Protein AF-A0A4Y9YH49-F1 (afdb_monomer_lite)

Foldseek 3Di:
DLVVLQVVLVVCVVVLVLVSSLVSLVVSLVVLVVVLVVVVVVVVPPPPPPPPPVDDDDDDDDDDDDDDDDDDPDDDDDDDDDDDDPQDQPPVRDGPPDQLCPDPSHRDPSNLVSLLSSLVSLLVNLLVLLVVQVVVQVPDPPGDPSLVSLQPPVNLVSSLVSLVSSLVSLVVSCVSFVQQDDDPPCVNVDDLLVLLLLLVLLLQVPPVPRPRPRDDQDPPQRPGPDDDPCNLLSLLSNLLSCLLVLPLVVSSVSSSSSSVSSSNVPPDPVPDDDDRLSSLLSVVLLLVCLVPAPLLQDDAPVVVVVVVVVVVPDDPDPDDDDDDDDDDDDDDDDDDDDDDDDDDDDDDDDDDDDDDPPPDPPPDVPVVLVVLSSSSNSSSSNNNSSNVVVVVVVVVVVVCPVPVPPPDDDPPPPPPVPHDPSSVSSNSSCVSHPSVSSVVND

Secondary structure (DSSP, 8-state):
-HHHHHHHHHHHHHTT-HHHHHHHHHHHHHHHHHHHHHHHHHHHTS--TT----------------------S--------S-----EE-TTS-EE---GGGSTTPPPTHHHHHHHHHHHHHHHHHHHHHHHHHHHHHT-SSPPPHHHHHT-HHHHHHHHHHHHHHHHHHHHHHTT-TT------GGG-S-HHHHHHHHHHHHHHTSTT--SPPPPPP-S----SS--THHHHHHHHHHHHHHHHT-HHHHHHHHHHHHHHHHHHTT-GGGSSSP-HHHHHHHHHHHHHHHH-TTTTSPPHHHHHHHHHHHTT-------------------------------------PPP-----------HHHHHHHHHHHHHHHHHHHHHHHHHHHHHHHHHHHHHHHSTTT-------------HHHHHHHHHIIIIIHHHHHTT-

pLDDT: mean 78.95, std 19.14, range [33.62, 98.69]

Structure (mmCIF, N/CA/C/O backbone):
data_AF-A0A4Y9YH49-F1
#
_entry.id   AF-A0A4Y9YH49-F1
#
loop_
_atom_site.group_PDB
_atom_site.id
_atom_site.type_symbol
_atom_site.label_atom_id
_atom_site.label_alt_id
_atom_site.label_comp_id
_atom_site.label_asym_id
_atom_site.label_entity_id
_atom_site.label_seq_id
_atom_site.pdbx_PDB_ins_code
_atom_site.Cartn_x
_atom_site.Cartn_y
_atom_site.Cartn_z
_atom_site.occupancy
_atom_site.B_iso_or_equiv
_atom_site.auth_seq_id
_atom_site.auth_comp_id
_atom_site.auth_asym_id
_atom_site.auth_atom_id
_atom_site.pdbx_PDB_model_num
ATOM 1 N N . ARG A 1 1 ? 14.923 7.976 -27.507 1.00 91.38 1 ARG A N 1
ATOM 2 C CA . ARG A 1 1 ? 13.500 7.699 -27.848 1.00 91.38 1 ARG A CA 1
ATOM 3 C C . ARG A 1 1 ? 12.683 7.250 -26.634 1.00 91.38 1 ARG A C 1
ATOM 5 O O . ARG A 1 1 ? 11.628 7.822 -26.428 1.00 91.38 1 ARG A O 1
ATOM 12 N N . LEU A 1 2 ? 13.138 6.286 -25.823 1.00 95.81 2 LEU A N 1
ATOM 13 C CA . LEU A 1 2 ? 12.369 5.790 -24.663 1.00 95.81 2 LEU A CA 1
ATOM 14 C C . LEU A 1 2 ? 12.129 6.845 -23.569 1.00 95.81 2 LEU A C 1
ATOM 16 O O . LEU A 1 2 ? 11.031 6.928 -23.031 1.00 95.81 2 LEU A O 1
ATOM 20 N N . GLU A 1 3 ? 13.110 7.718 -23.337 1.00 95.12 3 GLU A N 1
ATOM 21 C CA . GLU A 1 3 ? 13.010 8.880 -22.437 1.00 95.12 3 GLU A CA 1
ATOM 22 C C . GLU A 1 3 ? 11.784 9.767 -22.722 1.00 95.12 3 GLU A C 1
ATOM 24 O O . GLU A 1 3 ? 11.100 10.199 -21.800 1.00 95.12 3 GLU A O 1
ATOM 29 N N . PHE A 1 4 ? 11.443 9.973 -24.002 1.00 96.62 4 PHE A N 1
ATOM 30 C CA . PHE A 1 4 ? 10.260 10.745 -24.394 1.00 96.62 4 PHE A CA 1
ATOM 31 C C . PHE A 1 4 ? 8.966 10.109 -23.871 1.00 96.62 4 PHE A C 1
ATOM 33 O O . PHE A 1 4 ? 8.128 10.809 -23.311 1.00 96.62 4 PHE A O 1
ATOM 40 N N . PHE A 1 5 ? 8.814 8.788 -24.006 1.00 98.00 5 PHE A N 1
ATOM 41 C CA . PHE A 1 5 ? 7.631 8.076 -23.516 1.00 98.00 5 PHE A CA 1
ATOM 42 C C . PHE A 1 5 ? 7.580 8.035 -21.988 1.00 98.00 5 PHE A C 1
ATOM 44 O O . PHE A 1 5 ? 6.500 8.181 -21.427 1.00 98.00 5 PHE A O 1
ATOM 51 N N . ARG A 1 6 ? 8.726 7.913 -21.299 1.00 97.31 6 ARG A N 1
ATOM 52 C CA . ARG A 1 6 ? 8.768 8.034 -19.831 1.00 97.31 6 ARG A CA 1
ATOM 53 C C . ARG A 1 6 ? 8.255 9.406 -19.392 1.00 97.31 6 ARG A C 1
ATOM 55 O O . ARG A 1 6 ? 7.348 9.481 -18.570 1.00 97.31 6 ARG A O 1
ATOM 62 N N . THR A 1 7 ? 8.803 10.482 -19.954 1.00 97.88 7 THR A N 1
ATOM 63 C CA . THR A 1 7 ? 8.403 11.853 -19.603 1.00 97.88 7 THR A CA 1
ATOM 64 C C . THR A 1 7 ? 6.946 12.129 -19.965 1.00 97.88 7 THR A C 1
ATOM 66 O O . THR A 1 7 ? 6.220 12.705 -19.161 1.00 97.88 7 THR A O 1
ATOM 69 N N . ARG A 1 8 ? 6.477 11.671 -21.131 1.00 98.06 8 ARG A N 1
ATOM 70 C CA . ARG A 1 8 ? 5.069 11.807 -21.527 1.00 98.06 8 ARG A CA 1
ATOM 71 C C . ARG A 1 8 ? 4.130 11.050 -20.585 1.00 98.06 8 ARG A C 1
ATOM 73 O O . ARG A 1 8 ? 3.118 11.609 -20.180 1.00 98.06 8 ARG A O 1
ATOM 80 N N . GLY A 1 9 ? 4.504 9.843 -20.159 1.00 98.38 9 GLY A N 1
ATOM 81 C CA . GLY A 1 9 ? 3.760 9.087 -19.153 1.00 98.38 9 GLY A CA 1
ATOM 82 C C . GLY A 1 9 ? 3.644 9.829 -17.818 1.00 98.38 9 GLY A C 1
ATOM 83 O O . GLY A 1 9 ? 2.568 9.861 -17.231 1.00 98.38 9 GLY A O 1
ATOM 84 N N . ILE A 1 10 ? 4.713 10.498 -17.373 1.00 98.12 10 ILE A N 1
ATOM 85 C CA . ILE A 1 10 ? 4.687 11.349 -16.170 1.00 98.12 10 ILE A CA 1
ATOM 86 C C . ILE A 1 10 ? 3.714 12.524 -16.351 1.00 98.12 10 ILE A C 1
ATOM 88 O O . ILE A 1 10 ? 2.913 12.798 -15.462 1.00 98.12 10 ILE A O 1
ATOM 92 N N . VAL A 1 11 ? 3.738 13.190 -17.510 1.00 98.12 11 VAL A N 1
ATOM 93 C CA . VAL A 1 11 ? 2.792 14.276 -17.823 1.00 98.12 11 VAL A CA 1
ATOM 94 C C . VAL A 1 11 ? 1.348 13.772 -17.818 1.00 98.12 11 VAL A C 1
ATOM 96 O O . VAL A 1 11 ? 0.482 14.455 -17.285 1.00 98.12 11 VAL A O 1
ATOM 99 N N . HIS A 1 12 ? 1.083 12.578 -18.351 1.00 98.50 12 HIS A N 1
ATOM 100 C CA . HIS A 1 12 ? -0.243 11.963 -18.283 1.00 98.50 12 HIS A CA 1
ATOM 101 C C . HIS A 1 12 ? -0.700 11.733 -16.833 1.00 98.50 12 HIS A C 1
ATOM 103 O O . HIS A 1 12 ? -1.853 12.020 -16.526 1.00 98.50 12 HIS A O 1
ATOM 109 N N . CYS A 1 13 ? 0.184 11.301 -15.922 1.00 97.75 13 CYS A N 1
ATOM 110 C CA . CYS A 1 13 ? -0.158 11.188 -14.497 1.00 97.75 13 CYS A CA 1
ATOM 111 C C . CYS A 1 13 ? -0.559 12.537 -13.878 1.00 97.75 13 CYS A C 1
ATOM 113 O O . CYS A 1 13 ? -1.531 12.585 -13.139 1.00 97.75 13 CYS A O 1
ATOM 115 N N . PHE A 1 14 ? 0.136 13.634 -14.205 1.00 97.12 14 PHE A N 1
ATOM 116 C CA . PHE A 1 14 ? -0.215 14.976 -13.706 1.00 97.12 14 PHE A CA 1
ATOM 117 C C . PHE A 1 14 ? -1.554 15.515 -14.230 1.00 97.12 14 PHE A C 1
ATOM 119 O O . PHE A 1 14 ? -2.042 16.522 -13.725 1.00 97.12 14 PHE A O 1
ATOM 126 N N . ARG A 1 15 ? -2.122 14.888 -15.264 1.00 97.69 15 ARG A N 1
ATOM 127 C CA . ARG A 1 15 ? -3.407 15.261 -15.874 1.00 97.69 15 ARG A CA 1
ATOM 128 C C . ARG A 1 15 ? -4.515 14.260 -15.547 1.00 97.69 15 ARG A C 1
ATOM 130 O O . ARG A 1 15 ? -5.542 14.277 -16.213 1.00 97.69 15 ARG A O 1
ATOM 137 N N . ASP A 1 16 ? -4.264 13.344 -14.611 1.00 97.25 16 ASP A N 1
ATOM 138 C CA . ASP A 1 16 ? -5.152 12.226 -14.271 1.00 97.25 16 ASP A CA 1
ATOM 139 C C . ASP A 1 16 ? -5.469 11.285 -15.456 1.00 97.25 16 ASP A C 1
ATOM 141 O O . ASP A 1 16 ? -6.388 10.469 -15.429 1.00 97.25 16 ASP A O 1
ATOM 145 N N . GLU A 1 17 ? -4.648 11.308 -16.511 1.00 97.88 17 GLU A N 1
ATOM 146 C CA . GLU A 1 17 ? -4.788 10.474 -17.709 1.00 97.88 17 GLU A CA 1
ATOM 147 C C . GLU A 1 17 ? -4.091 9.111 -17.514 1.00 97.88 17 GLU A C 1
ATOM 149 O O . GLU A 1 17 ? -3.302 8.646 -18.348 1.00 97.88 17 GLU A O 1
ATOM 154 N N . TYR A 1 18 ? -4.370 8.437 -16.394 1.00 98.31 18 TYR A N 1
ATOM 155 C CA . TYR A 1 18 ? -3.615 7.263 -15.935 1.00 98.31 18 TYR A CA 1
ATOM 156 C C . TYR A 1 18 ? -3.567 6.119 -16.952 1.00 98.31 18 TYR A C 1
ATOM 158 O O . TYR A 1 18 ? -2.546 5.446 -17.101 1.00 98.31 18 TYR A O 1
ATOM 166 N N . THR A 1 19 ? -4.640 5.913 -17.718 1.00 98.38 19 THR A N 1
ATOM 167 C CA . THR A 1 19 ? -4.670 4.885 -18.771 1.00 98.38 19 THR A CA 1
ATOM 168 C C . THR A 1 19 ? -3.647 5.164 -19.880 1.00 98.38 19 THR A C 1
ATOM 170 O O . THR A 1 19 ? -3.044 4.225 -20.407 1.00 98.38 19 THR A O 1
ATOM 173 N N . LEU A 1 20 ? -3.420 6.433 -20.238 1.00 98.44 20 LEU A N 1
ATOM 174 C CA . LEU A 1 20 ? -2.396 6.823 -21.213 1.00 98.44 20 LEU A CA 1
ATOM 175 C C . LEU A 1 20 ? -0.992 6.700 -20.611 1.00 98.44 20 LEU A C 1
ATOM 177 O O . LEU A 1 20 ? -0.111 6.121 -21.249 1.00 98.44 20 LEU A O 1
ATOM 181 N N . ALA A 1 21 ? -0.813 7.115 -19.353 1.00 98.44 21 ALA A N 1
ATOM 182 C CA . ALA A 1 21 ? 0.445 6.939 -18.626 1.00 98.44 21 ALA A CA 1
ATOM 183 C C . ALA A 1 21 ? 0.884 5.464 -18.575 1.00 98.44 21 ALA A C 1
ATOM 185 O O . ALA A 1 21 ? 2.009 5.116 -18.938 1.00 98.44 21 ALA A O 1
ATOM 186 N N . ILE A 1 22 ? -0.035 4.563 -18.208 1.00 98.69 22 ILE A N 1
ATOM 187 C CA . ILE A 1 22 ? 0.210 3.116 -18.144 1.00 98.69 22 ILE A CA 1
ATOM 188 C C . ILE A 1 22 ? 0.624 2.557 -19.513 1.00 98.69 22 ILE A C 1
ATOM 190 O O . ILE A 1 22 ? 1.514 1.697 -19.581 1.00 98.69 22 ILE A O 1
ATOM 194 N N . LYS A 1 23 ? 0.003 3.023 -20.608 1.00 98.50 23 LYS A N 1
ATOM 195 C CA . LYS A 1 23 ? 0.370 2.622 -21.978 1.00 98.50 23 LYS A CA 1
ATOM 196 C C . LYS A 1 23 ? 1.799 3.048 -22.312 1.00 98.50 23 LYS A C 1
ATOM 198 O O . LYS A 1 23 ? 2.563 2.221 -22.813 1.00 98.50 23 LYS A O 1
ATOM 203 N N . ASP A 1 24 ? 2.174 4.277 -21.975 1.00 98.50 24 ASP A N 1
ATOM 204 C CA . ASP A 1 24 ? 3.511 4.818 -22.225 1.00 98.50 24 ASP A CA 1
ATOM 205 C C . ASP A 1 24 ? 4.598 4.086 -21.441 1.00 98.50 24 ASP A C 1
ATOM 207 O O . ASP A 1 24 ? 5.567 3.603 -22.032 1.00 98.50 24 ASP A O 1
ATOM 211 N N . PHE A 1 25 ? 4.415 3.896 -20.133 1.00 98.44 25 PHE A N 1
ATOM 212 C CA . PHE A 1 25 ? 5.375 3.133 -19.333 1.00 98.44 25 PHE A CA 1
ATOM 213 C C . PHE A 1 25 ? 5.473 1.676 -19.796 1.00 98.44 25 PHE A C 1
ATOM 215 O O . PHE A 1 25 ? 6.559 1.098 -19.836 1.00 98.44 25 PHE A O 1
ATOM 222 N N . THR A 1 26 ? 4.356 1.076 -20.219 1.00 98.31 26 THR A N 1
ATOM 223 C CA . THR A 1 26 ? 4.361 -0.277 -20.791 1.00 98.31 26 THR A CA 1
ATOM 224 C C . THR A 1 26 ? 5.137 -0.348 -22.100 1.00 98.31 26 THR A C 1
ATOM 226 O O . THR A 1 26 ? 5.836 -1.338 -22.322 1.00 98.31 26 THR A O 1
ATOM 229 N N . HIS A 1 27 ? 5.036 0.671 -22.955 1.00 97.94 27 HIS A N 1
ATOM 230 C CA . HIS A 1 27 ? 5.832 0.751 -24.174 1.00 97.94 27 HIS A CA 1
ATOM 231 C C . HIS A 1 27 ? 7.328 0.803 -23.844 1.00 97.94 27 HIS A C 1
ATOM 233 O O . HIS A 1 27 ? 8.078 -0.020 -24.366 1.00 97.94 27 HIS A O 1
ATOM 239 N N . VAL A 1 28 ? 7.744 1.669 -22.910 1.00 97.50 28 VAL A N 1
ATOM 240 C CA . VAL A 1 28 ? 9.152 1.762 -22.483 1.00 97.50 28 VAL A CA 1
ATOM 241 C C . VAL A 1 28 ? 9.674 0.420 -21.971 1.00 97.50 28 VAL A C 1
ATOM 243 O O . VAL A 1 28 ? 10.687 -0.063 -22.467 1.00 97.50 28 VAL A O 1
ATOM 246 N N . ILE A 1 29 ? 8.953 -0.232 -21.053 1.00 97.06 29 ILE A N 1
ATOM 247 C CA . ILE A 1 29 ? 9.365 -1.526 -20.483 1.00 97.06 29 ILE A CA 1
ATOM 248 C C . ILE A 1 29 ? 9.510 -2.600 -21.575 1.00 97.06 29 ILE A C 1
ATOM 250 O O . ILE A 1 29 ? 10.463 -3.380 -21.558 1.00 97.06 29 ILE A O 1
ATOM 254 N N . LYS A 1 30 ? 8.578 -2.660 -22.537 1.00 96.94 30 LYS A N 1
ATOM 255 C CA . LYS A 1 30 ? 8.636 -3.633 -23.640 1.00 96.94 30 LYS A CA 1
ATOM 256 C C . LYS A 1 30 ? 9.845 -3.401 -24.544 1.00 96.94 30 LYS A C 1
ATOM 258 O O . LYS A 1 30 ? 10.555 -4.359 -24.846 1.00 96.94 30 LYS A O 1
ATOM 263 N N . GLU A 1 31 ? 10.093 -2.156 -24.938 1.00 96.69 31 GLU A N 1
ATOM 264 C CA . GLU A 1 31 ? 11.220 -1.805 -25.804 1.00 96.69 31 GLU A CA 1
ATOM 265 C C . GLU A 1 31 ? 12.566 -2.044 -25.112 1.00 96.69 31 GLU A C 1
ATOM 267 O O . GLU A 1 31 ? 13.453 -2.657 -25.703 1.00 96.69 31 GLU A O 1
ATOM 272 N N . THR A 1 32 ? 12.716 -1.660 -23.839 1.00 94.19 32 THR A N 1
ATOM 273 C CA . THR A 1 32 ? 13.948 -1.924 -23.077 1.00 94.19 32 THR A CA 1
ATOM 274 C C . THR A 1 32 ? 14.249 -3.424 -22.996 1.00 94.19 32 THR A C 1
ATOM 276 O O . THR A 1 32 ? 15.386 -3.850 -23.217 1.00 94.19 32 THR A O 1
ATOM 279 N N . ARG A 1 33 ? 13.228 -4.261 -22.770 1.00 93.25 33 ARG A N 1
ATOM 280 C CA . ARG A 1 33 ? 13.382 -5.727 -22.783 1.00 93.25 33 ARG A CA 1
ATOM 281 C C . ARG A 1 33 ? 13.748 -6.268 -24.161 1.00 93.25 33 ARG A C 1
ATOM 283 O O . ARG A 1 33 ? 14.576 -7.174 -24.251 1.00 93.25 33 ARG A O 1
ATOM 290 N N . ALA A 1 34 ? 13.156 -5.729 -25.226 1.00 93.69 34 ALA A N 1
ATOM 291 C CA . ALA A 1 34 ? 13.480 -6.119 -26.596 1.00 93.69 34 ALA A CA 1
ATOM 292 C C . ALA A 1 34 ? 14.942 -5.792 -26.941 1.00 93.69 34 ALA A C 1
ATOM 294 O O . ALA A 1 34 ? 15.655 -6.654 -27.456 1.00 93.69 34 ALA A O 1
ATOM 295 N N . VAL A 1 35 ? 15.415 -4.596 -26.572 1.00 91.38 35 VAL A N 1
ATOM 296 C CA . VAL A 1 35 ? 16.813 -4.173 -26.744 1.00 91.38 35 VAL A CA 1
ATOM 297 C C . VAL A 1 35 ? 17.765 -5.088 -25.969 1.00 91.38 35 VAL A C 1
ATOM 299 O O . VAL A 1 35 ? 18.753 -5.553 -26.539 1.00 91.38 35 VAL A O 1
ATOM 302 N N . ARG A 1 36 ? 17.463 -5.417 -24.703 1.00 89.06 36 ARG A N 1
ATOM 303 C CA . ARG A 1 36 ? 18.271 -6.366 -23.912 1.00 89.06 36 ARG A CA 1
ATOM 304 C C . ARG A 1 36 ? 18.340 -7.737 -24.578 1.00 89.06 36 ARG A C 1
ATOM 306 O O . ARG A 1 36 ? 19.428 -8.283 -24.749 1.00 89.06 36 ARG A O 1
ATOM 313 N N . LYS A 1 37 ? 17.195 -8.274 -25.006 1.00 90.38 37 LYS A N 1
ATOM 314 C CA . LYS A 1 37 ? 17.130 -9.573 -25.684 1.00 90.38 37 LYS A CA 1
ATOM 315 C C . LYS A 1 37 ? 17.959 -9.575 -26.972 1.00 90.38 37 LYS A C 1
ATOM 317 O O . LYS A 1 37 ? 18.698 -10.526 -27.207 1.00 90.38 37 LYS A O 1
ATOM 322 N N . ALA A 1 38 ? 17.894 -8.507 -27.769 1.00 90.56 38 ALA A N 1
ATOM 323 C CA . ALA A 1 38 ? 18.708 -8.365 -28.976 1.00 90.56 38 ALA A CA 1
ATOM 324 C C . ALA A 1 38 ? 20.214 -8.346 -28.654 1.00 90.56 38 ALA A C 1
ATOM 326 O O . ALA A 1 38 ? 20.979 -9.091 -29.267 1.00 90.56 38 ALA A O 1
ATOM 327 N N . LYS A 1 39 ? 20.639 -7.575 -27.639 1.00 87.38 39 LYS A N 1
ATOM 328 C CA . LYS A 1 39 ? 22.040 -7.542 -27.172 1.00 87.38 39 LYS A CA 1
ATOM 329 C C . LYS A 1 39 ? 22.541 -8.934 -26.755 1.00 87.38 39 LYS A C 1
ATOM 331 O O . LYS A 1 39 ? 23.645 -9.323 -27.134 1.00 87.38 39 LYS A O 1
ATOM 336 N N . MET A 1 40 ? 21.727 -9.712 -26.034 1.00 84.31 40 MET A N 1
ATOM 337 C CA . MET A 1 40 ? 22.094 -11.072 -25.608 1.00 84.31 40 MET A CA 1
ATOM 338 C C . MET A 1 40 ? 22.259 -12.045 -26.783 1.00 84.31 40 MET A C 1
ATOM 340 O O . MET A 1 40 ? 23.188 -12.851 -26.784 1.00 84.31 40 MET A O 1
ATOM 344 N N . VAL A 1 41 ? 21.404 -11.954 -27.808 1.00 89.31 41 VAL A N 1
ATOM 345 C CA . VAL A 1 41 ? 21.515 -12.797 -29.013 1.00 89.31 41 VAL A CA 1
ATOM 346 C C . VAL A 1 41 ? 22.818 -12.514 -29.766 1.00 89.31 41 VAL A C 1
ATOM 348 O O . VAL A 1 41 ? 23.499 -13.449 -30.182 1.00 89.31 41 VAL A O 1
ATOM 351 N N . HIS A 1 42 ? 23.215 -11.244 -29.888 1.00 85.25 42 HIS A N 1
ATOM 352 C CA . HIS A 1 42 ? 24.487 -10.890 -30.524 1.00 85.25 42 HIS A CA 1
ATOM 353 C C . HIS A 1 42 ? 25.706 -11.372 -29.728 1.00 85.25 42 HIS A C 1
ATOM 355 O O . HIS A 1 42 ? 26.692 -11.786 -30.334 1.00 85.25 42 HIS A O 1
ATOM 361 N N . ARG A 1 43 ? 25.635 -11.385 -28.389 1.00 81.88 43 ARG A N 1
ATOM 362 C CA . ARG A 1 43 ? 26.728 -11.883 -27.541 1.00 81.88 43 ARG A CA 1
ATOM 363 C C . ARG A 1 43 ? 26.948 -13.390 -27.689 1.00 81.88 43 ARG A C 1
ATOM 365 O O . ARG A 1 43 ? 28.094 -13.819 -27.756 1.00 81.88 43 ARG A O 1
ATOM 372 N N . ASN A 1 44 ? 25.880 -14.181 -27.790 1.00 79.88 44 ASN A N 1
ATOM 373 C CA . ASN A 1 44 ? 25.996 -15.637 -27.954 1.00 79.88 44 ASN A CA 1
ATOM 374 C C . ASN A 1 44 ? 26.510 -16.054 -29.341 1.00 79.88 44 ASN A C 1
ATOM 376 O O . ASN A 1 44 ? 27.075 -17.135 -29.478 1.00 79.88 44 ASN A O 1
ATOM 380 N N . ASN A 1 45 ? 26.340 -15.199 -30.351 1.00 78.69 45 ASN A N 1
ATOM 381 C CA . ASN A 1 45 ? 26.779 -15.470 -31.720 1.00 78.69 45 ASN A CA 1
ATOM 382 C C . ASN A 1 45 ? 28.189 -14.948 -32.032 1.00 78.69 45 ASN A C 1
ATOM 384 O O . ASN A 1 45 ? 28.656 -15.137 -33.154 1.00 78.69 45 ASN A O 1
ATOM 388 N N . ALA A 1 46 ? 28.873 -14.298 -31.083 1.00 72.75 46 ALA A N 1
ATOM 389 C CA . ALA A 1 46 ? 30.268 -13.920 -31.270 1.00 72.75 46 ALA A CA 1
ATOM 390 C C . ALA A 1 46 ? 31.109 -15.208 -31.392 1.00 72.75 46 ALA A C 1
ATOM 392 O O . ALA A 1 46 ? 31.176 -15.978 -30.428 1.00 72.75 46 ALA A O 1
ATOM 393 N N . PRO A 1 47 ? 31.713 -15.495 -32.563 1.00 66.62 47 PRO A N 1
ATOM 394 C CA . PRO A 1 47 ? 32.490 -16.709 -32.747 1.00 66.62 47 PRO A CA 1
ATOM 395 C C . PRO A 1 47 ? 33.630 -16.698 -31.733 1.00 66.62 47 PRO A C 1
ATOM 397 O O . PRO A 1 47 ? 34.344 -15.707 -31.584 1.00 66.62 47 PRO A O 1
ATOM 400 N N . ASN A 1 48 ? 33.784 -17.803 -31.009 1.00 63.97 48 ASN A N 1
ATOM 401 C CA . ASN A 1 48 ? 34.827 -18.006 -30.011 1.00 63.97 48 ASN A CA 1
ATOM 402 C C . ASN A 1 48 ? 36.193 -18.181 -30.717 1.00 63.97 48 ASN A C 1
ATOM 404 O O . ASN A 1 48 ? 36.788 -19.256 -30.727 1.00 63.97 48 ASN A O 1
ATOM 408 N N . GLU A 1 49 ? 36.646 -17.141 -31.421 1.00 61.53 49 GLU A N 1
ATOM 409 C CA . GLU A 1 49 ? 37.678 -17.216 -32.461 1.00 61.53 49 GLU A CA 1
ATOM 410 C C . GLU A 1 49 ? 39.111 -17.259 -31.898 1.00 61.53 49 GLU A C 1
ATOM 412 O O . GLU A 1 49 ? 40.070 -17.419 -32.647 1.00 61.53 49 GLU A O 1
ATOM 417 N N . LYS A 1 50 ? 39.305 -17.169 -30.574 1.00 63.31 50 LYS A N 1
ATOM 418 C CA . LYS A 1 50 ? 40.647 -16.988 -29.979 1.00 63.31 50 LYS A CA 1
ATOM 419 C C . LYS A 1 50 ? 41.191 -18.122 -29.108 1.00 63.31 50 LYS A C 1
ATOM 421 O O . LYS A 1 50 ? 42.228 -17.935 -28.482 1.00 63.31 50 LYS A O 1
ATOM 426 N N . LEU A 1 51 ? 40.603 -19.321 -29.124 1.00 58.84 51 LEU A N 1
ATOM 427 C CA . LEU A 1 51 ? 41.186 -20.483 -28.420 1.00 58.84 51 LEU A CA 1
ATOM 428 C C . LEU A 1 51 ? 41.487 -21.697 -29.306 1.00 58.84 51 LEU A C 1
ATOM 430 O O . LEU A 1 51 ? 41.684 -22.802 -28.807 1.00 58.84 51 LEU A O 1
ATOM 434 N N . ARG A 1 52 ? 41.665 -21.505 -30.618 1.00 56.44 52 ARG A N 1
ATOM 435 C CA . ARG A 1 52 ? 42.472 -22.445 -31.415 1.00 56.44 52 ARG A CA 1
ATOM 436 C C . ARG A 1 52 ? 43.947 -22.059 -31.334 1.00 56.44 52 ARG A C 1
ATOM 438 O O . ARG A 1 52 ? 44.583 -21.688 -32.316 1.00 56.44 52 ARG A O 1
ATOM 445 N N . GLY A 1 53 ? 44.490 -22.174 -30.121 1.00 59.00 53 GLY A N 1
ATOM 446 C CA . GLY A 1 53 ? 45.926 -22.287 -29.919 1.00 59.00 53 GLY A CA 1
ATOM 447 C C . GLY A 1 53 ? 46.443 -23.446 -30.766 1.00 59.00 53 GLY A C 1
ATOM 448 O O . GLY A 1 53 ? 45.948 -24.572 -30.690 1.00 59.00 53 GLY A O 1
ATOM 449 N N . LYS A 1 54 ? 47.404 -23.136 -31.632 1.00 59.53 54 LYS A N 1
ATOM 450 C CA . LYS A 1 54 ? 48.108 -24.044 -32.537 1.00 59.53 54 LYS A CA 1
ATOM 451 C C . LYS A 1 54 ? 48.925 -25.043 -31.699 1.00 59.53 54 LYS A C 1
ATOM 453 O O . LYS A 1 54 ? 50.124 -24.887 -31.508 1.00 59.53 54 LYS A O 1
ATOM 458 N N . GLY A 1 55 ? 48.260 -26.056 -31.148 1.00 55.69 55 GLY A N 1
ATOM 459 C CA . GLY A 1 55 ? 48.901 -27.170 -30.460 1.00 55.69 55 GLY A CA 1
ATOM 460 C C . GLY A 1 55 ? 49.630 -28.049 -31.470 1.00 55.69 55 GLY A C 1
ATOM 461 O O . GLY A 1 55 ? 49.007 -28.767 -32.252 1.00 55.69 55 GLY A O 1
ATOM 462 N N . HIS A 1 56 ? 50.958 -27.966 -31.472 1.00 56.09 56 HIS A N 1
ATOM 463 C CA . HIS A 1 56 ? 51.832 -28.869 -32.209 1.00 56.09 56 HIS A CA 1
ATOM 464 C C . HIS A 1 56 ? 51.493 -30.339 -31.904 1.00 56.09 56 HIS A C 1
ATOM 466 O O . HIS A 1 56 ? 51.431 -30.760 -30.751 1.00 56.09 56 HIS A O 1
ATOM 472 N N . LYS A 1 57 ? 51.330 -31.136 -32.969 1.00 54.75 57 LYS A N 1
ATOM 473 C CA . LYS A 1 57 ? 51.318 -32.606 -32.942 1.00 54.75 57 LYS A CA 1
ATOM 474 C C . LYS A 1 57 ? 52.520 -33.127 -32.141 1.00 54.75 57 LYS A C 1
ATOM 476 O O . LYS A 1 57 ? 53.642 -33.077 -32.641 1.00 54.75 57 LYS A O 1
ATOM 481 N N . LYS A 1 58 ? 52.287 -33.742 -30.978 1.00 59.75 58 LYS A N 1
ATOM 482 C CA . LYS A 1 58 ? 53.208 -34.738 -30.413 1.00 59.75 58 LYS A CA 1
ATOM 483 C C . LYS A 1 58 ? 52.471 -36.070 -30.289 1.00 59.75 58 LYS A C 1
ATOM 485 O O . LYS A 1 58 ? 51.566 -36.245 -29.484 1.00 59.75 58 LYS A O 1
ATOM 490 N N . LYS A 1 59 ? 52.831 -36.979 -31.195 1.00 60.12 59 LYS A N 1
ATOM 491 C CA . LYS A 1 59 ? 52.348 -38.355 -31.326 1.00 60.12 59 LYS A CA 1
ATOM 492 C C . LYS A 1 59 ? 52.959 -39.177 -30.185 1.00 60.12 59 LYS A C 1
ATOM 494 O O . LYS A 1 59 ? 54.137 -39.508 -30.251 1.00 60.12 59 LYS A O 1
ATOM 499 N N . GLY A 1 60 ? 52.180 -39.464 -29.145 1.00 50.53 60 GLY A N 1
ATOM 500 C CA . GLY A 1 60 ? 52.545 -40.356 -28.041 1.00 50.53 60 GLY A CA 1
ATOM 501 C C . GLY A 1 60 ? 51.543 -41.503 -27.944 1.00 50.53 60 GLY A C 1
ATOM 502 O O . GLY A 1 60 ? 50.339 -41.275 -27.936 1.00 50.53 60 GLY A O 1
ATOM 503 N N . LYS A 1 61 ? 52.056 -42.732 -27.952 1.00 57.59 61 LYS A N 1
ATOM 504 C CA . LYS A 1 61 ? 51.344 -44.009 -28.061 1.00 57.59 61 LYS A CA 1
ATOM 505 C C . LYS A 1 61 ? 51.562 -44.793 -26.760 1.00 57.59 61 LYS A C 1
ATOM 507 O O . LYS A 1 61 ? 52.661 -45.289 -26.573 1.00 57.59 61 LYS A O 1
ATOM 512 N N . SER A 1 62 ? 50.543 -44.912 -25.910 1.00 43.50 62 SER A N 1
ATOM 513 C CA . SER A 1 62 ? 50.328 -45.971 -24.891 1.00 43.50 62 SER A CA 1
ATOM 514 C C . SER A 1 62 ? 49.025 -45.620 -24.154 1.00 43.50 62 SER A C 1
ATOM 516 O O . SER A 1 62 ? 48.812 -44.452 -23.868 1.00 43.50 62 SER A O 1
ATOM 518 N N . GLY A 1 63 ? 48.061 -46.485 -23.853 1.00 46.12 63 GLY A N 1
ATOM 519 C CA . GLY A 1 63 ? 48.088 -47.927 -23.634 1.00 46.12 63 GLY A CA 1
ATOM 520 C C . GLY A 1 63 ? 47.632 -48.186 -22.192 1.00 46.12 63 GLY A C 1
ATOM 521 O O . GLY A 1 63 ? 48.413 -47.901 -21.300 1.00 46.12 63 GLY A O 1
ATOM 522 N N . GLY A 1 64 ? 46.406 -48.706 -21.999 1.00 51.94 64 GLY A N 1
ATOM 523 C CA . GLY A 1 64 ? 45.849 -49.217 -20.722 1.00 51.94 64 GLY A CA 1
ATOM 524 C C . GLY A 1 64 ? 45.660 -48.159 -19.620 1.00 51.94 64 GLY A C 1
ATOM 525 O O . GLY A 1 64 ? 46.494 -47.298 -19.425 1.00 51.94 64 GLY A O 1
ATOM 526 N N . THR A 1 65 ? 44.604 -48.136 -18.812 1.00 43.72 65 THR A N 1
ATOM 527 C CA . THR A 1 65 ? 44.138 -49.236 -17.960 1.00 43.72 65 THR A CA 1
ATOM 528 C C . THR A 1 65 ? 42.773 -48.841 -17.387 1.00 43.72 65 THR A C 1
ATOM 530 O O . THR A 1 65 ? 42.583 -47.705 -16.959 1.00 43.72 65 THR A O 1
ATOM 533 N N . LYS A 1 66 ? 41.814 -49.772 -17.383 1.00 54.66 66 LYS A N 1
ATOM 534 C CA . LYS A 1 66 ? 40.544 -49.636 -16.659 1.00 54.66 66 LYS A CA 1
ATOM 535 C C . LYS A 1 66 ? 40.813 -49.848 -15.168 1.00 54.66 66 LYS A C 1
ATOM 537 O O . LYS A 1 66 ? 41.247 -50.934 -14.796 1.00 54.66 66 LYS A O 1
ATOM 542 N N . THR A 1 67 ? 40.503 -48.866 -14.330 1.00 46.66 67 THR A N 1
ATOM 543 C CA . THR A 1 67 ? 40.432 -49.037 -12.873 1.00 46.66 67 THR A CA 1
ATOM 544 C C . THR A 1 67 ? 39.006 -48.763 -12.408 1.00 46.66 67 THR A C 1
ATOM 546 O O . THR A 1 67 ? 38.550 -47.623 -12.396 1.00 46.66 67 THR A O 1
ATOM 549 N N . ASN A 1 68 ? 38.303 -49.835 -12.041 1.00 50.22 68 ASN A N 1
ATOM 550 C CA . ASN A 1 68 ? 37.195 -49.782 -11.092 1.00 50.22 68 ASN A CA 1
ATOM 551 C C . ASN A 1 68 ? 37.794 -49.507 -9.709 1.00 50.22 68 ASN A C 1
ATOM 553 O O . ASN A 1 68 ? 38.666 -50.263 -9.283 1.00 50.22 68 ASN A O 1
ATOM 557 N N . GLY A 1 69 ? 37.327 -48.481 -8.997 1.00 47.09 69 GLY A N 1
ATOM 558 C CA . GLY A 1 69 ? 37.730 -48.293 -7.606 1.00 47.09 69 GLY A CA 1
ATOM 559 C C . GLY A 1 69 ? 37.396 -46.929 -7.014 1.00 47.09 69 GLY A C 1
ATOM 560 O O . GLY A 1 69 ? 38.059 -45.953 -7.323 1.00 47.09 69 GLY A O 1
ATOM 561 N N . GLN A 1 70 ? 36.424 -46.958 -6.100 1.00 47.53 70 GLN A N 1
ATOM 562 C CA . GLN A 1 70 ? 36.297 -46.137 -4.890 1.00 47.53 70 GLN A CA 1
ATOM 563 C C . GLN A 1 70 ? 36.023 -44.627 -5.009 1.00 47.53 70 GLN A C 1
ATOM 565 O O . GLN A 1 70 ? 36.777 -43.842 -5.573 1.00 47.53 70 GLN A O 1
ATOM 570 N N . ALA A 1 71 ? 34.928 -44.230 -4.353 1.00 51.38 71 ALA A N 1
ATOM 571 C CA . ALA A 1 71 ? 34.623 -42.850 -4.012 1.00 51.38 71 ALA A CA 1
ATOM 572 C C . ALA A 1 71 ? 35.650 -42.304 -2.991 1.00 51.38 71 ALA A C 1
ATOM 574 O O . ALA A 1 71 ? 35.998 -43.025 -2.052 1.00 51.38 71 ALA A O 1
ATOM 575 N N . PRO A 1 72 ? 36.110 -41.046 -3.125 1.00 54.84 72 PRO A N 1
ATOM 576 C CA . PRO A 1 72 ? 36.977 -40.408 -2.138 1.00 54.84 72 PRO A CA 1
ATOM 577 C C . PRO A 1 72 ? 36.237 -40.169 -0.810 1.00 54.84 72 PRO A C 1
ATOM 579 O O . PRO A 1 72 ? 35.145 -39.594 -0.823 1.00 54.84 72 PRO A O 1
ATOM 582 N N . PRO A 1 73 ? 36.823 -40.517 0.349 1.00 56.00 73 PRO A N 1
ATOM 583 C CA . PRO A 1 73 ? 36.340 -40.079 1.647 1.00 56.00 73 PRO A CA 1
ATOM 584 C C . PRO A 1 73 ? 36.969 -38.717 1.957 1.00 56.00 73 PRO A C 1
ATOM 586 O O . PRO A 1 73 ? 37.915 -38.620 2.726 1.00 56.00 73 PRO A O 1
ATOM 589 N N . ASN A 1 74 ? 36.503 -37.669 1.283 1.00 44.94 74 ASN A N 1
ATOM 590 C CA . ASN A 1 74 ? 36.536 -36.308 1.814 1.00 44.94 74 ASN A CA 1
ATOM 591 C C . ASN A 1 74 ? 35.712 -35.398 0.908 1.00 44.94 74 ASN A C 1
ATOM 593 O O . ASN A 1 74 ? 36.022 -35.203 -0.266 1.00 44.94 74 ASN A O 1
ATOM 597 N N . GLY A 1 75 ? 34.628 -34.878 1.478 1.00 54.06 75 GLY A N 1
ATOM 598 C CA . GLY A 1 75 ? 33.795 -33.867 0.856 1.00 54.06 75 GLY A CA 1
ATOM 599 C C . GLY A 1 75 ? 34.533 -32.539 0.703 1.00 54.06 75 GLY A C 1
ATOM 600 O O . GLY A 1 75 ? 35.512 -32.259 1.394 1.00 54.06 75 GLY A O 1
ATOM 601 N N . THR A 1 76 ? 33.960 -31.698 -0.156 1.00 51.59 76 THR A N 1
ATOM 602 C CA . THR A 1 76 ? 34.364 -30.321 -0.495 1.00 51.59 76 THR A CA 1
ATOM 603 C C . THR A 1 76 ? 35.339 -30.208 -1.668 1.00 51.59 76 THR A C 1
ATOM 605 O O . THR A 1 76 ? 36.472 -29.756 -1.550 1.00 51.59 76 THR A O 1
ATOM 608 N N . SER A 1 77 ? 34.851 -30.550 -2.860 1.00 39.59 77 SER A N 1
ATOM 609 C CA . SER A 1 77 ? 35.305 -29.910 -4.096 1.00 39.59 77 SER A CA 1
ATOM 610 C C . SER A 1 77 ? 34.163 -29.030 -4.587 1.00 39.59 77 SER A C 1
ATOM 612 O O . SER A 1 77 ? 33.157 -29.533 -5.089 1.00 39.59 77 SER A O 1
ATOM 614 N N . ALA A 1 78 ? 34.294 -27.720 -4.382 1.00 43.38 78 ALA A N 1
ATOM 615 C CA . ALA A 1 78 ? 33.469 -26.732 -5.058 1.00 43.38 78 ALA A CA 1
ATOM 616 C C . ALA A 1 78 ? 33.576 -26.975 -6.571 1.00 43.38 78 ALA A C 1
ATOM 618 O O . ALA A 1 78 ? 34.674 -27.130 -7.109 1.00 43.38 78 ALA A O 1
ATOM 619 N N . GLY A 1 79 ? 32.426 -27.087 -7.232 1.00 43.81 79 GLY A N 1
ATOM 620 C CA . GLY A 1 79 ? 32.327 -27.421 -8.644 1.00 43.81 79 GLY A CA 1
ATOM 621 C C . GLY A 1 79 ? 33.018 -26.385 -9.523 1.00 43.81 79 GLY A C 1
ATOM 622 O O . GLY A 1 79 ? 32.452 -25.344 -9.841 1.00 43.81 79 GLY A O 1
ATOM 623 N N . ALA A 1 80 ? 34.229 -26.707 -9.969 1.00 49.56 80 ALA A N 1
ATOM 624 C CA . ALA A 1 80 ? 34.804 -26.146 -11.175 1.00 49.56 80 ALA A CA 1
ATOM 625 C C . ALA A 1 80 ? 34.125 -26.822 -12.373 1.00 49.56 80 ALA A C 1
ATOM 627 O O . ALA A 1 80 ? 34.410 -27.975 -12.693 1.00 49.56 80 ALA A O 1
ATOM 628 N N . GLY A 1 81 ? 33.214 -26.115 -13.037 1.00 50.53 81 GLY A N 1
ATOM 629 C CA . GLY A 1 81 ? 32.714 -26.556 -14.333 1.00 50.53 81 GLY A CA 1
ATOM 630 C C . GLY A 1 81 ? 31.385 -25.935 -14.723 1.00 50.53 81 GLY A C 1
ATOM 631 O O . GLY A 1 81 ? 30.350 -26.339 -14.216 1.00 50.53 81 GLY A O 1
ATOM 632 N N . PHE A 1 82 ? 31.457 -25.056 -15.724 1.00 40.94 82 PHE A N 1
ATOM 633 C CA . PHE A 1 82 ? 30.369 -24.470 -16.517 1.00 40.94 82 PHE A CA 1
ATOM 634 C C . PHE A 1 82 ? 29.721 -23.181 -15.999 1.00 40.94 82 PHE A C 1
ATOM 636 O O . PHE A 1 82 ? 28.764 -23.179 -15.237 1.00 40.94 82 PHE A O 1
ATOM 643 N N . GLY A 1 83 ? 30.206 -22.076 -16.576 1.00 42.53 83 GLY A N 1
ATOM 644 C CA . GLY A 1 83 ? 29.615 -20.741 -16.518 1.00 42.53 83 GLY A CA 1
ATOM 645 C C . GLY A 1 83 ? 30.584 -19.759 -15.882 1.00 42.53 83 GLY A C 1
ATOM 646 O O . GLY A 1 83 ? 30.587 -19.615 -14.669 1.00 42.53 83 GLY A O 1
ATOM 647 N N . GLY A 1 84 ? 31.441 -19.125 -16.690 1.00 47.16 84 GLY A N 1
ATOM 648 C CA . GLY A 1 84 ? 32.414 -18.143 -16.213 1.00 47.16 84 GLY A CA 1
ATOM 649 C C . GLY A 1 84 ? 31.723 -17.007 -15.466 1.00 47.16 84 GLY A C 1
ATOM 650 O O . GLY A 1 84 ? 31.187 -16.090 -16.087 1.00 47.16 84 GLY A O 1
ATOM 651 N N . SER A 1 85 ? 31.732 -17.090 -14.138 1.00 50.22 85 SER A N 1
ATOM 652 C CA . SER A 1 85 ? 31.449 -15.954 -13.278 1.00 50.22 85 SER A CA 1
ATOM 653 C C . SER A 1 85 ? 32.532 -14.915 -13.556 1.00 50.22 85 SER A C 1
ATOM 655 O O . SER A 1 85 ? 33.721 -15.233 -13.514 1.00 50.22 85 SER A O 1
ATOM 657 N N . LEU A 1 86 ? 32.127 -13.703 -13.933 1.00 57.88 86 LEU A N 1
ATOM 658 C CA . LEU A 1 86 ? 33.007 -12.556 -14.163 1.00 57.88 86 LEU A CA 1
ATOM 659 C C . LEU A 1 86 ? 33.556 -12.066 -12.814 1.00 57.88 86 LEU A C 1
ATOM 661 O O . LEU A 1 86 ? 33.218 -10.980 -12.357 1.00 57.88 86 LEU A O 1
ATOM 665 N N . THR A 1 87 ? 34.373 -12.875 -12.143 1.00 58.31 87 THR A N 1
ATOM 666 C CA . THR A 1 87 ? 35.147 -12.427 -10.987 1.00 58.31 87 THR A CA 1
ATOM 667 C C . THR A 1 87 ? 36.323 -11.623 -11.522 1.00 58.31 87 THR A C 1
ATOM 669 O O . THR A 1 87 ? 37.284 -12.190 -12.043 1.00 58.31 87 THR A O 1
ATOM 672 N N . ILE A 1 88 ? 36.216 -10.294 -11.465 1.00 69.75 88 ILE A N 1
ATOM 673 C CA . ILE A 1 88 ? 37.375 -9.420 -11.643 1.00 69.75 88 ILE A CA 1
ATOM 674 C C . ILE A 1 88 ? 38.231 -9.603 -10.390 1.00 69.75 88 ILE A C 1
ATOM 676 O O . ILE A 1 88 ? 37.764 -9.352 -9.279 1.00 69.75 88 ILE A O 1
ATOM 680 N N . GLU A 1 89 ? 39.449 -10.102 -10.578 1.00 68.81 89 GLU A N 1
ATOM 681 C CA . GLU A 1 89 ? 40.451 -10.215 -9.521 1.00 68.81 89 GLU A CA 1
ATOM 682 C C . GLU A 1 89 ? 40.772 -8.794 -9.037 1.00 68.81 89 GLU A C 1
ATOM 684 O O . GLU A 1 89 ? 41.239 -7.954 -9.814 1.00 68.81 89 GLU A O 1
ATOM 689 N N . GLY A 1 90 ? 40.396 -8.486 -7.791 1.00 77.94 90 GLY A N 1
ATOM 690 C CA . GLY A 1 90 ? 40.702 -7.202 -7.176 1.00 77.94 90 GLY A CA 1
ATOM 691 C C . GLY A 1 90 ? 42.217 -7.013 -7.026 1.00 77.94 90 GLY A C 1
ATOM 692 O O . GLY A 1 90 ? 42.969 -7.983 -7.108 1.00 77.94 90 GLY A O 1
ATOM 693 N N . PRO A 1 91 ? 42.695 -5.781 -6.777 1.00 73.19 91 PRO A N 1
ATOM 694 C CA . PRO A 1 91 ? 44.122 -5.512 -6.571 1.00 73.19 91 PRO A CA 1
ATOM 695 C C . PRO A 1 91 ? 44.745 -6.334 -5.426 1.00 73.19 91 PRO A C 1
ATOM 697 O O . PRO A 1 91 ? 45.952 -6.559 -5.441 1.00 73.19 91 PRO A O 1
ATOM 700 N N . ASP A 1 92 ? 43.921 -6.830 -4.497 1.00 82.38 92 ASP A N 1
ATOM 701 C CA . ASP A 1 92 ? 44.326 -7.653 -3.353 1.00 82.38 92 ASP A CA 1
ATOM 702 C C . ASP A 1 92 ? 44.083 -9.167 -3.558 1.00 82.38 92 ASP A C 1
ATOM 704 O O . ASP A 1 92 ? 44.260 -9.955 -2.634 1.00 82.38 92 ASP A O 1
ATOM 708 N N . GLY A 1 93 ? 43.669 -9.602 -4.756 1.00 79.19 93 GLY A N 1
ATOM 709 C CA . GLY A 1 93 ? 43.369 -11.009 -5.065 1.00 79.19 93 GLY A CA 1
ATOM 710 C C . GLY A 1 93 ? 41.984 -11.491 -4.609 1.00 79.19 93 GLY A C 1
ATOM 711 O O . GLY A 1 93 ? 41.560 -12.582 -4.993 1.00 79.19 93 GLY A O 1
ATOM 712 N N . ASP A 1 94 ? 41.241 -10.674 -3.857 1.00 73.94 94 ASP A N 1
ATOM 713 C CA . ASP A 1 94 ? 39.861 -10.983 -3.492 1.00 73.94 94 ASP A CA 1
ATOM 714 C C . ASP A 1 94 ? 38.921 -10.800 -4.703 1.00 73.94 94 ASP A C 1
ATOM 716 O O . ASP A 1 94 ? 38.974 -9.772 -5.394 1.00 73.94 94 ASP A O 1
ATOM 720 N N . PRO A 1 95 ? 38.045 -11.780 -4.998 1.00 70.94 95 PRO A N 1
ATOM 721 C CA . PRO A 1 95 ? 37.089 -11.668 -6.089 1.00 70.94 95 PRO A CA 1
ATOM 722 C C . PRO A 1 95 ? 36.072 -10.567 -5.772 1.00 70.94 95 PRO A C 1
ATOM 724 O O . PRO A 1 95 ? 35.233 -10.712 -4.881 1.00 70.94 95 PRO A O 1
ATOM 727 N N . LEU A 1 96 ? 36.110 -9.471 -6.534 1.00 67.56 96 LEU A N 1
ATOM 728 C CA . LEU A 1 96 ? 35.104 -8.421 -6.423 1.00 67.56 96 LEU A CA 1
ATOM 729 C C . LEU A 1 96 ? 33.779 -8.954 -6.975 1.00 67.56 96 LEU A C 1
ATOM 731 O O . LEU A 1 96 ? 33.629 -9.167 -8.182 1.00 67.56 96 LEU A O 1
ATOM 735 N N . LEU A 1 97 ? 32.806 -9.168 -6.088 1.00 65.19 97 LEU A N 1
ATOM 736 C CA . LEU A 1 97 ? 31.427 -9.450 -6.473 1.00 65.19 97 LEU A CA 1
ATOM 737 C C . LEU A 1 97 ? 30.845 -8.196 -7.137 1.00 65.19 97 LEU A C 1
ATOM 739 O O . LEU A 1 97 ? 30.399 -7.264 -6.470 1.00 65.19 97 LEU A O 1
ATOM 743 N N . LEU A 1 98 ? 30.891 -8.154 -8.469 1.00 62.75 98 LEU A N 1
ATOM 744 C CA . LEU A 1 98 ? 30.256 -7.098 -9.249 1.00 62.75 98 LEU A CA 1
ATOM 745 C C . LEU A 1 98 ? 28.749 -7.117 -8.995 1.00 62.75 98 LEU A C 1
ATOM 747 O O . LEU A 1 98 ? 28.091 -8.145 -9.158 1.00 62.75 98 LEU A O 1
ATOM 751 N N . HIS A 1 99 ? 28.202 -5.963 -8.623 1.00 63.25 99 HIS A N 1
ATOM 752 C CA . HIS A 1 99 ? 26.770 -5.813 -8.416 1.00 63.25 99 HIS A CA 1
ATOM 753 C C . HIS A 1 99 ? 25.992 -6.133 -9.714 1.00 63.25 99 HIS A C 1
ATOM 755 O O . HIS A 1 99 ? 26.416 -5.709 -10.795 1.00 63.25 99 HIS A O 1
ATOM 761 N N . PRO A 1 100 ? 24.829 -6.807 -9.655 1.00 65.00 100 PRO A N 1
ATOM 762 C CA . PRO A 1 100 ? 24.028 -7.134 -10.839 1.00 65.00 100 PRO A CA 1
ATOM 763 C C . PRO A 1 100 ? 23.692 -5.939 -11.748 1.00 65.00 100 PRO A C 1
ATOM 765 O O . PRO A 1 100 ? 23.510 -6.112 -12.949 1.00 65.00 100 PRO A O 1
ATOM 768 N N . SER A 1 101 ? 23.657 -4.711 -11.209 1.00 62.88 101 SER A N 1
ATOM 769 C CA . SER A 1 101 ? 23.419 -3.479 -11.985 1.00 62.88 101 SER A CA 1
ATOM 770 C C . SER A 1 101 ? 24.605 -2.999 -12.833 1.00 62.88 101 SER A C 1
ATOM 772 O O . SER A 1 101 ? 24.403 -2.162 -13.711 1.00 62.88 101 SER A O 1
ATOM 774 N N . VAL A 1 102 ? 25.824 -3.494 -12.591 1.00 66.25 102 VAL A N 1
ATOM 775 C CA . VAL A 1 102 ? 27.021 -3.139 -13.381 1.00 66.25 102 VAL A CA 1
ATOM 776 C C . VAL A 1 102 ? 27.410 -4.228 -14.379 1.00 66.25 102 VAL A C 1
ATOM 778 O O . VAL A 1 102 ? 28.359 -4.059 -15.146 1.00 66.25 102 VAL A O 1
ATOM 781 N N . LEU A 1 103 ? 26.678 -5.345 -14.397 1.00 71.81 103 LEU A N 1
ATOM 782 C CA . LEU A 1 103 ? 26.911 -6.407 -15.363 1.00 71.81 103 LEU A CA 1
ATOM 783 C C . LEU A 1 103 ? 26.494 -5.963 -16.779 1.00 71.81 103 LEU A C 1
ATOM 785 O O . LEU A 1 103 ? 25.580 -5.157 -16.941 1.00 71.81 103 LEU A O 1
ATOM 789 N N . PRO A 1 104 ? 27.116 -6.492 -17.848 1.00 68.62 104 PRO A N 1
ATOM 790 C CA . PRO A 1 104 ? 26.745 -6.146 -19.225 1.00 68.62 104 PRO A CA 1
ATOM 791 C C . PRO A 1 104 ? 25.283 -6.458 -19.602 1.00 68.62 104 PRO A C 1
ATOM 793 O O . PRO A 1 104 ? 24.779 -5.941 -20.600 1.00 68.62 104 PRO A O 1
ATOM 796 N N . ASP A 1 105 ? 24.624 -7.339 -18.850 1.00 67.00 105 ASP A N 1
ATOM 797 C CA . ASP A 1 105 ? 23.212 -7.717 -18.960 1.00 67.00 105 ASP A CA 1
ATOM 798 C C . ASP A 1 105 ? 22.294 -6.971 -17.979 1.00 67.00 105 ASP A C 1
ATOM 800 O O . ASP A 1 105 ? 21.074 -7.174 -18.019 1.00 67.00 105 ASP A O 1
ATOM 804 N N . ALA A 1 106 ? 22.855 -6.072 -17.162 1.00 66.25 106 ALA A N 1
ATOM 805 C CA . ALA A 1 106 ? 22.104 -5.226 -16.255 1.00 66.25 106 ALA A CA 1
ATOM 806 C C . ALA A 1 106 ? 20.976 -4.489 -16.996 1.00 66.25 106 ALA A C 1
ATOM 808 O O . ALA A 1 106 ? 21.133 -4.060 -18.150 1.00 66.25 106 ALA A O 1
ATOM 809 N N . PRO A 1 107 ? 19.802 -4.339 -16.367 1.00 63.25 107 PRO A N 1
ATOM 810 C CA . PRO A 1 107 ? 18.720 -3.589 -16.967 1.00 63.25 107 PRO A CA 1
ATOM 811 C C . PRO A 1 107 ? 19.136 -2.136 -17.193 1.00 63.25 107 PRO A C 1
ATOM 813 O O . PRO A 1 107 ? 19.723 -1.516 -16.310 1.00 63.25 107 PRO A O 1
ATOM 816 N N . ASP A 1 108 ? 18.796 -1.582 -18.367 1.00 76.00 108 ASP A N 1
ATOM 817 C CA . ASP A 1 108 ? 18.967 -0.148 -18.598 1.00 76.00 108 ASP A CA 1
ATOM 818 C C . ASP A 1 108 ? 18.259 0.599 -17.449 1.00 76.00 108 ASP A C 1
ATOM 820 O O . ASP A 1 108 ? 17.115 0.244 -17.134 1.00 76.00 108 ASP A O 1
ATOM 824 N N . PRO A 1 109 ? 18.877 1.637 -16.851 1.00 83.06 109 PRO A N 1
ATOM 825 C CA . PRO A 1 109 ? 18.345 2.329 -15.670 1.00 83.06 109 PRO A CA 1
ATOM 826 C C . PRO A 1 109 ? 16.894 2.816 -15.809 1.00 83.06 109 PRO A C 1
ATOM 828 O O . PRO A 1 109 ? 16.205 3.049 -14.819 1.00 83.06 109 PRO A O 1
ATOM 831 N N . ILE A 1 110 ? 16.413 2.946 -17.047 1.00 92.50 110 ILE A N 1
ATOM 832 C CA . ILE A 1 110 ? 15.050 3.344 -17.381 1.00 92.50 110 ILE A CA 1
ATOM 833 C C . ILE A 1 110 ? 13.988 2.264 -17.091 1.00 92.50 110 ILE A C 1
ATOM 835 O O . ILE A 1 110 ? 12.851 2.624 -16.793 1.00 92.50 110 ILE A O 1
ATOM 839 N N . GLU A 1 111 ? 14.304 0.960 -17.150 1.00 94.06 111 GLU A N 1
ATOM 840 C CA . GLU A 1 111 ? 13.296 -0.089 -16.895 1.00 94.06 111 GLU A CA 1
ATOM 841 C C . GLU A 1 111 ? 12.818 -0.091 -15.434 1.00 94.06 111 GLU A C 1
ATOM 843 O O . GLU A 1 111 ? 11.603 0.004 -15.243 1.00 94.06 111 GLU A O 1
ATOM 848 N N . PRO A 1 112 ? 13.699 -0.136 -14.412 1.00 93.38 112 PRO A N 1
ATOM 849 C CA . PRO A 1 112 ? 13.269 -0.066 -13.016 1.00 93.38 112 PRO A CA 1
ATOM 850 C C . PRO A 1 112 ? 12.463 1.207 -12.727 1.00 93.38 112 PRO A C 1
ATOM 852 O O . PRO A 1 112 ? 11.399 1.146 -12.115 1.00 93.38 112 PRO A O 1
ATOM 855 N N . GLN A 1 113 ? 12.895 2.357 -13.256 1.00 94.69 113 GLN A N 1
ATOM 856 C CA . GLN A 1 113 ? 12.148 3.612 -13.119 1.00 94.69 113 GLN A CA 1
ATOM 857 C C . GLN A 1 113 ? 10.732 3.505 -13.700 1.00 94.69 113 GLN A C 1
ATOM 859 O O . GLN A 1 113 ? 9.766 3.909 -13.059 1.00 94.69 113 GLN A O 1
ATOM 864 N N . CYS A 1 114 ? 10.578 2.943 -14.902 1.00 97.31 114 CYS A N 1
ATOM 865 C CA . CYS A 1 114 ? 9.262 2.772 -15.514 1.00 97.31 114 CYS A CA 1
ATOM 866 C C . CYS A 1 114 ? 8.406 1.700 -14.830 1.00 97.31 114 CYS A C 1
ATOM 868 O O . CYS A 1 114 ? 7.183 1.832 -14.857 1.00 97.31 114 CYS A O 1
ATOM 870 N N . LEU A 1 115 ? 8.999 0.671 -14.215 1.00 97.31 115 LEU A N 1
ATOM 871 C CA . LEU A 1 115 ? 8.268 -0.279 -13.368 1.00 97.31 115 LEU A CA 1
ATOM 872 C C . LEU A 1 115 ? 7.655 0.441 -12.169 1.00 97.31 115 LEU A C 1
ATOM 874 O O . LEU A 1 115 ? 6.446 0.341 -11.972 1.00 97.31 115 LEU A O 1
ATOM 878 N N . PHE A 1 116 ? 8.454 1.236 -11.452 1.00 97.25 116 PHE A N 1
ATOM 879 C CA . PHE A 1 116 ? 7.969 2.060 -10.346 1.00 97.25 116 PHE A CA 1
ATOM 880 C C . PHE A 1 116 ? 6.859 3.020 -10.796 1.00 97.25 116 PHE A C 1
ATOM 882 O O . PHE A 1 116 ? 5.759 2.997 -10.254 1.00 97.25 116 PHE A O 1
ATOM 889 N N . LEU A 1 117 ? 7.107 3.818 -11.841 1.00 97.75 117 LEU A N 1
ATOM 890 C CA . LEU A 1 117 ? 6.146 4.816 -12.323 1.00 97.75 117 LEU A CA 1
ATOM 891 C C . LEU A 1 117 ? 4.830 4.181 -12.793 1.00 97.75 117 LEU A C 1
ATOM 893 O O . LEU A 1 117 ? 3.754 4.723 -12.538 1.00 97.75 117 LEU A O 1
ATOM 897 N N . ARG A 1 118 ? 4.891 3.016 -13.452 1.00 98.38 118 ARG A N 1
ATOM 898 C CA . ARG A 1 118 ? 3.686 2.285 -13.859 1.00 98.38 118 ARG A CA 1
ATOM 899 C C . ARG A 1 118 ? 2.941 1.711 -12.659 1.00 98.38 118 ARG A C 1
ATOM 901 O O . ARG A 1 118 ? 1.713 1.754 -12.652 1.00 98.38 118 ARG A O 1
ATOM 908 N N . ALA A 1 119 ? 3.661 1.207 -11.659 1.00 98.56 119 ALA A N 1
ATOM 909 C CA . ALA A 1 119 ? 3.075 0.725 -10.415 1.00 98.56 119 ALA A CA 1
ATOM 910 C C . ALA A 1 119 ? 2.310 1.841 -9.689 1.00 98.56 119 ALA A C 1
ATOM 912 O O . ALA A 1 119 ? 1.133 1.662 -9.362 1.00 98.56 119 ALA A O 1
ATOM 913 N N . SER A 1 120 ? 2.926 3.018 -9.542 1.00 98.19 120 SER A N 1
ATOM 914 C CA . SER A 1 120 ? 2.286 4.202 -8.964 1.00 98.19 120 SER A CA 1
ATOM 915 C C . SER A 1 120 ? 1.080 4.659 -9.786 1.00 98.19 120 SER A C 1
ATOM 917 O O . SER A 1 120 ? 0.036 4.952 -9.213 1.00 98.19 120 SER A O 1
ATOM 919 N N . ALA A 1 121 ? 1.169 4.650 -11.122 1.00 98.38 121 ALA A N 1
ATOM 920 C CA . ALA A 1 121 ? 0.042 5.001 -11.990 1.00 98.38 121 ALA A CA 1
ATOM 921 C C . ALA A 1 121 ? -1.145 4.034 -11.840 1.00 98.38 121 ALA A C 1
ATOM 923 O O . ALA A 1 121 ? -2.290 4.473 -11.867 1.00 98.38 121 ALA A O 1
ATOM 924 N N . TYR A 1 122 ? -0.904 2.730 -11.652 1.00 98.69 122 TYR A N 1
ATOM 925 C CA . TYR A 1 122 ? -1.978 1.773 -11.364 1.00 98.69 122 TYR A CA 1
ATOM 926 C C . TYR A 1 122 ? -2.664 2.052 -10.024 1.00 98.69 122 TYR A C 1
ATOM 928 O O . TYR A 1 122 ? -3.893 2.022 -9.966 1.00 98.69 122 TYR A O 1
ATOM 936 N N . LEU A 1 123 ? -1.888 2.316 -8.968 1.00 98.44 123 LEU A N 1
ATOM 937 C CA . LEU A 1 123 ? -2.438 2.608 -7.643 1.00 98.44 123 LEU A CA 1
ATOM 938 C C . LEU A 1 123 ? -3.221 3.922 -7.656 1.00 98.44 123 LEU A C 1
ATOM 940 O O . LEU A 1 123 ? -4.346 3.972 -7.170 1.00 98.44 123 LEU A O 1
ATOM 944 N N . GLN A 1 124 ? -2.667 4.962 -8.276 1.00 97.88 124 GLN A N 1
ATOM 945 C CA . GLN A 1 124 ? -3.324 6.259 -8.365 1.00 97.88 124 GLN A CA 1
ATOM 946 C C . GLN A 1 124 ? -4.587 6.210 -9.237 1.00 97.88 124 GLN A C 1
ATOM 948 O O . GLN A 1 124 ? -5.582 6.834 -8.895 1.00 97.88 124 GLN A O 1
ATOM 953 N N . HIS A 1 125 ? -4.606 5.404 -10.303 1.00 98.38 125 HIS A N 1
ATOM 954 C CA . HIS A 1 125 ? -5.826 5.169 -11.078 1.00 98.38 125 HIS A CA 1
ATOM 955 C C . HIS A 1 125 ? -6.920 4.504 -10.234 1.00 98.38 125 HIS A C 1
ATOM 957 O O . HIS A 1 125 ? -8.086 4.859 -10.357 1.00 98.38 125 HIS A O 1
ATOM 963 N N . ALA A 1 126 ? -6.557 3.555 -9.365 1.00 98.38 126 ALA A N 1
ATOM 964 C CA . ALA A 1 126 ? -7.518 2.950 -8.449 1.00 98.38 126 ALA A CA 1
ATOM 965 C C . ALA A 1 126 ? -8.098 3.998 -7.482 1.00 98.38 126 ALA A C 1
ATOM 967 O O . ALA A 1 126 ? -9.312 4.083 -7.327 1.00 98.38 126 ALA A O 1
ATOM 968 N N . VAL A 1 127 ? -7.241 4.841 -6.900 1.00 97.69 127 VAL A N 1
ATOM 969 C CA . VAL A 1 127 ? -7.647 5.960 -6.033 1.00 97.69 127 VAL A CA 1
ATOM 970 C C . VAL A 1 127 ? -8.591 6.916 -6.772 1.00 97.69 127 VAL A C 1
ATOM 972 O O . VAL A 1 127 ? -9.669 7.208 -6.262 1.00 97.69 127 VAL A O 1
ATOM 975 N N . PHE A 1 128 ? -8.234 7.321 -7.994 1.00 97.00 128 PHE A N 1
ATOM 976 C CA . PHE A 1 128 ? -9.031 8.214 -8.841 1.00 97.00 128 PHE A CA 1
ATOM 977 C C . PHE A 1 128 ? -10.430 7.656 -9.138 1.00 97.00 128 PHE A C 1
ATOM 979 O O . PHE A 1 128 ? -11.415 8.374 -9.023 1.00 97.00 128 PHE A O 1
ATOM 986 N N . LEU A 1 129 ? -10.549 6.364 -9.463 1.00 97.50 129 LEU A N 1
ATOM 987 C CA . LEU A 1 129 ? -11.852 5.739 -9.732 1.00 97.50 129 LEU A CA 1
ATOM 988 C C . LEU A 1 129 ? -12.758 5.701 -8.492 1.00 97.50 129 LEU A C 1
ATOM 990 O O . LEU A 1 129 ? -13.977 5.819 -8.613 1.00 97.50 129 LEU A O 1
ATOM 994 N N . ILE A 1 130 ? -12.180 5.525 -7.302 1.00 96.56 130 ILE A N 1
ATOM 995 C CA . ILE A 1 130 ? -12.935 5.558 -6.042 1.00 96.56 130 ILE A CA 1
ATOM 996 C C . ILE A 1 130 ? -13.379 6.989 -5.741 1.00 96.56 130 ILE A C 1
ATOM 998 O O . ILE A 1 130 ? -14.538 7.204 -5.394 1.00 96.56 130 ILE A O 1
ATOM 1002 N N . GLU A 1 131 ? -12.484 7.962 -5.908 1.00 95.38 131 GLU A N 1
ATOM 1003 C CA . GLU A 1 131 ? -12.792 9.384 -5.755 1.00 95.38 131 GLU A CA 1
ATOM 1004 C C . GLU A 1 131 ? -13.916 9.821 -6.702 1.00 95.38 131 GLU A C 1
ATOM 1006 O O . GLU A 1 131 ? -14.912 10.380 -6.252 1.00 95.38 131 GLU A O 1
ATOM 1011 N N . GLU A 1 132 ? -13.825 9.482 -7.989 1.00 95.12 132 GLU A N 1
ATOM 1012 C CA . GLU A 1 132 ? -14.862 9.760 -8.986 1.00 95.12 132 GLU A CA 1
ATOM 1013 C C . GLU A 1 132 ? -16.203 9.109 -8.604 1.00 95.12 132 GLU A C 1
ATOM 1015 O O . GLU A 1 132 ? -17.264 9.729 -8.719 1.00 95.12 132 GLU A O 1
ATOM 1020 N N . ALA A 1 133 ? -16.184 7.870 -8.101 1.00 94.44 133 ALA A N 1
ATOM 1021 C CA . ALA A 1 133 ? -17.389 7.193 -7.629 1.00 94.44 133 ALA A CA 1
ATOM 1022 C C . ALA A 1 133 ? -18.026 7.894 -6.415 1.00 94.44 133 ALA A C 1
ATOM 1024 O O . ALA A 1 133 ? -19.255 7.941 -6.324 1.00 94.44 133 ALA A O 1
ATOM 1025 N N . ILE A 1 134 ? -17.214 8.454 -5.510 1.00 92.44 134 ILE A N 1
ATOM 1026 C CA . ILE A 1 134 ? -17.675 9.231 -4.351 1.00 92.44 134 ILE A CA 1
ATOM 1027 C C . ILE A 1 134 ? -18.226 10.592 -4.798 1.00 92.44 134 ILE A C 1
ATOM 1029 O O . ILE A 1 134 ? -19.344 10.936 -4.426 1.00 92.44 134 ILE A O 1
ATOM 1033 N N . LEU A 1 135 ? -17.511 11.343 -5.637 1.00 90.00 135 LEU A N 1
ATOM 1034 C CA . LEU A 1 135 ? -17.940 12.671 -6.100 1.00 90.00 135 LEU A CA 1
ATOM 1035 C C . LEU A 1 135 ? -19.248 12.614 -6.901 1.00 90.00 135 LEU A C 1
ATOM 1037 O O . LEU A 1 135 ? -20.119 13.470 -6.746 1.00 90.00 135 LEU A O 1
ATOM 1041 N N . ASN A 1 136 ? -19.449 11.559 -7.697 1.00 89.81 136 ASN A N 1
ATOM 1042 C CA . ASN A 1 136 ? -20.706 11.338 -8.418 1.00 89.81 136 ASN A CA 1
ATOM 1043 C C . ASN A 1 136 ? -21.924 11.154 -7.486 1.00 89.81 136 ASN A C 1
ATOM 1045 O O . ASN A 1 136 ? -23.062 11.316 -7.934 1.00 89.81 136 ASN A O 1
ATOM 1049 N N . LEU A 1 137 ? -21.721 10.841 -6.198 1.00 85.12 137 LEU A N 1
ATOM 1050 C CA . LEU A 1 137 ? -22.796 10.768 -5.203 1.00 85.12 137 LEU A CA 1
ATOM 1051 C C . LEU A 1 137 ? -23.216 12.134 -4.663 1.00 85.12 137 LEU A C 1
ATOM 1053 O O . LEU A 1 137 ? -24.391 12.311 -4.336 1.00 85.12 137 LEU A O 1
ATOM 1057 N N . GLU A 1 138 ? -22.298 13.097 -4.582 1.00 78.19 138 GLU A N 1
ATOM 1058 C CA . GLU A 1 138 ? -22.546 14.404 -3.957 1.00 78.19 138 GLU A CA 1
ATOM 1059 C C . GLU A 1 138 ? -23.614 15.225 -4.709 1.00 78.19 138 GLU A C 1
ATOM 1061 O O . GLU A 1 138 ? -24.271 16.090 -4.130 1.00 78.19 138 GLU A O 1
ATOM 1066 N N . GLY A 1 139 ? -23.874 14.895 -5.980 1.00 70.25 139 GLY A N 1
ATOM 1067 C CA . GLY A 1 139 ? -24.933 15.493 -6.800 1.00 70.25 139 GLY A CA 1
ATOM 1068 C C . GLY A 1 139 ? -26.328 14.854 -6.674 1.00 70.25 139 GLY A C 1
ATOM 1069 O O . GLY A 1 139 ? -27.271 15.335 -7.310 1.00 70.25 139 GLY A O 1
ATOM 1070 N N . ILE A 1 140 ? -26.505 13.778 -5.894 1.00 69.88 140 ILE A N 1
ATOM 1071 C CA . ILE A 1 140 ? -27.744 12.976 -5.886 1.00 69.88 140 ILE A CA 1
ATOM 1072 C C . ILE A 1 140 ? -28.603 13.272 -4.640 1.00 69.88 140 ILE A C 1
ATOM 1074 O O . ILE A 1 140 ? -28.258 12.919 -3.519 1.00 69.88 140 ILE A O 1
ATOM 1078 N N . ARG A 1 141 ? -29.805 13.848 -4.835 1.00 62.88 141 ARG A N 1
ATOM 1079 C CA . ARG A 1 141 ? -30.744 14.240 -3.746 1.00 62.88 141 ARG A CA 1
ATOM 1080 C C . ARG A 1 141 ? -31.373 13.077 -2.958 1.00 62.88 141 ARG A C 1
ATOM 1082 O O . ARG A 1 141 ? -31.919 13.295 -1.881 1.00 62.88 141 ARG A O 1
ATOM 1089 N N . LYS A 1 142 ? -31.342 11.855 -3.495 1.00 63.94 142 LYS A N 1
ATOM 1090 C CA . LYS A 1 142 ? -31.694 10.604 -2.799 1.00 63.94 142 LYS A CA 1
ATOM 1091 C C . LYS A 1 142 ? -30.520 9.646 -2.972 1.00 63.94 142 LYS A C 1
ATOM 1093 O O . LYS A 1 142 ? -30.552 8.778 -3.840 1.00 63.94 142 LYS A O 1
ATOM 1098 N N . ALA A 1 143 ? -29.438 9.920 -2.252 1.00 50.22 143 ALA A N 1
ATOM 1099 C CA . ALA A 1 143 ? -28.162 9.266 -2.488 1.00 50.22 143 ALA A CA 1
ATOM 1100 C C . ALA A 1 143 ? -28.220 7.780 -2.085 1.00 50.22 143 ALA A C 1
ATOM 1102 O O . ALA A 1 143 ? -28.622 7.476 -0.957 1.00 50.22 143 ALA A O 1
ATOM 1103 N N . PRO A 1 144 ? -27.806 6.842 -2.960 1.00 67.38 144 PRO A N 1
ATOM 1104 C CA . PRO A 1 144 ? -27.351 5.549 -2.475 1.00 67.38 144 PRO A CA 1
ATOM 1105 C C . PRO A 1 144 ? -26.209 5.781 -1.477 1.00 67.38 144 PRO A C 1
ATOM 1107 O O . PRO A 1 144 ? -25.431 6.725 -1.621 1.00 67.38 144 PRO A O 1
ATOM 1110 N N . THR A 1 145 ? -26.123 4.951 -0.437 1.00 84.88 145 THR A N 1
ATOM 1111 C CA . THR A 1 145 ? -25.034 5.068 0.538 1.00 84.88 145 THR A CA 1
ATOM 1112 C C . THR A 1 145 ? -23.692 4.871 -0.171 1.00 84.88 145 THR A C 1
ATOM 1114 O O . THR A 1 145 ? -23.598 4.083 -1.114 1.00 84.88 145 THR A O 1
ATOM 1117 N N . VAL A 1 146 ? -22.641 5.561 0.287 1.00 86.75 146 VAL A N 1
ATOM 1118 C CA . VAL A 1 146 ? -21.270 5.398 -0.240 1.00 86.75 146 VAL A CA 1
ATOM 1119 C C . VAL A 1 146 ? -20.886 3.914 -0.296 1.00 86.75 146 VAL A C 1
ATOM 1121 O O . VAL A 1 146 ? -20.360 3.447 -1.305 1.00 86.75 146 VAL A O 1
ATOM 1124 N N . ALA A 1 147 ? -21.273 3.152 0.732 1.00 89.50 147 ALA A N 1
ATOM 1125 C CA . ALA A 1 147 ? -21.105 1.704 0.790 1.00 89.50 147 ALA A CA 1
ATOM 1126 C C . ALA A 1 147 ? -21.714 0.974 -0.419 1.00 89.50 147 ALA A C 1
ATOM 1128 O O . ALA A 1 147 ? -21.027 0.196 -1.070 1.00 89.50 147 ALA A O 1
ATOM 1129 N N . ALA A 1 148 ? -22.968 1.264 -0.781 1.00 91.94 148 ALA A N 1
ATOM 1130 C CA . ALA A 1 148 ? -23.642 0.593 -1.892 1.00 91.94 148 ALA A CA 1
ATOM 1131 C C . ALA A 1 148 ? -23.004 0.892 -3.260 1.00 91.94 148 ALA A C 1
ATOM 1133 O O . ALA A 1 148 ? -23.052 0.055 -4.160 1.00 91.94 148 ALA A O 1
ATOM 1134 N N . VAL A 1 149 ? -22.418 2.081 -3.444 1.00 92.38 149 VAL A N 1
ATOM 1135 C CA . VAL A 1 149 ? -21.741 2.435 -4.701 1.00 92.38 149 VAL A CA 1
ATOM 1136 C C . VAL A 1 149 ? -20.364 1.800 -4.799 1.00 92.38 149 VAL A C 1
ATOM 1138 O O . VAL A 1 149 ? -20.043 1.238 -5.846 1.00 92.38 149 VAL A O 1
ATOM 1141 N N . LEU A 1 150 ? -19.573 1.858 -3.728 1.00 93.69 150 LEU A N 1
ATOM 1142 C CA . LEU A 1 150 ? -18.232 1.276 -3.713 1.00 93.69 150 LEU A CA 1
ATOM 1143 C C . LEU A 1 150 ? -18.262 -0.260 -3.713 1.00 93.69 150 LEU A C 1
ATOM 1145 O O . LEU A 1 150 ? -17.375 -0.883 -4.289 1.00 93.69 150 LEU A O 1
ATOM 1149 N N . ALA A 1 151 ? -19.318 -0.870 -3.166 1.00 92.12 151 ALA A N 1
ATOM 1150 C CA . ALA A 1 151 ? -19.523 -2.318 -3.180 1.00 92.12 151 ALA A CA 1
ATOM 1151 C C . ALA A 1 151 ? -20.017 -2.880 -4.529 1.00 92.12 151 ALA A C 1
ATOM 1153 O O . ALA A 1 151 ? -20.237 -4.086 -4.642 1.00 92.12 151 ALA A O 1
ATOM 1154 N N . LYS A 1 152 ? -20.201 -2.051 -5.570 1.00 94.94 152 LYS A N 1
ATOM 1155 C CA . LYS A 1 152 ? -20.560 -2.550 -6.908 1.00 94.94 152 LYS A CA 1
ATOM 1156 C C . LYS A 1 152 ? -19.472 -3.494 -7.426 1.00 94.94 152 LYS A C 1
ATOM 1158 O O . LYS A 1 152 ? -18.320 -3.089 -7.571 1.00 94.94 152 LYS A O 1
ATOM 1163 N N . GLU A 1 153 ? -19.866 -4.715 -7.784 1.00 93.62 153 GLU A N 1
ATOM 1164 C CA . GLU A 1 153 ? -18.957 -5.801 -8.183 1.00 93.62 153 GLU A CA 1
ATOM 1165 C C . GLU A 1 153 ? -17.981 -5.384 -9.294 1.00 93.62 153 GLU A C 1
ATOM 1167 O O . GLU A 1 153 ? -16.772 -5.527 -9.134 1.00 93.62 153 GLU A O 1
ATOM 1172 N N . GLY A 1 154 ? -18.468 -4.727 -10.354 1.00 96.56 154 GLY A N 1
ATOM 1173 C CA . GLY A 1 154 ? -17.607 -4.260 -11.449 1.00 96.56 154 GLY A CA 1
ATOM 1174 C C . GLY A 1 154 ? -16.549 -3.229 -11.027 1.00 96.56 154 GLY A C 1
ATOM 1175 O O . GLY A 1 154 ? -15.420 -3.270 -11.517 1.00 96.56 154 GLY A O 1
ATOM 1176 N N . LEU A 1 155 ? -16.872 -2.333 -10.083 1.00 96.56 155 LEU A N 1
ATOM 1177 C CA . LEU A 1 155 ? -15.895 -1.385 -9.539 1.00 96.56 155 LEU A CA 1
ATOM 1178 C C . LEU A 1 155 ? -14.890 -2.121 -8.640 1.00 96.56 155 LEU A C 1
ATOM 1180 O O . LEU A 1 155 ? -13.683 -1.945 -8.809 1.00 96.56 155 LEU A O 1
ATOM 1184 N N . ARG A 1 156 ? -15.363 -3.007 -7.749 1.00 96.44 156 ARG A N 1
ATOM 1185 C CA . ARG A 1 156 ? -14.519 -3.855 -6.881 1.00 96.44 156 ARG A CA 1
ATOM 1186 C C . ARG A 1 156 ? -13.504 -4.665 -7.682 1.00 96.44 156 ARG A C 1
ATOM 1188 O O . ARG A 1 156 ? -12.317 -4.652 -7.345 1.00 96.44 156 ARG A O 1
ATOM 1195 N N . GLU A 1 157 ? -13.925 -5.312 -8.762 1.00 97.25 157 GLU A N 1
ATOM 1196 C CA . GLU A 1 157 ? -13.044 -6.075 -9.651 1.00 97.25 157 GLU A CA 1
ATOM 1197 C C . GLU A 1 157 ? -12.003 -5.195 -10.353 1.00 97.25 157 GLU A C 1
ATOM 1199 O O . GLU A 1 157 ? -10.820 -5.560 -10.433 1.00 97.25 157 GLU A O 1
ATOM 1204 N N . GLN A 1 158 ? -12.417 -4.021 -10.841 1.00 97.94 158 GLN A N 1
ATOM 1205 C CA . GLN A 1 158 ? -11.528 -3.079 -11.517 1.00 97.94 158 GLN A CA 1
ATOM 1206 C C . GLN A 1 158 ? -10.445 -2.553 -10.566 1.00 97.94 158 GLN A C 1
ATOM 1208 O O . GLN A 1 158 ? -9.257 -2.622 -10.901 1.00 97.94 158 GLN A O 1
ATOM 1213 N N . ILE A 1 159 ? -10.833 -2.099 -9.370 1.00 98.06 159 ILE A N 1
ATOM 1214 C CA . ILE A 1 159 ? -9.914 -1.636 -8.321 1.00 98.06 159 ILE A CA 1
ATOM 1215 C C . ILE A 1 159 ? -8.958 -2.756 -7.916 1.00 98.06 159 ILE A C 1
ATOM 1217 O O . ILE A 1 159 ? -7.742 -2.579 -7.975 1.00 98.06 159 ILE A O 1
ATOM 1221 N N . THR A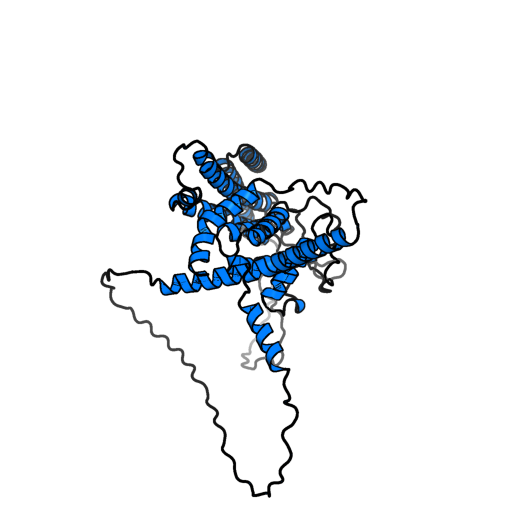 1 160 ? -9.485 -3.944 -7.612 1.00 97.56 160 THR A N 1
ATOM 1222 C CA . THR A 1 160 ? -8.681 -5.122 -7.245 1.00 97.56 160 THR A CA 1
ATOM 1223 C C . THR A 1 160 ? -7.648 -5.451 -8.324 1.00 97.56 160 THR A C 1
ATOM 1225 O O . THR A 1 160 ? -6.482 -5.732 -8.034 1.00 97.56 160 THR A O 1
ATOM 1228 N N . THR A 1 161 ? -8.045 -5.383 -9.596 1.00 98.12 161 THR A N 1
ATOM 1229 C CA . THR A 1 161 ? -7.154 -5.642 -10.730 1.00 98.12 161 THR A CA 1
ATOM 1230 C C . THR A 1 161 ? -6.041 -4.603 -10.838 1.00 98.12 161 THR A C 1
ATOM 1232 O O . THR A 1 161 ? -4.889 -4.972 -11.090 1.00 98.12 161 THR A O 1
ATOM 1235 N N . LEU A 1 162 ? -6.362 -3.318 -10.674 1.00 98.44 162 LEU A N 1
ATOM 1236 C CA . LEU A 1 162 ? -5.386 -2.227 -10.705 1.00 98.44 162 LEU A CA 1
ATOM 1237 C C . LEU A 1 162 ? -4.403 -2.334 -9.536 1.00 98.44 162 LEU A C 1
ATOM 1239 O O . LEU A 1 162 ? -3.195 -2.317 -9.762 1.00 98.44 162 LEU A O 1
ATOM 1243 N N . VAL A 1 163 ? -4.898 -2.557 -8.319 1.00 98.38 163 VAL A N 1
ATOM 1244 C CA . VAL A 1 163 ? -4.072 -2.708 -7.113 1.00 98.38 163 VAL A CA 1
ATOM 1245 C C . VAL A 1 163 ? -3.124 -3.901 -7.240 1.00 98.38 163 VAL A C 1
ATOM 1247 O O . VAL A 1 163 ? -1.916 -3.746 -7.078 1.00 98.38 163 VAL A O 1
ATOM 1250 N N . ARG A 1 164 ? -3.609 -5.074 -7.671 1.00 98.25 164 ARG A N 1
ATOM 1251 C CA . ARG A 1 164 ? -2.741 -6.242 -7.920 1.00 98.25 164 ARG A CA 1
ATOM 1252 C C . ARG A 1 164 ? -1.705 -5.987 -9.019 1.00 98.25 164 ARG A C 1
ATOM 1254 O O . ARG A 1 164 ? -0.598 -6.516 -8.958 1.00 98.25 164 ARG A O 1
ATOM 1261 N N . LYS A 1 165 ? -2.041 -5.213 -10.060 1.00 98.38 165 LYS A N 1
ATOM 1262 C CA . LYS A 1 165 ? -1.067 -4.800 -11.091 1.00 98.38 165 LYS A CA 1
ATOM 1263 C C . LYS A 1 165 ? -0.003 -3.870 -10.511 1.00 98.38 165 LYS A C 1
ATOM 1265 O O . LYS A 1 165 ? 1.164 -4.063 -10.839 1.00 98.38 165 LYS A O 1
ATOM 1270 N N . SER A 1 166 ? -0.402 -2.926 -9.659 1.00 98.56 166 SER A N 1
ATOM 1271 C CA . SER A 1 166 ? 0.506 -2.027 -8.947 1.00 98.56 166 SER A CA 1
ATOM 1272 C C . SER A 1 166 ? 1.496 -2.805 -8.083 1.00 98.56 166 SER A C 1
ATOM 1274 O O . SER A 1 166 ? 2.701 -2.699 -8.299 1.00 98.56 166 SER A O 1
ATOM 1276 N N . MET A 1 167 ? 0.999 -3.674 -7.196 1.00 98.19 167 MET A N 1
ATOM 1277 C CA . MET A 1 167 ? 1.836 -4.483 -6.302 1.00 98.19 167 MET A CA 1
ATOM 1278 C C . MET A 1 167 ? 2.861 -5.312 -7.081 1.00 98.19 167 MET A C 1
ATOM 1280 O O . MET A 1 167 ? 4.052 -5.211 -6.810 1.00 98.19 167 MET A O 1
ATOM 1284 N N . ARG A 1 168 ? 2.435 -6.024 -8.135 1.00 98.06 168 ARG A N 1
ATOM 1285 C CA . ARG A 1 168 ? 3.347 -6.817 -8.982 1.00 98.06 168 ARG A CA 1
ATOM 1286 C C . ARG A 1 168 ? 4.454 -5.999 -9.641 1.00 98.06 168 ARG A C 1
ATOM 1288 O O . ARG A 1 168 ? 5.524 -6.535 -9.917 1.00 98.06 168 ARG A O 1
ATOM 1295 N N . ASP A 1 169 ? 4.183 -4.752 -10.008 1.00 98.25 169 ASP A N 1
ATOM 1296 C CA . ASP A 1 169 ? 5.196 -3.901 -10.630 1.00 98.25 169 ASP A CA 1
ATOM 1297 C C . ASP A 1 169 ? 6.120 -3.261 -9.587 1.00 98.25 169 ASP A C 1
ATOM 1299 O O . ASP A 1 169 ? 7.313 -3.148 -9.864 1.00 98.25 169 ASP A O 1
ATOM 1303 N N . HIS A 1 170 ? 5.628 -2.939 -8.382 1.00 97.50 170 HIS A N 1
ATOM 1304 C CA . HIS A 1 170 ? 6.489 -2.582 -7.250 1.00 97.50 170 HIS A CA 1
ATOM 1305 C C . HIS A 1 170 ? 7.392 -3.752 -6.841 1.00 97.50 170 HIS A C 1
ATOM 1307 O O . HIS A 1 170 ? 8.582 -3.546 -6.645 1.00 97.50 170 HIS A O 1
ATOM 1313 N N . GLU A 1 171 ? 6.884 -4.983 -6.791 1.00 95.56 171 GLU A N 1
ATOM 1314 C CA . GLU A 1 171 ? 7.688 -6.182 -6.510 1.00 95.56 171 GLU A CA 1
ATOM 1315 C C . GLU A 1 171 ? 8.777 -6.400 -7.568 1.00 95.56 171 GLU A C 1
ATOM 1317 O O . GLU A 1 171 ? 9.933 -6.629 -7.227 1.00 95.56 171 GLU A O 1
ATOM 1322 N N . LYS A 1 172 ? 8.447 -6.255 -8.859 1.00 94.81 172 LYS A N 1
ATOM 1323 C CA . LYS A 1 172 ? 9.449 -6.308 -9.941 1.00 94.81 172 LYS A CA 1
ATOM 1324 C C . LYS A 1 172 ? 10.451 -5.165 -9.876 1.00 94.81 172 LYS A C 1
ATOM 1326 O O . LYS A 1 172 ? 11.599 -5.342 -10.259 1.00 94.81 172 LYS A O 1
ATOM 1331 N N . PHE A 1 173 ? 10.016 -3.978 -9.459 1.00 94.38 173 PHE A N 1
ATOM 1332 C CA . PHE A 1 173 ? 10.928 -2.873 -9.208 1.00 94.38 173 PHE A CA 1
ATOM 1333 C C . PHE A 1 173 ? 11.903 -3.241 -8.083 1.00 94.38 173 PHE A C 1
ATOM 1335 O O . PHE A 1 173 ? 13.109 -3.105 -8.263 1.00 94.38 173 PHE A O 1
ATOM 1342 N N . LEU A 1 174 ? 11.395 -3.771 -6.968 1.00 91.62 174 LEU A N 1
ATOM 1343 C CA . LEU A 1 174 ? 12.190 -4.196 -5.818 1.00 91.62 174 LEU A CA 1
ATOM 1344 C C . LEU A 1 174 ? 13.148 -5.349 -6.154 1.00 91.62 174 LEU A C 1
ATOM 1346 O O . LEU A 1 174 ? 14.274 -5.344 -5.672 1.00 91.62 174 LEU A O 1
ATOM 1350 N N . SER A 1 175 ? 12.772 -6.269 -7.049 1.00 90.62 175 SER A N 1
ATOM 1351 C CA . SER A 1 175 ? 13.650 -7.364 -7.492 1.00 90.62 175 SER A CA 1
ATOM 1352 C C . SER A 1 175 ? 14.873 -6.907 -8.297 1.00 90.62 175 SER A C 1
ATOM 1354 O O . SER A 1 175 ? 15.684 -7.733 -8.688 1.00 90.62 175 SER A O 1
ATOM 1356 N N . HIS A 1 176 ? 15.008 -5.614 -8.611 1.00 88.31 176 HIS A N 1
ATOM 1357 C CA . HIS A 1 176 ? 16.247 -5.059 -9.170 1.00 88.31 176 HIS A CA 1
ATOM 1358 C C . HIS A 1 176 ? 17.297 -4.728 -8.102 1.00 88.31 176 HIS A C 1
ATOM 1360 O O . HIS A 1 176 ? 18.418 -4.348 -8.443 1.00 88.31 176 HIS A O 1
ATOM 1366 N N . PHE A 1 177 ? 16.936 -4.859 -6.827 1.00 85.50 177 PHE A N 1
ATOM 1367 C CA . PHE A 1 177 ? 17.778 -4.579 -5.677 1.00 85.50 177 PHE A CA 1
ATOM 1368 C C . PHE A 1 177 ? 17.936 -5.886 -4.887 1.00 85.50 177 PHE A C 1
ATOM 1370 O O . PHE A 1 177 ? 17.285 -6.096 -3.867 1.00 85.50 177 PHE A O 1
ATOM 1377 N N . ASP A 1 178 ? 18.796 -6.778 -5.391 1.00 62.75 178 ASP A N 1
ATOM 1378 C CA . ASP A 1 178 ? 19.013 -8.159 -4.906 1.00 62.75 178 ASP A CA 1
ATOM 1379 C C . ASP A 1 178 ? 19.470 -8.271 -3.433 1.00 62.75 178 ASP A C 1
ATOM 1381 O O . ASP A 1 178 ? 19.620 -9.369 -2.907 1.00 62.75 178 ASP A O 1
ATOM 1385 N N . SER A 1 179 ? 19.706 -7.158 -2.734 1.00 63.34 179 SER A N 1
ATOM 1386 C CA . SER A 1 179 ? 20.308 -7.139 -1.390 1.00 63.34 179 SER A CA 1
ATOM 1387 C C . SER A 1 179 ? 19.374 -6.673 -0.275 1.00 63.34 179 SER A C 1
ATOM 1389 O O . SER A 1 179 ? 19.842 -6.278 0.788 1.00 63.34 179 SER A O 1
ATOM 1391 N N . LEU A 1 180 ? 18.059 -6.673 -0.507 1.00 60.59 180 LEU A N 1
ATOM 1392 C CA . LEU A 1 180 ? 17.097 -6.178 0.484 1.00 60.59 180 LEU A CA 1
ATOM 1393 C C . LEU A 1 180 ? 16.555 -7.256 1.426 1.00 60.59 180 LEU A C 1
ATOM 1395 O O . LEU A 1 180 ? 16.087 -6.927 2.513 1.00 60.59 180 LEU A O 1
ATOM 1399 N N . GLU A 1 181 ? 16.621 -8.534 1.057 1.00 62.94 181 GLU A N 1
ATOM 1400 C CA . GLU A 1 181 ? 16.150 -9.613 1.927 1.00 62.94 181 GLU A CA 1
ATOM 1401 C C . GLU A 1 181 ? 17.277 -10.075 2.851 1.00 62.94 181 GLU A C 1
ATOM 1403 O O . GLU A 1 181 ? 17.924 -11.098 2.639 1.00 62.94 181 GLU A O 1
ATOM 1408 N N . GLY A 1 182 ? 17.530 -9.286 3.899 1.00 61.75 182 GLY A N 1
ATOM 1409 C CA . GLY A 1 182 ? 18.334 -9.746 5.025 1.00 61.75 182 GLY A CA 1
ATOM 1410 C C . GLY A 1 182 ? 17.745 -11.040 5.592 1.00 61.75 182 GLY A C 1
ATOM 1411 O O . GLY A 1 182 ? 16.523 -11.180 5.705 1.00 61.75 182 GLY A O 1
ATOM 1412 N N . VAL A 1 183 ? 18.609 -11.995 5.955 1.00 62.16 183 VAL A N 1
ATOM 1413 C CA . VAL A 1 183 ? 18.183 -13.190 6.696 1.00 62.16 183 VAL A CA 1
ATOM 1414 C C . VAL A 1 183 ? 17.421 -12.699 7.929 1.00 62.16 183 VAL A C 1
ATOM 1416 O O . VAL A 1 183 ? 17.965 -11.850 8.639 1.00 62.16 183 VAL A O 1
ATOM 1419 N N . PRO A 1 184 ? 16.184 -13.172 8.190 1.00 64.19 184 PRO A N 1
ATOM 1420 C CA . PRO A 1 184 ? 15.438 -12.772 9.373 1.00 64.19 184 PRO A CA 1
ATOM 1421 C C . PRO A 1 184 ? 16.328 -12.964 10.598 1.00 64.19 184 PRO A C 1
ATOM 1423 O O . PRO A 1 184 ? 16.671 -14.094 10.948 1.00 64.19 184 PRO A O 1
ATOM 1426 N N . GLY A 1 185 ? 16.773 -11.857 11.197 1.00 65.19 185 GLY A N 1
ATOM 1427 C CA . GLY A 1 185 ? 17.695 -11.923 12.321 1.00 65.19 185 GLY A CA 1
ATOM 1428 C C . GLY A 1 185 ? 17.067 -12.729 13.461 1.00 65.19 185 GLY A C 1
ATOM 1429 O O . GLY A 1 185 ? 15.843 -12.730 13.602 1.00 65.19 185 GLY A O 1
ATOM 1430 N N . PRO A 1 186 ? 17.857 -13.387 14.324 1.00 59.22 186 PRO A N 1
ATOM 1431 C CA . PRO A 1 186 ? 17.332 -14.123 15.479 1.00 59.22 186 PRO A CA 1
ATOM 1432 C C . PRO A 1 186 ? 16.491 -13.239 16.423 1.00 59.22 186 PRO A C 1
ATOM 1434 O O . PRO A 1 186 ? 15.627 -13.746 17.135 1.00 59.22 186 PRO A O 1
ATOM 1437 N N . ALA A 1 187 ? 16.666 -11.912 16.366 1.00 57.69 187 ALA A N 1
ATOM 1438 C CA . ALA A 1 187 ? 15.809 -10.925 17.028 1.00 57.69 187 ALA A CA 1
ATOM 1439 C C . ALA A 1 187 ? 14.332 -10.964 16.567 1.00 57.69 187 ALA A C 1
ATOM 1441 O O . ALA A 1 187 ? 13.449 -10.519 17.294 1.00 57.69 187 ALA A O 1
ATOM 1442 N N . MET A 1 188 ? 14.039 -11.545 15.399 1.00 65.44 188 MET A N 1
ATOM 1443 C CA . MET A 1 188 ? 12.682 -11.798 14.899 1.00 65.44 188 MET A CA 1
ATOM 1444 C C . MET A 1 188 ? 12.067 -13.095 15.455 1.00 65.44 188 MET A C 1
ATOM 1446 O O . MET A 1 188 ? 10.973 -13.464 15.036 1.00 65.44 188 MET A O 1
ATOM 1450 N N . GLY A 1 189 ? 12.713 -13.781 16.406 1.00 68.19 189 GLY A N 1
ATOM 1451 C CA . GLY A 1 189 ? 12.219 -15.006 17.055 1.00 68.19 189 GLY A CA 1
ATOM 1452 C C . GLY A 1 189 ? 10.968 -14.846 17.937 1.00 68.19 189 GLY A C 1
ATOM 1453 O O . GLY A 1 189 ? 10.677 -15.726 18.743 1.00 68.19 189 GLY A O 1
ATOM 1454 N N . GLY A 1 190 ? 10.239 -13.735 17.815 1.00 80.50 190 GLY A N 1
ATOM 1455 C CA . GLY A 1 190 ? 8.993 -13.466 18.528 1.00 80.50 190 GLY A CA 1
ATOM 1456 C C . GLY A 1 190 ? 7.745 -13.915 17.767 1.00 80.50 190 GLY A C 1
ATOM 1457 O O . GLY A 1 190 ? 7.763 -14.155 16.553 1.00 80.50 190 GLY A O 1
ATOM 1458 N N . ASP A 1 191 ? 6.622 -13.975 18.486 1.00 90.62 191 ASP A N 1
ATOM 1459 C CA . ASP A 1 191 ? 5.316 -14.150 17.858 1.00 90.62 191 ASP A CA 1
ATOM 1460 C C . ASP A 1 191 ? 5.016 -13.008 16.859 1.00 90.62 191 ASP A C 1
ATOM 1462 O O . ASP A 1 191 ? 5.704 -11.982 16.782 1.00 90.62 191 ASP A O 1
ATOM 1466 N N . LEU A 1 192 ? 4.015 -13.208 15.999 1.00 91.50 192 LEU A N 1
ATOM 1467 C CA . LEU A 1 192 ? 3.684 -12.231 14.957 1.00 91.50 192 LEU A CA 1
ATOM 1468 C C . LEU A 1 192 ? 3.267 -10.869 15.544 1.00 91.50 192 LEU A C 1
ATOM 1470 O O . LEU A 1 192 ? 3.557 -9.833 14.945 1.00 91.50 192 LEU A O 1
ATOM 1474 N N . ALA A 1 193 ? 2.647 -10.859 16.727 1.00 94.06 193 ALA A N 1
ATOM 1475 C CA . ALA A 1 193 ? 2.241 -9.636 17.413 1.00 94.06 193 ALA A CA 1
ATOM 1476 C C . ALA A 1 193 ? 3.445 -8.814 17.891 1.00 94.06 193 ALA A C 1
ATOM 1478 O O . ALA A 1 193 ? 3.505 -7.618 17.612 1.00 94.06 193 ALA A O 1
ATOM 1479 N N . ALA A 1 194 ? 4.438 -9.445 18.518 1.00 92.81 194 ALA A N 1
ATOM 1480 C CA . ALA A 1 194 ? 5.666 -8.791 18.960 1.00 92.81 194 ALA A CA 1
ATOM 1481 C C . ALA A 1 194 ? 6.461 -8.221 17.778 1.00 92.81 194 ALA A C 1
ATOM 1483 O O . ALA A 1 194 ? 6.934 -7.084 17.837 1.00 92.81 194 ALA A O 1
ATOM 1484 N N . ARG A 1 195 ? 6.555 -8.970 16.669 1.00 91.69 195 ARG A N 1
ATOM 1485 C CA . ARG A 1 195 ? 7.193 -8.481 15.434 1.00 91.69 195 ARG A CA 1
ATOM 1486 C C . ARG A 1 195 ? 6.461 -7.278 14.847 1.00 91.69 195 ARG A C 1
ATOM 1488 O O . ARG A 1 195 ? 7.101 -6.337 14.387 1.00 91.69 195 ARG A O 1
ATOM 1495 N N . THR A 1 196 ? 5.133 -7.291 14.886 1.00 94.50 196 THR A N 1
ATOM 1496 C CA . THR A 1 196 ? 4.307 -6.173 14.413 1.00 94.50 196 THR A CA 1
ATOM 1497 C C . THR A 1 196 ? 4.460 -4.950 15.316 1.00 94.50 196 THR A C 1
ATOM 1499 O O . THR A 1 196 ? 4.629 -3.842 14.816 1.00 94.50 196 THR A O 1
ATOM 1502 N N . GLU A 1 197 ? 4.492 -5.131 16.640 1.00 93.44 197 GLU A N 1
ATOM 1503 C CA . GLU A 1 197 ? 4.769 -4.044 17.588 1.00 93.44 197 GLU A CA 1
ATOM 1504 C C . GLU A 1 197 ? 6.150 -3.421 17.340 1.00 93.44 197 GLU A C 1
ATOM 1506 O O . GLU A 1 197 ? 6.272 -2.196 17.300 1.00 93.44 197 GLU A O 1
ATOM 1511 N N . TYR A 1 198 ? 7.178 -4.243 17.116 1.00 91.50 198 TYR A N 1
ATOM 1512 C CA . TYR A 1 198 ? 8.507 -3.761 16.740 1.00 91.50 198 TYR A CA 1
ATOM 1513 C C . TYR A 1 198 ? 8.481 -2.988 15.413 1.00 91.50 198 TYR A C 1
ATOM 1515 O O . TYR A 1 198 ? 9.006 -1.877 15.345 1.00 91.50 198 TYR A O 1
ATOM 1523 N N . ALA A 1 199 ? 7.799 -3.518 14.392 1.00 92.31 199 ALA A N 1
ATOM 1524 C CA . ALA A 1 199 ? 7.666 -2.867 13.092 1.00 92.31 199 ALA A CA 1
ATOM 1525 C C . ALA A 1 199 ? 7.034 -1.467 13.192 1.00 92.31 199 ALA A C 1
ATOM 1527 O O . ALA A 1 199 ? 7.511 -0.522 12.560 1.00 92.31 199 ALA A O 1
ATOM 1528 N N . PHE A 1 200 ? 6.013 -1.307 14.041 1.00 92.94 200 PHE A N 1
ATOM 1529 C CA . PHE A 1 200 ? 5.444 0.006 14.341 1.00 92.94 200 PHE A CA 1
ATOM 1530 C C . PHE A 1 200 ? 6.449 0.940 14.999 1.00 92.94 200 PHE A C 1
ATOM 1532 O O . PHE A 1 200 ? 6.588 2.074 14.551 1.00 92.94 200 PHE A O 1
ATOM 1539 N N . ARG A 1 201 ? 7.177 0.485 16.023 1.00 90.06 201 ARG A N 1
ATOM 1540 C CA . ARG A 1 201 ? 8.170 1.335 16.701 1.00 90.06 201 ARG A CA 1
ATOM 1541 C C . ARG A 1 201 ? 9.211 1.872 15.722 1.00 90.06 201 ARG A C 1
ATOM 1543 O O . ARG A 1 201 ? 9.480 3.068 15.743 1.00 90.06 201 ARG A O 1
ATOM 1550 N N . ILE A 1 202 ? 9.715 1.029 14.820 1.00 88.38 202 ILE A N 1
ATOM 1551 C CA . ILE A 1 202 ? 10.638 1.445 13.755 1.00 88.38 202 ILE A CA 1
ATOM 1552 C C . ILE A 1 202 ? 10.000 2.500 12.849 1.00 88.38 202 ILE A C 1
ATOM 1554 O O . ILE A 1 202 ? 10.542 3.594 12.682 1.00 88.38 202 ILE A O 1
ATOM 1558 N N . ALA A 1 203 ? 8.813 2.215 12.304 1.00 88.44 203 ALA A N 1
ATOM 1559 C CA . ALA A 1 203 ? 8.120 3.142 11.409 1.00 88.44 203 ALA A CA 1
ATOM 1560 C C . ALA A 1 203 ? 7.866 4.514 12.065 1.00 88.44 203 ALA A C 1
ATOM 1562 O O . ALA A 1 203 ? 7.840 5.540 11.383 1.00 88.44 203 ALA A O 1
ATOM 1563 N N . GLU A 1 204 ? 7.703 4.538 13.386 1.00 85.25 204 GLU A N 1
ATOM 1564 C CA . GLU A 1 204 ? 7.446 5.733 14.179 1.00 85.25 204 GLU A CA 1
ATOM 1565 C C . GLU A 1 204 ? 8.695 6.509 14.583 1.00 85.25 204 GLU A C 1
ATOM 1567 O O . GLU A 1 204 ? 8.647 7.740 14.587 1.00 85.25 204 GLU A O 1
ATOM 1572 N N . CYS A 1 205 ? 9.794 5.838 14.932 1.00 84.81 205 CYS A N 1
ATOM 1573 C CA . CYS A 1 205 ? 11.083 6.487 15.209 1.00 84.81 205 CYS A CA 1
ATOM 1574 C C . CYS A 1 205 ? 11.551 7.314 14.005 1.00 84.81 205 CYS A C 1
ATOM 1576 O O . CYS A 1 205 ? 12.146 8.377 14.156 1.00 84.81 205 CYS A O 1
ATOM 1578 N N . LEU A 1 206 ? 11.146 6.896 12.808 1.00 78.69 206 LEU A N 1
ATOM 1579 C CA . LEU A 1 206 ? 11.452 7.573 11.559 1.00 78.69 206 LEU A CA 1
ATOM 1580 C C . LEU A 1 206 ? 10.500 8.733 11.232 1.00 78.69 206 LEU A C 1
ATOM 1582 O O . LEU A 1 206 ? 10.743 9.472 10.280 1.00 78.69 206 LEU A O 1
ATOM 1586 N N . ARG A 1 207 ? 9.421 8.965 11.989 1.00 79.25 207 ARG A N 1
ATOM 1587 C CA . ARG A 1 207 ? 8.551 10.127 11.736 1.00 79.25 207 ARG A CA 1
ATOM 1588 C C . ARG A 1 207 ? 9.294 11.418 12.127 1.00 79.25 207 ARG A C 1
ATOM 1590 O O . ARG A 1 207 ? 9.865 11.481 13.217 1.00 79.25 207 ARG A O 1
ATOM 1597 N N . PRO A 1 208 ? 9.289 12.475 11.291 1.00 76.25 208 PRO A N 1
ATOM 1598 C CA . PRO A 1 208 ? 9.874 13.758 11.665 1.00 76.25 208 PRO A CA 1
ATOM 1599 C C . PRO A 1 208 ? 9.233 14.274 12.960 1.00 76.25 208 PRO A C 1
ATOM 1601 O O . PRO A 1 208 ? 8.008 14.301 13.072 1.00 76.25 208 PRO A O 1
ATOM 1604 N N . GLY A 1 209 ? 10.054 14.646 13.946 1.00 76.44 209 GLY A N 1
ATOM 1605 C CA . GLY A 1 209 ? 9.582 15.095 15.262 1.00 76.44 209 GLY A CA 1
ATOM 1606 C C . GLY A 1 209 ? 9.219 13.975 16.248 1.00 76.44 209 GLY A C 1
ATOM 1607 O O . GLY A 1 209 ? 8.686 14.263 17.319 1.00 76.44 209 GLY A O 1
ATOM 1608 N N . SER A 1 210 ? 9.494 12.707 15.926 1.00 79.12 210 SER A N 1
ATOM 1609 C CA . SER A 1 210 ? 9.374 11.619 16.899 1.00 79.12 210 SER A CA 1
ATOM 1610 C C . SER A 1 210 ? 10.459 11.744 17.972 1.00 79.12 210 SER A C 1
ATOM 1612 O O . SER A 1 210 ? 11.645 11.815 17.667 1.00 79.12 210 SER A O 1
ATOM 1614 N N . HIS A 1 211 ? 10.048 11.777 19.241 1.00 76.62 211 HIS A N 1
ATOM 1615 C CA . HIS A 1 211 ? 10.950 11.747 20.402 1.00 76.62 211 HIS A CA 1
ATOM 1616 C C . HIS A 1 211 ? 11.046 10.350 21.028 1.00 76.62 211 HIS A C 1
ATOM 1618 O O . HIS A 1 211 ? 11.566 10.200 22.134 1.00 76.62 211 HIS A O 1
ATOM 1624 N N . THR A 1 212 ? 10.479 9.333 20.377 1.00 79.56 212 THR A N 1
ATOM 1625 C CA . THR A 1 212 ? 10.570 7.958 20.862 1.00 79.56 212 THR A CA 1
ATOM 1626 C C . THR A 1 212 ? 12.020 7.497 20.698 1.00 79.56 212 THR A C 1
ATOM 1628 O O . THR A 1 212 ? 12.536 7.593 19.583 1.00 79.56 212 THR A O 1
ATOM 1631 N N . PRO A 1 213 ? 12.696 7.043 21.773 1.00 79.94 213 PRO A N 1
ATOM 1632 C CA . PRO A 1 213 ? 14.058 6.541 21.653 1.00 79.94 213 PRO A CA 1
ATOM 1633 C C . PRO A 1 213 ? 14.076 5.401 20.627 1.00 79.94 213 PRO A C 1
ATOM 1635 O O . PRO A 1 213 ? 13.147 4.583 20.646 1.00 79.94 213 PRO A O 1
ATOM 1638 N N . PRO A 1 214 ? 15.075 5.357 19.727 1.00 76.06 214 PRO A N 1
ATOM 1639 C CA . PRO A 1 214 ? 15.170 4.279 18.758 1.00 76.06 214 PRO A CA 1
ATOM 1640 C C . PRO A 1 214 ? 15.221 2.942 19.509 1.00 76.06 214 PRO A C 1
ATOM 1642 O O . PRO A 1 214 ? 15.819 2.868 20.593 1.00 76.06 214 PRO A O 1
ATOM 1645 N N . PRO A 1 215 ? 14.562 1.891 18.995 1.00 78.31 215 PRO A N 1
ATOM 1646 C CA . PRO A 1 215 ? 14.746 0.563 19.555 1.00 78.31 215 PRO A CA 1
ATOM 1647 C C . PRO A 1 215 ? 16.237 0.186 19.503 1.00 78.31 215 PRO A C 1
ATOM 1649 O O . PRO A 1 215 ? 16.977 0.736 18.686 1.00 78.31 215 PRO A O 1
ATOM 1652 N N . PRO A 1 216 ? 16.703 -0.717 20.386 1.00 79.19 216 PRO A N 1
ATOM 1653 C CA . PRO A 1 216 ? 18.084 -1.180 20.349 1.00 79.19 216 PRO A CA 1
ATOM 1654 C C . PRO A 1 216 ? 18.391 -1.686 18.939 1.00 79.19 216 PRO A C 1
ATOM 1656 O O . PRO A 1 216 ? 17.721 -2.600 18.452 1.00 79.19 216 PRO A O 1
ATOM 1659 N N . VAL A 1 217 ? 19.351 -1.029 18.285 1.00 68.56 217 VAL A N 1
ATOM 1660 C CA . VAL A 1 217 ? 19.749 -1.343 16.914 1.00 68.56 217 VAL A CA 1
ATOM 1661 C C . VAL A 1 217 ? 20.157 -2.806 16.844 1.00 68.56 217 VAL A C 1
ATOM 1663 O O . VAL A 1 217 ? 20.887 -3.302 17.705 1.00 68.56 217 VAL A O 1
ATOM 1666 N N . SER A 1 218 ? 19.657 -3.519 15.839 1.00 68.62 218 SER A N 1
ATOM 1667 C CA . SER A 1 218 ? 20.167 -4.855 15.575 1.00 68.62 218 SER A CA 1
ATOM 1668 C C . SER A 1 218 ? 21.631 -4.717 15.162 1.00 68.62 218 SER A C 1
ATOM 1670 O O . SER A 1 218 ? 21.935 -4.029 14.195 1.00 68.62 218 SER A O 1
ATOM 1672 N N . GLU A 1 219 ? 22.551 -5.367 15.877 1.00 67.06 219 GLU A N 1
ATOM 1673 C CA . GLU A 1 219 ? 23.988 -5.340 15.550 1.00 67.06 219 GLU A CA 1
ATOM 1674 C C . GLU A 1 219 ? 24.319 -6.040 14.218 1.00 67.06 219 GLU A C 1
ATOM 1676 O O . GLU A 1 219 ? 25.477 -6.083 13.807 1.00 67.06 219 GLU A O 1
ATOM 1681 N N . SER A 1 220 ? 23.321 -6.604 13.530 1.00 66.38 220 SER A N 1
ATOM 1682 C CA . SER A 1 220 ? 23.516 -7.230 12.229 1.00 66.38 220 SER A CA 1
ATOM 1683 C C . SER A 1 220 ? 23.800 -6.153 11.177 1.00 66.38 220 SER A C 1
ATOM 1685 O O . SER A 1 220 ? 22.902 -5.365 10.873 1.00 66.38 220 SER A O 1
ATOM 1687 N N . PRO A 1 221 ? 25.005 -6.113 10.576 1.00 63.69 221 PRO A N 1
ATOM 1688 C CA . PRO A 1 221 ? 25.318 -5.132 9.552 1.00 63.69 221 PRO A CA 1
ATOM 1689 C C . PRO A 1 221 ? 24.358 -5.302 8.376 1.00 63.69 221 PRO A C 1
ATOM 1691 O O . PRO A 1 221 ? 24.269 -6.366 7.757 1.00 63.69 221 PRO A O 1
ATOM 1694 N N . ALA A 1 222 ? 23.621 -4.238 8.084 1.00 62.44 222 ALA A N 1
ATOM 1695 C CA . ALA A 1 222 ? 22.759 -4.159 6.927 1.00 62.44 222 ALA A CA 1
ATOM 1696 C C . ALA A 1 222 ? 23.607 -4.248 5.645 1.00 62.44 222 ALA A C 1
ATOM 1698 O O . ALA A 1 222 ? 24.356 -3.332 5.306 1.00 62.44 222 ALA A O 1
ATOM 1699 N N . THR A 1 223 ? 23.518 -5.368 4.929 1.00 58.50 223 THR A N 1
ATOM 1700 C CA . THR A 1 223 ? 24.286 -5.617 3.700 1.00 58.50 223 THR A CA 1
ATOM 1701 C C . THR A 1 223 ? 23.560 -5.052 2.483 1.00 58.50 223 THR A C 1
ATOM 1703 O O . THR A 1 223 ? 23.153 -5.778 1.584 1.00 58.50 223 THR A O 1
ATOM 1706 N N . PHE A 1 224 ? 23.387 -3.732 2.423 1.00 63.94 224 PHE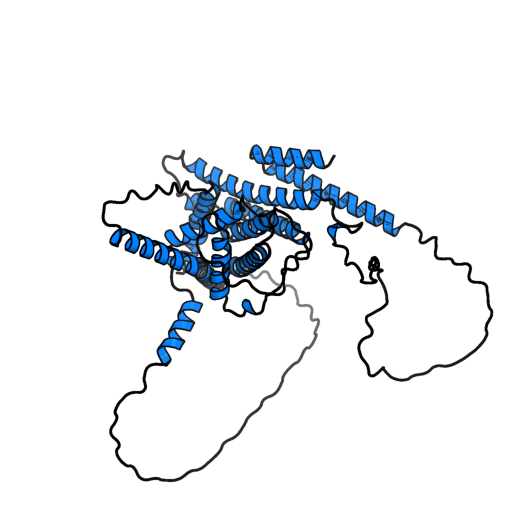 A N 1
ATOM 1707 C CA . PHE A 1 224 ? 22.815 -3.099 1.236 1.00 63.94 224 PHE A CA 1
ATOM 1708 C C . PHE A 1 224 ? 23.904 -2.797 0.208 1.00 63.94 224 PHE A C 1
ATOM 1710 O O . PHE A 1 224 ? 24.792 -1.981 0.438 1.00 63.94 224 PHE A O 1
ATOM 1717 N N . THR A 1 225 ? 23.835 -3.452 -0.950 1.00 54.69 225 THR A N 1
ATOM 1718 C CA . THR A 1 225 ? 24.824 -3.274 -2.023 1.00 54.69 225 THR A CA 1
ATOM 1719 C C . THR A 1 225 ? 24.477 -2.128 -2.976 1.00 54.69 225 THR A C 1
ATOM 1721 O O . THR A 1 225 ? 25.369 -1.599 -3.634 1.00 54.69 225 THR A O 1
ATOM 1724 N N . THR A 1 226 ? 23.205 -1.714 -3.081 1.00 65.81 226 THR A N 1
ATOM 1725 C CA . THR A 1 226 ? 22.777 -0.573 -3.911 1.00 65.81 226 THR A CA 1
ATOM 1726 C C . THR A 1 226 ? 21.505 0.074 -3.363 1.00 65.81 226 THR A C 1
ATOM 1728 O O . THR A 1 226 ? 20.469 -0.572 -3.221 1.00 65.81 226 THR A O 1
ATOM 1731 N N . TYR A 1 227 ? 21.577 1.380 -3.094 1.00 71.44 227 TYR A N 1
ATOM 1732 C CA . TYR A 1 227 ? 20.469 2.180 -2.565 1.00 71.44 227 TYR A CA 1
ATOM 1733 C C . TYR A 1 227 ? 19.650 2.821 -3.683 1.00 71.44 227 TYR A C 1
ATOM 1735 O O . TYR A 1 227 ? 20.199 3.276 -4.688 1.00 71.44 227 TYR A O 1
ATOM 1743 N N . HIS A 1 228 ? 18.336 2.945 -3.474 1.00 82.75 228 HIS A N 1
ATOM 1744 C CA . HIS A 1 228 ? 17.468 3.731 -4.347 1.00 82.75 228 HIS A CA 1
ATOM 1745 C C . HIS A 1 228 ? 16.406 4.489 -3.527 1.00 82.75 228 HIS A C 1
ATOM 1747 O O . HIS A 1 228 ? 15.744 3.886 -2.681 1.00 82.75 228 HIS A O 1
ATOM 1753 N N . PRO A 1 229 ? 16.189 5.799 -3.764 1.00 82.88 229 PRO A N 1
ATOM 1754 C CA . PRO A 1 229 ? 15.303 6.626 -2.931 1.00 82.88 229 PRO A CA 1
ATOM 1755 C C . PRO A 1 229 ? 13.841 6.144 -2.915 1.00 82.88 229 PRO A C 1
ATOM 1757 O O . PRO A 1 229 ? 13.122 6.355 -1.946 1.00 82.88 229 PRO A O 1
ATOM 1760 N N . LEU A 1 230 ? 13.408 5.450 -3.972 1.00 90.06 230 LEU A N 1
ATOM 1761 C CA . LEU A 1 230 ? 12.041 4.925 -4.124 1.00 90.06 230 LEU A CA 1
ATOM 1762 C C . LEU A 1 230 ? 11.810 3.530 -3.505 1.00 90.06 230 LEU A C 1
ATOM 1764 O O . LEU A 1 230 ? 10.731 2.960 -3.679 1.00 90.06 230 LEU A O 1
ATOM 1768 N N . LEU A 1 231 ? 12.797 2.957 -2.805 1.00 90.25 231 LEU A N 1
ATOM 1769 C CA . LEU A 1 231 ? 12.653 1.649 -2.147 1.00 90.25 231 LEU A CA 1
ATOM 1770 C C . LEU A 1 231 ? 11.589 1.680 -1.054 1.00 90.25 231 LEU A C 1
ATOM 1772 O O . LEU A 1 231 ? 10.633 0.907 -1.093 1.00 90.25 231 LEU A O 1
ATOM 1776 N N . VAL A 1 232 ? 11.729 2.620 -0.116 1.00 90.75 232 VAL A N 1
ATOM 1777 C CA . VAL A 1 232 ? 10.786 2.790 0.996 1.00 90.75 232 VAL A CA 1
ATOM 1778 C C . VAL A 1 232 ? 9.389 3.098 0.456 1.00 90.75 232 VAL A C 1
ATOM 1780 O O . VAL A 1 232 ? 8.410 2.495 0.884 1.00 90.75 232 VAL A O 1
ATOM 1783 N N . GLU A 1 233 ? 9.292 3.976 -0.544 1.00 93.56 233 GLU A N 1
ATOM 1784 C CA . GLU A 1 233 ? 8.028 4.299 -1.218 1.00 93.56 233 GLU A CA 1
ATOM 1785 C C . GLU A 1 233 ? 7.354 3.051 -1.814 1.00 93.56 233 GLU A C 1
ATOM 1787 O O . GLU A 1 233 ? 6.156 2.848 -1.626 1.00 93.56 233 GLU A O 1
ATOM 1792 N N . SER A 1 234 ? 8.116 2.171 -2.471 1.00 95.50 234 SER A N 1
ATOM 1793 C CA . SER A 1 234 ? 7.580 0.943 -3.077 1.00 95.50 234 SER A CA 1
ATOM 1794 C C . SER A 1 234 ? 7.094 -0.063 -2.046 1.00 95.50 234 SER A C 1
ATOM 1796 O O . SER A 1 234 ? 6.009 -0.620 -2.206 1.00 95.50 234 SER A O 1
ATOM 1798 N N . HIS A 1 235 ? 7.864 -0.283 -0.978 1.00 95.12 235 HIS A N 1
ATOM 1799 C CA . HIS A 1 235 ? 7.456 -1.192 0.088 1.00 95.12 235 HIS A CA 1
ATOM 1800 C C . HIS A 1 235 ? 6.155 -0.730 0.748 1.00 95.12 235 HIS A C 1
ATOM 1802 O O . HIS A 1 235 ? 5.217 -1.515 0.853 1.00 95.12 235 HIS A O 1
ATOM 1808 N N . PHE A 1 236 ? 6.050 0.547 1.124 1.00 95.69 236 PHE A N 1
ATOM 1809 C CA . PHE A 1 236 ? 4.820 1.060 1.730 1.00 95.69 236 PHE A CA 1
ATOM 1810 C C . PHE A 1 236 ? 3.651 1.143 0.738 1.00 95.69 236 PHE A C 1
ATOM 1812 O O . PHE A 1 236 ? 2.512 0.911 1.135 1.00 95.69 236 PHE A O 1
ATOM 1819 N N . SER A 1 237 ? 3.904 1.366 -0.556 1.00 97.56 237 SER A N 1
ATOM 1820 C CA . SER A 1 237 ? 2.858 1.283 -1.590 1.00 97.56 237 SER A CA 1
ATOM 1821 C C . SER A 1 237 ? 2.268 -0.129 -1.697 1.00 97.56 237 SER A C 1
ATOM 1823 O O . SER A 1 237 ? 1.059 -0.279 -1.866 1.00 97.56 237 SER A O 1
ATOM 1825 N N . ILE A 1 238 ? 3.090 -1.174 -1.535 1.00 98.00 238 ILE A N 1
ATOM 1826 C CA . ILE A 1 238 ? 2.615 -2.565 -1.455 1.00 98.00 238 ILE A CA 1
ATOM 1827 C C . ILE A 1 238 ? 1.747 -2.773 -0.205 1.00 98.00 238 ILE A C 1
ATOM 1829 O O . ILE A 1 238 ? 0.689 -3.392 -0.307 1.00 98.00 238 ILE A O 1
ATOM 1833 N N . LEU A 1 239 ? 2.143 -2.232 0.954 1.00 98.06 239 LEU A N 1
ATOM 1834 C CA . LEU A 1 239 ? 1.342 -2.312 2.185 1.00 98.06 239 LEU A CA 1
ATOM 1835 C C . LEU A 1 239 ? -0.024 -1.623 2.031 1.00 98.06 239 LEU A C 1
ATOM 1837 O O . LEU A 1 239 ? -1.045 -2.182 2.425 1.00 98.06 239 LEU A O 1
ATOM 1841 N N . ILE A 1 240 ? -0.068 -0.451 1.389 1.00 98.31 240 ILE A N 1
ATOM 1842 C CA . ILE A 1 240 ? -1.328 0.214 1.014 1.00 98.31 240 ILE A CA 1
ATOM 1843 C C . ILE A 1 240 ? -2.142 -0.666 0.055 1.00 98.31 240 ILE A C 1
ATOM 1845 O O . ILE A 1 240 ? -3.362 -0.758 0.187 1.00 98.31 240 ILE A O 1
ATOM 1849 N N . GLY A 1 241 ? -1.485 -1.355 -0.882 1.00 98.50 241 GLY A N 1
ATOM 1850 C CA . GLY A 1 241 ? -2.129 -2.330 -1.760 1.00 98.50 241 GLY A CA 1
ATOM 1851 C C . GLY A 1 241 ? -2.849 -3.438 -0.988 1.00 98.50 241 GLY A C 1
ATOM 1852 O O . GLY A 1 241 ? -4.014 -3.711 -1.266 1.00 98.50 241 GLY A O 1
ATOM 1853 N N . TYR A 1 242 ? -2.215 -4.012 0.036 1.00 98.62 242 TYR A N 1
ATOM 1854 C CA . TYR A 1 242 ? -2.869 -4.994 0.908 1.00 98.62 242 TYR A CA 1
ATOM 1855 C C . TYR A 1 242 ? -4.068 -4.411 1.672 1.00 98.62 242 TYR A C 1
ATOM 1857 O O . TYR A 1 242 ? -5.086 -5.090 1.788 1.00 98.62 242 TYR A O 1
ATOM 1865 N N . LEU A 1 243 ? -4.005 -3.148 2.118 1.00 98.44 243 LEU A N 1
ATOM 1866 C CA . LEU A 1 243 ? -5.159 -2.468 2.726 1.00 98.44 243 LEU A CA 1
ATOM 1867 C C . LEU A 1 243 ? -6.328 -2.335 1.736 1.00 98.44 243 LEU A C 1
ATOM 1869 O O . LEU A 1 243 ? -7.459 -2.659 2.082 1.00 98.44 243 LEU A O 1
ATOM 1873 N N . PHE A 1 244 ? -6.074 -1.942 0.484 1.00 98.31 244 PHE A N 1
ATOM 1874 C CA . PHE A 1 244 ? -7.118 -1.919 -0.552 1.00 98.31 244 PHE A CA 1
ATOM 1875 C C . PHE A 1 244 ? -7.743 -3.295 -0.807 1.00 98.31 244 PHE A C 1
ATOM 1877 O O . PHE A 1 244 ? -8.922 -3.382 -1.157 1.00 98.31 244 PHE A O 1
ATOM 1884 N N . LEU A 1 245 ? -6.961 -4.363 -0.656 1.00 98.25 245 LEU A N 1
ATOM 1885 C CA . LEU A 1 245 ? -7.416 -5.737 -0.848 1.00 98.25 245 LEU A CA 1
ATOM 1886 C C . LEU A 1 245 ? -8.089 -6.341 0.392 1.00 98.25 245 LEU A C 1
ATOM 1888 O O . LEU A 1 245 ? -8.701 -7.394 0.251 1.00 98.25 245 LEU A O 1
ATOM 1892 N N . GLY A 1 246 ? -8.000 -5.702 1.564 1.00 97.62 246 GLY A N 1
ATOM 1893 C CA . GLY A 1 246 ? -8.502 -6.262 2.824 1.00 97.62 246 GLY A CA 1
ATOM 1894 C C . GLY A 1 246 ? -7.720 -7.492 3.309 1.00 97.62 246 GLY A C 1
ATOM 1895 O O . GLY A 1 246 ? -8.180 -8.203 4.196 1.00 97.62 246 GLY A O 1
ATOM 1896 N N . ASP A 1 247 ? -6.538 -7.755 2.744 1.00 98.06 247 ASP A N 1
ATOM 1897 C CA . ASP A 1 247 ? -5.722 -8.942 3.030 1.00 98.06 247 ASP A CA 1
ATOM 1898 C C . ASP A 1 247 ? -4.741 -8.656 4.180 1.00 98.06 247 ASP A C 1
ATOM 1900 O O . ASP A 1 247 ? -3.532 -8.469 4.003 1.00 98.06 247 ASP A O 1
ATOM 1904 N N . PHE A 1 248 ? -5.303 -8.561 5.388 1.00 98.12 248 PHE A N 1
ATOM 1905 C CA . PHE A 1 248 ? -4.552 -8.351 6.628 1.00 98.12 248 PHE A CA 1
ATOM 1906 C C . PHE A 1 248 ? -3.586 -9.503 6.987 1.00 98.12 248 PHE A C 1
ATOM 1908 O O . PHE A 1 248 ? -2.488 -9.197 7.471 1.00 98.12 248 PHE A O 1
ATOM 1915 N N . PRO A 1 249 ? -3.911 -10.795 6.750 1.00 97.56 249 PRO A N 1
ATOM 1916 C CA . PRO A 1 249 ? -2.990 -11.901 7.022 1.00 97.56 249 PRO A CA 1
ATOM 1917 C C . PRO A 1 249 ? -1.680 -11.792 6.241 1.00 97.56 249 PRO A C 1
ATOM 1919 O O . PRO A 1 249 ? -0.609 -11.953 6.829 1.00 97.56 249 PRO A O 1
ATOM 1922 N N . SER A 1 250 ? -1.734 -11.439 4.952 1.00 97.25 250 SER A N 1
ATOM 1923 C CA . SER A 1 250 ? -0.525 -11.212 4.149 1.00 97.25 250 SER A CA 1
ATOM 1924 C C . SER A 1 250 ? 0.165 -9.889 4.490 1.00 97.25 250 SER A C 1
ATOM 1926 O O . SER A 1 250 ? 1.396 -9.801 4.441 1.00 97.25 250 SER A O 1
ATOM 1928 N N . LEU A 1 251 ? -0.599 -8.861 4.879 1.00 97.69 251 LEU A N 1
ATOM 1929 C CA . LEU A 1 251 ? -0.068 -7.546 5.245 1.00 97.69 251 LEU A CA 1
ATOM 1930 C C . LEU A 1 251 ? 0.906 -7.611 6.428 1.00 97.69 251 LEU A C 1
ATOM 1932 O O . LEU A 1 251 ? 1.957 -6.974 6.377 1.00 97.69 251 LEU A O 1
ATOM 1936 N N . LEU A 1 252 ? 0.589 -8.376 7.477 1.00 96.31 252 LEU A N 1
ATOM 1937 C CA . LEU A 1 252 ? 1.411 -8.479 8.690 1.00 96.31 252 LEU A CA 1
ATOM 1938 C C . LEU A 1 252 ? 2.873 -8.883 8.410 1.00 96.31 252 LEU A C 1
ATOM 1940 O O . LEU A 1 252 ? 3.779 -8.101 8.715 1.00 96.31 252 LEU A O 1
ATOM 1944 N N . PRO A 1 253 ? 3.165 -10.057 7.815 1.00 94.94 253 PRO A N 1
ATOM 1945 C CA . PRO A 1 253 ? 4.539 -10.458 7.554 1.00 94.94 253 PRO A CA 1
ATOM 1946 C C . PRO A 1 253 ? 5.231 -9.511 6.568 1.00 94.94 253 PRO A C 1
ATOM 1948 O O . PRO A 1 253 ? 6.424 -9.256 6.729 1.00 94.94 253 PRO A O 1
ATOM 1951 N N . VAL A 1 254 ? 4.517 -8.941 5.590 1.00 95.06 254 VAL A N 1
ATOM 1952 C CA . VAL A 1 254 ? 5.102 -7.960 4.660 1.00 95.06 254 VAL A CA 1
ATOM 1953 C C . VAL A 1 254 ? 5.496 -6.685 5.407 1.00 95.06 254 VAL A C 1
ATOM 1955 O O . VAL A 1 254 ? 6.615 -6.216 5.229 1.00 95.06 254 VAL A O 1
ATOM 1958 N N . PHE A 1 255 ? 4.650 -6.176 6.307 1.00 95.56 255 PHE A N 1
ATOM 1959 C CA . PHE A 1 255 ? 4.956 -4.996 7.114 1.00 95.56 255 PHE A CA 1
ATOM 1960 C C . PHE A 1 255 ? 6.167 -5.225 8.021 1.00 95.56 255 PHE A C 1
ATOM 1962 O O . PHE A 1 255 ? 7.061 -4.382 8.070 1.00 95.56 255 PHE A O 1
ATOM 1969 N N . THR A 1 256 ? 6.257 -6.391 8.671 1.00 92.75 256 THR A N 1
ATOM 1970 C CA . THR A 1 256 ? 7.424 -6.720 9.506 1.00 92.75 256 THR A CA 1
ATOM 1971 C C . THR A 1 256 ? 8.726 -6.758 8.702 1.00 92.75 256 THR A C 1
ATOM 1973 O O . THR A 1 256 ? 9.739 -6.234 9.161 1.00 92.75 256 THR A O 1
ATOM 1976 N N . ARG A 1 257 ? 8.701 -7.298 7.472 1.00 90.50 257 ARG A N 1
ATOM 1977 C CA . ARG A 1 257 ? 9.858 -7.263 6.563 1.00 90.50 257 ARG A CA 1
ATOM 1978 C C . ARG A 1 257 ? 10.183 -5.841 6.118 1.00 90.50 257 ARG A C 1
ATOM 1980 O O . ARG A 1 257 ? 11.344 -5.453 6.143 1.00 90.50 257 ARG A O 1
ATOM 1987 N N . THR A 1 258 ? 9.174 -5.051 5.752 1.00 91.50 258 THR A N 1
ATOM 1988 C CA . THR A 1 258 ? 9.354 -3.647 5.365 1.00 91.50 258 THR A CA 1
ATOM 1989 C C . THR A 1 258 ? 10.002 -2.836 6.479 1.00 91.50 258 THR A C 1
ATOM 1991 O O . THR A 1 258 ? 10.942 -2.100 6.205 1.00 91.50 258 THR A O 1
ATOM 1994 N N . ALA A 1 259 ? 9.556 -2.984 7.726 1.00 89.69 259 ALA A N 1
ATOM 1995 C CA . ALA A 1 259 ? 10.162 -2.276 8.846 1.00 89.69 259 ALA A CA 1
ATOM 1996 C C . ALA A 1 259 ? 11.626 -2.683 9.064 1.00 89.69 259 ALA A C 1
ATOM 1998 O O . ALA A 1 259 ? 12.460 -1.804 9.230 1.00 89.69 259 ALA A O 1
ATOM 1999 N N . ALA A 1 260 ? 11.957 -3.976 8.981 1.00 86.12 260 ALA A N 1
ATOM 2000 C CA . ALA A 1 260 ? 13.342 -4.440 9.097 1.00 86.12 260 ALA A CA 1
ATOM 2001 C C . ALA A 1 260 ? 14.252 -3.882 7.985 1.00 86.12 260 ALA A C 1
ATOM 2003 O O . ALA A 1 260 ? 15.382 -3.479 8.250 1.00 86.12 260 ALA A O 1
ATOM 2004 N N . ILE A 1 261 ? 13.753 -3.807 6.746 1.00 85.88 261 ILE A N 1
ATOM 2005 C CA . ILE A 1 261 ? 14.481 -3.180 5.630 1.00 85.88 261 ILE A CA 1
ATOM 2006 C C . ILE A 1 261 ? 14.731 -1.705 5.929 1.00 85.88 261 ILE A C 1
ATOM 2008 O O . ILE A 1 261 ? 15.834 -1.206 5.740 1.00 85.88 261 ILE A O 1
ATOM 2012 N N . VAL A 1 262 ? 13.699 -1.004 6.391 1.00 85.06 262 VAL A N 1
ATOM 2013 C CA . VAL A 1 262 ? 13.764 0.430 6.659 1.00 85.06 262 VAL A CA 1
ATOM 2014 C C . VAL A 1 262 ? 14.683 0.745 7.848 1.00 85.06 262 VAL A C 1
ATOM 2016 O O . VAL A 1 262 ? 15.414 1.727 7.770 1.00 85.06 262 VAL A O 1
ATOM 2019 N N . ASP A 1 263 ? 14.692 -0.090 8.891 1.00 84.06 263 ASP A N 1
ATOM 2020 C CA . ASP A 1 263 ? 15.627 -0.001 10.026 1.00 84.06 263 ASP A CA 1
ATOM 2021 C C . ASP A 1 263 ? 17.080 -0.062 9.543 1.00 84.06 263 ASP A C 1
ATOM 2023 O O . ASP A 1 263 ? 17.885 0.812 9.842 1.00 84.06 263 ASP A O 1
ATOM 2027 N N . GLY A 1 264 ? 17.407 -1.022 8.673 1.00 81.06 264 GLY A N 1
ATOM 2028 C CA . GLY A 1 264 ? 18.757 -1.116 8.118 1.00 81.06 264 GLY A CA 1
ATOM 2029 C C . GLY A 1 264 ? 19.153 0.065 7.213 1.00 81.06 264 GLY A C 1
ATOM 2030 O O . GLY A 1 264 ? 20.341 0.273 6.959 1.00 81.06 264 GLY A O 1
ATOM 2031 N N . LEU A 1 265 ? 18.182 0.803 6.665 1.00 79.75 265 LEU A N 1
ATOM 2032 C CA . LEU A 1 265 ? 18.437 2.007 5.867 1.00 79.75 265 LEU A CA 1
ATOM 2033 C C . LEU A 1 265 ? 18.662 3.248 6.750 1.00 79.75 265 LEU A C 1
ATOM 2035 O O . LEU A 1 265 ? 19.097 4.288 6.240 1.00 79.75 265 LEU A O 1
ATOM 2039 N N . GLU A 1 266 ? 18.377 3.166 8.053 1.00 72.94 266 GLU A N 1
ATOM 2040 C CA . GLU A 1 266 ? 18.632 4.240 9.008 1.00 72.94 266 GLU A CA 1
ATOM 2041 C C . GLU A 1 266 ? 20.148 4.478 9.156 1.00 72.94 266 GLU A C 1
ATOM 2043 O O . GLU A 1 266 ? 20.945 3.552 9.263 1.00 72.94 266 GLU A O 1
ATOM 2048 N N . GLY A 1 267 ? 20.573 5.746 9.107 1.00 67.75 267 GLY A N 1
ATOM 2049 C CA . GLY A 1 267 ? 21.989 6.136 9.206 1.00 67.75 267 GLY A CA 1
ATOM 2050 C C . GLY A 1 267 ? 22.655 6.535 7.885 1.00 67.75 267 GLY A C 1
ATOM 2051 O O . GLY A 1 267 ? 23.721 7.151 7.907 1.00 67.75 267 GLY A O 1
ATOM 2052 N N . TYR A 1 268 ? 22.016 6.300 6.736 1.00 68.00 268 TYR A N 1
ATOM 2053 C CA . TYR A 1 268 ? 22.512 6.821 5.460 1.00 68.00 268 TYR A CA 1
ATOM 2054 C C . TYR A 1 268 ? 22.111 8.305 5.294 1.00 68.00 268 TYR A C 1
ATOM 2056 O O . TYR A 1 268 ? 20.920 8.613 5.209 1.00 68.00 268 TYR A O 1
ATOM 2064 N N . PRO A 1 269 ? 23.071 9.254 5.213 1.00 57.28 269 PRO A N 1
ATOM 2065 C CA . PRO A 1 269 ? 22.805 10.702 5.262 1.00 57.28 269 PRO A CA 1
ATOM 2066 C C . PRO A 1 269 ? 21.963 11.239 4.093 1.00 57.28 269 PRO A C 1
ATOM 2068 O O . PRO A 1 269 ? 21.405 12.329 4.184 1.00 57.28 269 PRO A O 1
ATOM 2071 N N . VAL A 1 270 ? 21.818 10.462 3.014 1.00 58.12 270 VAL A N 1
ATOM 2072 C CA . VAL A 1 270 ? 20.918 10.762 1.885 1.00 58.12 270 VAL A CA 1
ATOM 2073 C C . VAL A 1 270 ? 19.431 10.662 2.281 1.00 58.12 270 VAL A C 1
ATOM 2075 O O . VAL A 1 270 ? 18.582 11.184 1.566 1.00 58.12 270 VAL A O 1
ATOM 2078 N N . PHE A 1 271 ? 19.099 10.057 3.430 1.00 54.38 271 PHE A N 1
ATOM 2079 C CA . PHE A 1 271 ? 17.718 9.820 3.880 1.00 54.38 271 PHE A CA 1
ATOM 2080 C C . PHE A 1 271 ? 17.235 10.747 5.009 1.00 54.38 271 PHE A C 1
ATOM 2082 O O . PHE A 1 271 ? 16.344 10.386 5.785 1.00 54.38 271 PHE A O 1
ATOM 2089 N N . LEU A 1 272 ? 17.756 11.975 5.081 1.00 50.56 272 LEU A N 1
ATOM 2090 C CA . LEU A 1 272 ? 17.039 13.059 5.764 1.00 50.56 272 LEU A CA 1
ATOM 2091 C C . LEU A 1 272 ? 15.889 13.583 4.859 1.00 50.56 272 LEU A C 1
ATOM 2093 O O . LEU A 1 272 ? 15.978 13.454 3.642 1.00 50.56 272 LEU A O 1
ATOM 2097 N N . PRO A 1 273 ? 14.775 14.100 5.423 1.00 43.22 273 PRO A N 1
ATOM 2098 C CA . PRO A 1 273 ? 13.446 14.155 4.778 1.00 43.22 273 PRO A CA 1
ATOM 2099 C C . PRO A 1 273 ? 13.413 14.887 3.417 1.00 43.22 273 PRO A C 1
ATOM 2101 O O . PRO A 1 273 ? 14.149 15.858 3.249 1.00 43.22 273 PRO A O 1
ATOM 2104 N N . PRO A 1 274 ? 12.528 14.495 2.471 1.00 52.69 274 PRO A N 1
ATOM 2105 C CA . PRO A 1 274 ? 11.126 14.148 2.703 1.00 52.69 274 PRO A CA 1
ATOM 2106 C C . PRO A 1 274 ? 10.873 12.638 2.710 1.00 52.69 274 PRO A C 1
ATOM 2108 O O . PRO A 1 274 ? 11.238 11.907 1.795 1.00 52.69 274 PRO A O 1
ATOM 2111 N N . ARG A 1 275 ? 10.242 12.192 3.798 1.00 71.81 275 ARG A N 1
ATOM 2112 C CA . ARG A 1 275 ? 9.872 10.801 4.065 1.00 71.81 275 ARG A CA 1
ATOM 2113 C C . ARG A 1 275 ? 8.897 10.297 2.998 1.00 71.81 275 ARG A C 1
ATOM 2115 O O . ARG A 1 275 ? 8.096 11.078 2.493 1.00 71.81 275 ARG A O 1
ATOM 2122 N N . SER A 1 276 ? 8.975 9.000 2.704 1.00 87.12 276 SER A N 1
ATOM 2123 C CA . SER A 1 276 ? 8.038 8.281 1.831 1.00 87.12 276 SER A CA 1
ATOM 2124 C C . SER A 1 276 ? 6.596 8.719 2.106 1.00 87.12 276 SER A C 1
ATOM 2126 O O . SER A 1 276 ? 6.131 8.673 3.251 1.00 87.12 276 SER A O 1
ATOM 2128 N N . MET A 1 277 ? 5.903 9.181 1.065 1.00 88.88 277 MET A N 1
ATOM 2129 C CA . MET A 1 277 ? 4.517 9.630 1.183 1.00 88.88 277 MET A CA 1
ATOM 2130 C C . MET A 1 277 ? 3.634 8.431 1.528 1.00 88.88 277 MET A C 1
ATOM 2132 O O . MET A 1 277 ? 2.835 8.511 2.461 1.00 88.88 277 MET A O 1
ATOM 2136 N N . ALA A 1 278 ? 3.860 7.293 0.864 1.00 92.94 278 ALA A N 1
ATOM 2137 C CA . ALA A 1 278 ? 3.186 6.039 1.178 1.00 92.94 278 ALA A CA 1
ATOM 2138 C C . ALA A 1 278 ? 3.394 5.595 2.637 1.00 92.94 278 ALA A C 1
ATOM 2140 O O . ALA A 1 278 ? 2.465 5.082 3.255 1.00 92.94 278 ALA A O 1
ATOM 2141 N N . GLN A 1 279 ? 4.575 5.812 3.232 1.00 92.44 279 GLN A N 1
ATOM 2142 C CA . GLN A 1 279 ? 4.802 5.502 4.650 1.00 92.44 279 GLN A CA 1
ATOM 2143 C C . GLN A 1 279 ? 3.904 6.339 5.561 1.00 92.44 279 GLN A C 1
ATOM 2145 O O . GLN A 1 279 ? 3.254 5.798 6.456 1.00 92.44 279 GLN A O 1
ATOM 2150 N N . ALA A 1 280 ? 3.882 7.657 5.349 1.00 90.06 280 ALA A N 1
ATOM 2151 C CA . ALA A 1 280 ? 3.096 8.570 6.172 1.00 90.06 280 ALA A CA 1
ATOM 2152 C C . ALA A 1 280 ? 1.596 8.262 6.084 1.00 90.06 280 ALA A C 1
ATOM 2154 O O . ALA A 1 280 ? 0.899 8.268 7.096 1.00 90.06 280 ALA A O 1
ATOM 2155 N N . GLU A 1 281 ? 1.106 7.959 4.885 1.00 93.25 281 GLU A N 1
ATOM 2156 C CA . GLU A 1 281 ? -0.288 7.588 4.670 1.00 93.25 281 GLU A CA 1
ATOM 2157 C C . GLU A 1 281 ? -0.627 6.222 5.249 1.00 93.25 281 GLU A C 1
ATOM 2159 O O . GLU A 1 281 ? -1.669 6.094 5.876 1.00 93.25 281 GLU A O 1
ATOM 2164 N N . PHE A 1 282 ? 0.233 5.214 5.080 1.00 95.69 282 PHE A N 1
ATOM 2165 C CA . PHE A 1 282 ? 0.012 3.890 5.657 1.00 95.69 282 PHE A CA 1
ATOM 2166 C C . PHE A 1 282 ? -0.152 3.981 7.176 1.00 95.69 282 PHE A C 1
ATOM 2168 O O . PHE A 1 282 ? -1.130 3.478 7.722 1.00 95.69 282 PHE A O 1
ATOM 2175 N N . VAL A 1 283 ? 0.762 4.684 7.855 1.00 93.62 283 VAL A N 1
ATOM 2176 C CA . VAL A 1 283 ? 0.682 4.885 9.309 1.00 93.62 283 VAL A CA 1
ATOM 2177 C C . VAL A 1 283 ? -0.578 5.663 9.690 1.00 93.62 283 VAL A C 1
ATOM 2179 O O . VAL A 1 283 ? -1.269 5.259 10.622 1.00 93.62 283 VAL A O 1
ATOM 2182 N N . GLU A 1 284 ? -0.920 6.729 8.961 1.00 93.25 284 GLU A N 1
ATOM 2183 C CA . GLU A 1 284 ? -2.134 7.507 9.236 1.00 93.25 284 GLU A CA 1
ATOM 2184 C C . GLU A 1 284 ? -3.411 6.680 9.044 1.00 93.25 284 GLU A C 1
ATOM 2186 O O . GLU A 1 284 ? -4.318 6.760 9.872 1.00 93.25 284 GLU A O 1
ATOM 2191 N N . VAL A 1 285 ? -3.494 5.858 7.991 1.00 96.44 285 VAL A N 1
ATOM 2192 C CA . VAL A 1 285 ? -4.638 4.962 7.771 1.00 96.44 285 VAL A CA 1
ATOM 2193 C C . VAL A 1 285 ? -4.813 4.047 8.979 1.00 96.44 285 VAL A C 1
ATOM 2195 O O . VAL A 1 285 ? -5.932 3.908 9.462 1.00 96.44 285 VAL A O 1
ATOM 2198 N N . LEU A 1 286 ? -3.733 3.482 9.526 1.00 97.06 286 LEU A N 1
ATOM 2199 C CA . LEU A 1 286 ? -3.809 2.630 10.717 1.00 97.06 286 LEU A CA 1
ATOM 2200 C C . LEU A 1 286 ? -4.179 3.418 11.982 1.00 97.06 286 LEU A C 1
ATOM 2202 O O . LEU A 1 286 ? -5.000 2.940 12.764 1.00 97.06 286 LEU A O 1
ATOM 2206 N N . GLU A 1 287 ? -3.639 4.630 12.175 1.00 95.25 287 GLU A N 1
ATOM 2207 C CA . GLU A 1 287 ? -4.015 5.524 13.284 1.00 95.25 287 GLU A CA 1
ATOM 2208 C C . GLU A 1 287 ? -5.522 5.853 13.245 1.00 95.25 287 GLU A C 1
ATOM 2210 O O . GLU A 1 287 ? -6.221 5.703 14.254 1.00 95.25 287 GLU A O 1
ATOM 2215 N N . ARG A 1 288 ? -6.060 6.235 12.083 1.00 96.00 288 ARG A N 1
ATOM 2216 C CA . ARG A 1 288 ? -7.488 6.561 11.921 1.00 96.00 288 ARG A CA 1
ATOM 2217 C C . ARG A 1 288 ? -8.378 5.325 11.999 1.00 96.00 288 ARG A C 1
ATOM 2219 O O . ARG A 1 288 ? -9.430 5.381 12.634 1.00 96.00 288 ARG A O 1
ATOM 2226 N N . LEU A 1 289 ? -7.944 4.201 11.427 1.00 97.19 289 LEU A N 1
ATOM 2227 C CA . LEU A 1 289 ? -8.675 2.937 11.494 1.00 97.19 289 LEU A CA 1
ATOM 2228 C C . LEU A 1 289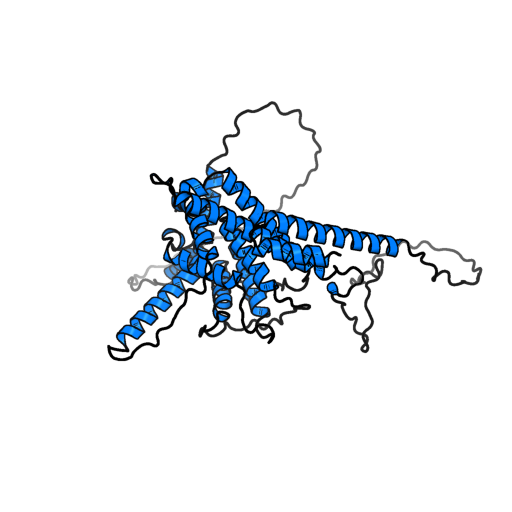 ? -8.795 2.448 12.944 1.00 97.19 289 LEU A C 1
ATOM 2230 O O . LEU A 1 289 ? -9.896 2.121 13.377 1.00 97.19 289 LEU A O 1
ATOM 2234 N N . ALA A 1 290 ? -7.713 2.495 13.729 1.00 97.12 290 ALA A N 1
ATOM 2235 C CA . ALA A 1 290 ? -7.748 2.187 15.162 1.00 97.12 290 ALA A CA 1
ATOM 2236 C C . ALA A 1 290 ? -8.664 3.141 15.952 1.00 97.12 290 ALA A C 1
ATOM 2238 O O . ALA A 1 290 ? -9.346 2.721 16.885 1.00 97.12 290 ALA A O 1
ATOM 2239 N N . GLY A 1 291 ? -8.720 4.421 15.575 1.00 96.06 291 GLY A N 1
ATOM 2240 C CA . GLY A 1 291 ? -9.612 5.393 16.213 1.00 96.06 291 GLY A CA 1
ATOM 2241 C C . GLY A 1 291 ? -11.098 5.196 15.878 1.00 96.06 291 GLY A C 1
ATOM 2242 O O . GLY A 1 291 ? -11.955 5.548 16.689 1.00 96.06 291 GLY A O 1
ATOM 2243 N N . GLY A 1 292 ? -11.408 4.648 14.697 1.00 95.81 292 GLY A N 1
ATOM 2244 C CA . GLY A 1 292 ? -12.773 4.550 14.166 1.00 95.81 292 GLY A CA 1
ATOM 2245 C C . GLY A 1 292 ? -13.415 3.159 14.220 1.00 95.81 292 GLY A C 1
ATOM 2246 O O . GLY A 1 292 ? -14.641 3.065 14.297 1.00 95.81 292 GLY A O 1
ATOM 2247 N N . TRP A 1 293 ? -12.633 2.076 14.205 1.00 97.88 293 TRP A N 1
ATOM 2248 C CA . TRP A 1 293 ? -13.152 0.715 14.037 1.00 97.88 293 TRP A CA 1
ATOM 2249 C C . TRP A 1 293 ? -13.147 -0.096 15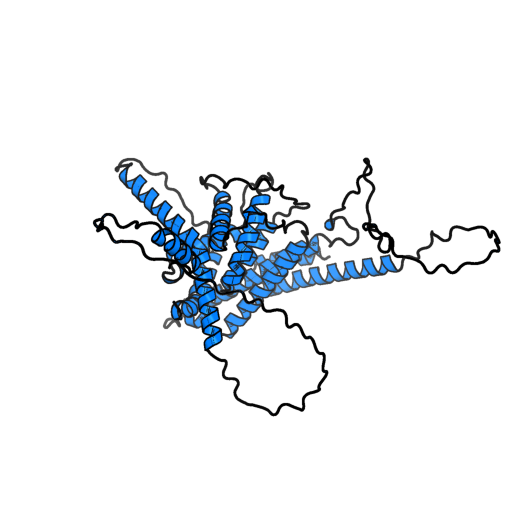.341 1.00 97.88 293 TRP A C 1
ATOM 2251 O O . TRP A 1 293 ? -12.151 -0.695 15.743 1.00 97.88 293 TRP A O 1
ATOM 2261 N N . ARG A 1 294 ? -14.308 -0.154 16.008 1.00 97.62 294 ARG A N 1
ATOM 2262 C CA . ARG A 1 294 ? -14.469 -0.770 17.342 1.00 97.62 294 ARG A CA 1
ATOM 2263 C C . ARG A 1 294 ? -14.125 -2.262 17.398 1.00 97.62 294 ARG A C 1
ATOM 2265 O O . ARG A 1 294 ? -13.569 -2.711 18.398 1.00 97.62 294 ARG A O 1
ATOM 2272 N N . ASN A 1 295 ? -14.456 -3.029 16.363 1.00 97.69 295 ASN A N 1
ATOM 2273 C CA . ASN A 1 295 ? -14.206 -4.473 16.338 1.00 97.69 295 ASN A CA 1
ATOM 2274 C C . ASN A 1 295 ? -12.741 -4.810 16.032 1.00 97.69 295 ASN A C 1
ATOM 2276 O O . ASN A 1 295 ? -12.224 -5.808 16.546 1.00 97.69 295 ASN A O 1
ATOM 2280 N N . GLY A 1 296 ? -12.062 -3.947 15.270 1.00 96.38 296 GLY A N 1
ATOM 2281 C CA . GLY A 1 296 ? -10.635 -4.056 14.964 1.00 96.38 296 GLY A CA 1
ATOM 2282 C C . GLY A 1 296 ? -9.715 -3.756 16.150 1.00 96.38 296 GLY A C 1
ATOM 2283 O O . GLY A 1 296 ? -8.568 -4.186 16.150 1.00 96.38 296 GLY A O 1
ATOM 2284 N N . VAL A 1 297 ? -10.204 -3.074 17.194 1.00 97.06 297 VAL A N 1
ATOM 2285 C CA . VAL A 1 297 ? -9.418 -2.765 18.410 1.00 97.06 297 VAL A CA 1
ATOM 2286 C C . VAL A 1 297 ? -9.647 -3.734 19.573 1.00 97.06 297 VAL A C 1
ATOM 2288 O O . VAL A 1 297 ? -9.150 -3.513 20.681 1.00 97.06 297 VAL A O 1
ATOM 2291 N N . GLN A 1 298 ? -10.418 -4.799 19.349 1.00 96.88 298 GLN A N 1
ATOM 2292 C CA . GLN A 1 298 ? -10.614 -5.859 20.337 1.00 96.88 298 GLN A CA 1
ATOM 2293 C C . GLN A 1 298 ? -9.334 -6.701 20.517 1.00 96.88 298 GLN A C 1
ATOM 2295 O O . GLN A 1 298 ? -8.503 -6.762 19.609 1.00 96.88 298 GLN A O 1
ATOM 2300 N N . PRO A 1 299 ? -9.160 -7.387 21.665 1.00 96.56 299 PRO A N 1
ATOM 2301 C CA . PRO A 1 299 ? -8.006 -8.257 21.891 1.00 96.56 299 PRO A CA 1
ATOM 2302 C C . PRO A 1 299 ? -7.889 -9.371 20.837 1.00 96.56 299 PRO A C 1
ATOM 2304 O O . PRO A 1 299 ? -8.856 -10.097 20.598 1.00 96.56 299 PRO A O 1
ATOM 2307 N N . HIS A 1 300 ? -6.696 -9.537 20.263 1.00 96.31 300 HIS A N 1
ATOM 2308 C CA . HIS A 1 300 ? -6.369 -10.598 19.299 1.00 96.31 300 HIS A CA 1
ATOM 2309 C C . HIS A 1 300 ? -6.039 -11.943 19.977 1.00 96.31 300 HIS A C 1
ATOM 2311 O O . HIS A 1 300 ? -5.768 -12.000 21.184 1.00 96.31 300 HIS A O 1
ATOM 2317 N N . SER A 1 301 ? -6.015 -13.030 19.204 1.00 93.75 301 SER A N 1
ATOM 2318 C CA . SER A 1 301 ? -5.776 -14.412 19.654 1.00 93.75 301 SER A CA 1
ATOM 2319 C C . SER A 1 301 ? -4.503 -14.567 20.499 1.00 93.75 301 SER A C 1
ATOM 2321 O O . SER A 1 301 ? -4.551 -15.126 21.599 1.00 93.75 301 SER A O 1
ATOM 2323 N N . LEU A 1 302 ? -3.385 -13.988 20.045 1.00 90.50 302 LEU A N 1
ATOM 2324 C CA . LEU A 1 302 ? -2.088 -14.058 20.735 1.00 90.50 302 LEU A CA 1
ATOM 2325 C C . LEU A 1 302 ? -2.081 -13.317 22.086 1.00 90.50 302 LEU A C 1
ATOM 2327 O O . LEU A 1 302 ? -1.403 -13.743 23.019 1.00 90.50 302 LEU A O 1
ATOM 2331 N N . SER A 1 303 ? -2.888 -12.262 22.255 1.00 90.38 303 SER A N 1
ATOM 2332 C CA . SER A 1 303 ? -2.943 -11.534 23.534 1.00 90.38 303 SER A CA 1
ATOM 2333 C C . SER A 1 303 ? -3.569 -12.375 24.657 1.00 90.38 303 SER A C 1
ATOM 2335 O O . SER A 1 303 ? -3.160 -12.288 25.816 1.00 90.38 303 SER A O 1
ATOM 2337 N N . ARG A 1 304 ? -4.527 -13.250 24.315 1.00 82.25 304 ARG A N 1
ATOM 2338 C CA . ARG A 1 304 ? -5.217 -14.132 25.271 1.00 82.25 304 ARG A CA 1
ATOM 2339 C C . ARG A 1 304 ? -4.339 -15.283 25.756 1.00 82.25 304 ARG A C 1
ATOM 2341 O O . ARG A 1 304 ? -4.491 -15.716 26.900 1.00 82.25 304 ARG A O 1
ATOM 2348 N N . ALA A 1 305 ? -3.438 -15.781 24.910 1.00 79.38 305 ALA A N 1
ATOM 2349 C CA . ALA A 1 305 ? -2.533 -16.872 25.268 1.00 79.38 305 ALA A CA 1
ATOM 2350 C C . ALA A 1 305 ? -1.598 -16.468 26.422 1.00 79.38 305 ALA A C 1
ATOM 2352 O O . ALA A 1 305 ? -1.472 -17.201 27.406 1.00 79.38 305 ALA A O 1
ATOM 2353 N N . ASN A 1 306 ? -1.049 -15.252 26.359 1.00 75.38 306 ASN A N 1
ATOM 2354 C CA . ASN A 1 306 ? -0.140 -14.726 27.380 1.00 75.38 306 ASN A CA 1
ATOM 2355 C C . ASN A 1 306 ? -0.849 -14.451 28.717 1.00 75.38 306 ASN A C 1
ATOM 2357 O O . ASN A 1 306 ? -0.278 -14.667 29.785 1.00 75.38 306 ASN A O 1
ATOM 2361 N N . GLN A 1 307 ? -2.127 -14.056 28.688 1.00 77.38 307 GLN A N 1
ATOM 2362 C CA . GLN A 1 307 ? -2.893 -13.805 29.912 1.00 77.38 307 GLN A CA 1
ATOM 2363 C C . GLN A 1 307 ? -3.158 -15.089 30.722 1.00 77.38 307 GLN A C 1
ATOM 2365 O O . GLN A 1 307 ? -3.163 -15.051 31.953 1.00 77.38 307 GLN A O 1
ATOM 2370 N N . LYS A 1 308 ? -3.333 -16.241 30.057 1.00 72.19 308 LYS A N 1
ATOM 2371 C CA . LYS A 1 308 ? -3.556 -17.529 30.739 1.00 72.19 308 LYS A CA 1
ATOM 2372 C C . LYS A 1 308 ? -2.300 -18.072 31.422 1.00 72.19 308 LYS A C 1
ATOM 2374 O O . LYS A 1 308 ? -2.425 -18.692 32.473 1.00 72.19 308 LYS A O 1
ATOM 2379 N N . GLN A 1 309 ? -1.109 -17.821 30.877 1.00 66.44 309 GLN A N 1
ATOM 2380 C CA . GLN A 1 309 ? 0.140 -18.257 31.515 1.00 66.44 309 GLN A CA 1
ATOM 2381 C C . GLN A 1 309 ? 0.427 -17.495 32.815 1.00 66.44 309 GLN A C 1
ATOM 2383 O O . GLN A 1 309 ? 0.875 -18.096 33.788 1.00 66.44 309 GLN A O 1
ATOM 2388 N N . LEU A 1 310 ? 0.097 -16.202 32.877 1.00 63.62 310 LEU A N 1
ATOM 2389 C CA . LEU A 1 310 ? 0.311 -15.393 34.084 1.00 63.62 310 LEU A CA 1
ATOM 2390 C C . LEU A 1 310 ? -0.681 -15.720 35.216 1.00 63.62 310 LEU A C 1
ATOM 2392 O O . LEU A 1 310 ? -0.357 -15.538 36.387 1.00 63.62 310 LEU A O 1
ATOM 2396 N N . ALA A 1 311 ? -1.870 -16.240 34.894 1.00 59.47 311 ALA A N 1
ATOM 2397 C CA . ALA A 1 311 ? -2.901 -16.556 35.886 1.00 59.47 311 ALA A CA 1
ATOM 2398 C C . ALA A 1 311 ? -2.668 -17.876 36.655 1.00 59.47 311 ALA A C 1
ATOM 2400 O O . ALA A 1 311 ? -3.248 -18.061 37.722 1.00 59.47 311 ALA A O 1
ATOM 2401 N N . ILE A 1 312 ? -1.822 -18.788 36.160 1.00 62.38 312 ILE A N 1
ATOM 2402 C CA . ILE A 1 312 ? -1.602 -20.117 36.774 1.00 62.38 312 ILE A CA 1
ATOM 2403 C C . ILE A 1 312 ? -0.527 -20.078 37.891 1.00 62.38 312 ILE A C 1
ATOM 2405 O O . ILE A 1 312 ? -0.377 -21.032 38.647 1.00 62.38 312 ILE A O 1
ATOM 2409 N N . GLY A 1 313 ? 0.186 -18.957 38.066 1.00 54.56 313 GLY A N 1
ATOM 2410 C CA . GLY A 1 313 ? 1.316 -18.847 39.003 1.00 54.56 313 GLY A CA 1
ATOM 2411 C C . GLY A 1 313 ? 1.008 -18.401 40.441 1.00 54.56 313 GLY A C 1
ATOM 2412 O O . GLY A 1 313 ? 1.907 -18.441 41.276 1.00 54.56 313 GLY A O 1
ATOM 2413 N N . CYS A 1 314 ? -0.220 -17.985 40.771 1.00 49.22 314 CYS A N 1
ATOM 2414 C CA . CYS A 1 314 ? -0.541 -17.407 42.087 1.00 49.22 314 CYS A CA 1
ATOM 2415 C C . CYS A 1 314 ? -1.614 -18.201 42.850 1.00 49.22 314 CYS A C 1
ATOM 2417 O O . CYS A 1 314 ? -2.725 -17.713 43.025 1.00 49.22 314 CYS A O 1
ATOM 2419 N N . ALA A 1 315 ? -1.269 -19.400 43.343 1.00 49.25 315 ALA A N 1
ATOM 2420 C CA . ALA A 1 315 ? -1.862 -19.961 44.568 1.00 49.25 315 ALA A CA 1
ATOM 2421 C C . ALA A 1 315 ? -1.099 -21.196 45.106 1.00 49.25 315 ALA A C 1
ATOM 2423 O O . ALA A 1 315 ? -1.469 -22.328 44.796 1.00 49.25 315 ALA A O 1
ATOM 2424 N N . PRO A 1 316 ? -0.132 -21.049 46.030 1.00 51.28 316 PRO A N 1
ATOM 2425 C CA . PRO A 1 316 ? -0.027 -21.981 47.137 1.00 51.28 316 PRO A CA 1
ATOM 2426 C C . PRO A 1 316 ? -1.036 -21.549 48.207 1.00 51.28 316 PRO A C 1
ATOM 2428 O O . PRO A 1 316 ? -0.859 -20.554 48.910 1.00 51.28 316 PRO A O 1
ATOM 2431 N N . SER A 1 317 ? -2.127 -22.306 48.292 1.00 56.53 317 SER A N 1
ATOM 2432 C CA . SER A 1 317 ? -3.114 -22.253 49.368 1.00 56.53 317 SER A CA 1
ATOM 2433 C C . SER A 1 317 ? -2.426 -22.327 50.735 1.00 56.53 317 SER A C 1
ATOM 2435 O O . SER A 1 317 ? -1.880 -23.362 51.118 1.00 56.53 317 SER A O 1
ATOM 2437 N N . ALA A 1 318 ? -2.475 -21.236 51.496 1.00 63.00 318 ALA A N 1
ATOM 2438 C CA . ALA A 1 318 ? -2.052 -21.230 52.884 1.00 63.00 318 ALA A CA 1
ATOM 2439 C C . ALA A 1 318 ? -3.105 -21.925 53.770 1.00 63.00 318 ALA A C 1
ATOM 2441 O O . ALA A 1 318 ? -4.266 -21.525 53.796 1.00 63.00 318 ALA A O 1
ATOM 2442 N N . LYS A 1 319 ? -2.624 -22.883 54.576 1.00 60.34 319 LYS A N 1
ATOM 2443 C CA . LYS A 1 319 ? -3.222 -23.448 55.806 1.00 60.34 319 LYS A CA 1
ATOM 2444 C C . LYS A 1 319 ? -4.318 -24.514 55.639 1.00 60.34 319 LYS A C 1
ATOM 2446 O O . LYS A 1 319 ? -5.497 -24.251 55.849 1.00 60.34 319 LYS A O 1
ATOM 2451 N N . ALA A 1 320 ? -3.889 -25.767 55.478 1.00 49.50 320 ALA A N 1
ATOM 2452 C CA . ALA A 1 320 ? -4.618 -26.924 56.001 1.00 49.50 320 ALA A CA 1
ATOM 2453 C C . ALA A 1 320 ? -3.776 -27.593 57.102 1.00 49.50 320 ALA A C 1
ATOM 2455 O O . ALA A 1 320 ? -2.595 -27.873 56.913 1.00 49.50 320 ALA A O 1
ATOM 2456 N N . LYS A 1 321 ? -4.391 -27.766 58.277 1.00 57.09 321 LYS A N 1
ATOM 2457 C CA . LYS A 1 321 ? -3.826 -28.380 59.484 1.00 57.09 321 LYS A CA 1
ATOM 2458 C C . LYS A 1 321 ? -3.294 -29.789 59.207 1.00 57.09 321 LYS A C 1
ATOM 2460 O O . LYS A 1 321 ? -4.016 -30.638 58.695 1.00 57.09 321 LYS A O 1
ATOM 2465 N N . THR A 1 322 ? -2.069 -30.018 59.659 1.00 48.09 322 THR A N 1
ATOM 2466 C CA . THR A 1 322 ? -1.399 -31.308 59.815 1.00 48.09 322 THR A CA 1
ATOM 2467 C C . THR A 1 322 ? -2.229 -32.237 60.706 1.00 48.09 322 THR A C 1
ATOM 2469 O O . THR A 1 322 ? -2.373 -31.982 61.900 1.00 48.09 322 THR A O 1
ATOM 2472 N N . VAL A 1 323 ? -2.781 -33.306 60.129 1.00 57.38 323 VAL A N 1
ATOM 2473 C CA . VAL A 1 323 ? -3.229 -34.496 60.863 1.00 57.38 323 VAL A CA 1
ATOM 2474 C C . VAL A 1 323 ? -2.370 -35.657 60.382 1.00 57.38 323 VAL A C 1
ATOM 2476 O O . VAL A 1 323 ? -2.313 -35.963 59.193 1.00 57.38 323 VAL A O 1
ATOM 2479 N N . GLU A 1 324 ? -1.662 -36.231 61.342 1.00 54.75 324 GLU A N 1
ATOM 2480 C CA . GLU A 1 324 ? -0.745 -37.358 61.248 1.00 54.75 324 GLU A CA 1
ATOM 2481 C C . GLU A 1 324 ? -1.467 -38.611 60.724 1.00 54.75 324 GLU A C 1
ATOM 2483 O O . GLU A 1 324 ? -2.479 -39.038 61.285 1.00 54.75 324 GLU A O 1
ATOM 2488 N N . ARG A 1 325 ? -0.967 -39.204 59.629 1.00 46.03 325 ARG A N 1
ATOM 2489 C CA . ARG A 1 325 ? -1.434 -40.509 59.143 1.00 46.03 325 ARG A CA 1
ATOM 2490 C C . ARG A 1 325 ? -0.261 -41.408 58.758 1.00 46.03 325 ARG A C 1
ATOM 2492 O O . ARG A 1 325 ? 0.637 -41.017 58.020 1.00 46.03 325 ARG A O 1
ATOM 2499 N N . VAL A 1 326 ? -0.348 -42.609 59.320 1.00 51.59 326 VAL A N 1
ATOM 2500 C CA . VAL A 1 326 ? 0.540 -43.780 59.311 1.00 51.59 326 VAL A CA 1
ATOM 2501 C C . VAL A 1 326 ? 0.899 -44.276 57.892 1.00 51.59 326 VAL A C 1
ATOM 2503 O O . VAL A 1 326 ? 0.069 -44.136 56.990 1.00 51.59 326 VAL A O 1
ATOM 2506 N N . PRO A 1 327 ? 2.083 -44.897 57.679 1.00 59.72 327 PRO A N 1
ATOM 2507 C CA . PRO A 1 327 ? 2.565 -45.326 56.365 1.00 59.72 327 PRO A CA 1
ATOM 2508 C C . PRO A 1 327 ? 2.131 -46.754 55.985 1.00 59.72 327 PRO A C 1
ATOM 2510 O O . PRO A 1 327 ? 2.023 -47.637 56.834 1.00 59.72 327 PRO A O 1
ATOM 2513 N N . THR A 1 328 ? 1.922 -47.002 54.689 1.00 48.12 328 THR A N 1
ATOM 2514 C CA . THR A 1 328 ? 1.793 -48.343 54.068 1.00 48.12 328 THR A CA 1
ATOM 2515 C C . THR A 1 328 ? 2.246 -48.279 52.587 1.00 48.12 328 THR A C 1
ATOM 2517 O O . THR A 1 328 ? 2.397 -47.173 52.067 1.00 48.12 328 THR A O 1
ATOM 2520 N N . PRO A 1 329 ? 2.587 -49.412 51.932 1.00 60.41 329 PRO A N 1
ATOM 2521 C CA . PRO A 1 329 ? 3.844 -49.602 51.196 1.00 60.41 329 PRO A CA 1
ATOM 2522 C C . PRO A 1 329 ? 3.665 -49.658 49.653 1.00 60.41 329 PRO A C 1
ATOM 2524 O O . PRO A 1 329 ? 2.539 -49.535 49.171 1.00 60.41 329 PRO A O 1
ATOM 2527 N N . PRO A 1 330 ? 4.754 -49.821 48.863 1.00 69.75 330 PRO A N 1
ATOM 2528 C CA . PRO A 1 330 ? 4.767 -49.574 47.418 1.00 69.75 330 PRO A CA 1
ATOM 2529 C C . PRO A 1 330 ? 4.613 -50.850 46.576 1.00 69.75 330 PRO A C 1
ATOM 2531 O O . PRO A 1 330 ? 4.963 -51.927 47.055 1.00 69.75 330 PRO A O 1
ATOM 2534 N N . SER A 1 331 ? 4.152 -50.705 45.320 1.00 45.28 331 SER A N 1
ATOM 2535 C CA . SER A 1 331 ? 4.428 -51.535 44.111 1.00 45.28 331 SER A CA 1
ATOM 2536 C C . SER A 1 331 ? 3.464 -51.154 42.952 1.00 45.28 331 SER A C 1
ATOM 2538 O O . SER A 1 331 ? 2.414 -50.582 43.242 1.00 45.28 331 SER A O 1
ATOM 2540 N N . PRO A 1 332 ? 3.680 -51.577 41.685 1.00 59.25 332 PRO A N 1
ATOM 2541 C CA . PRO A 1 332 ? 4.873 -51.408 40.851 1.00 59.25 332 PRO A CA 1
ATOM 2542 C C . PRO A 1 332 ? 4.528 -50.933 39.406 1.00 59.25 332 PRO A C 1
ATOM 2544 O O . PRO A 1 332 ? 3.383 -50.643 39.067 1.00 59.25 332 PRO A O 1
ATOM 2547 N N . ASP A 1 333 ? 5.573 -50.866 38.586 1.00 50.75 333 ASP A N 1
ATOM 2548 C CA . ASP A 1 333 ? 5.713 -50.391 37.203 1.00 50.75 333 ASP A CA 1
ATOM 2549 C C . ASP A 1 333 ? 4.727 -50.905 36.129 1.00 50.75 333 ASP A C 1
ATOM 2551 O O . ASP A 1 333 ? 4.302 -52.058 36.145 1.00 50.75 333 ASP A O 1
ATOM 2555 N N . ALA A 1 334 ? 4.508 -50.077 35.096 1.00 42.19 334 ALA A N 1
ATOM 2556 C CA . ALA A 1 334 ? 4.163 -50.487 33.722 1.00 42.19 334 ALA A CA 1
ATOM 2557 C C . ALA A 1 334 ? 4.522 -49.338 32.747 1.00 42.19 334 ALA A C 1
ATOM 2559 O O . ALA A 1 334 ? 3.908 -48.276 32.762 1.00 42.19 334 ALA A O 1
ATOM 2560 N N . SER A 1 335 ? 5.691 -49.382 32.102 1.00 40.72 335 SER A N 1
ATOM 2561 C CA . SER A 1 335 ? 5.955 -49.945 30.763 1.00 40.72 335 SER A CA 1
ATOM 2562 C C . SER A 1 335 ? 5.482 -49.087 29.574 1.00 40.72 335 SER A C 1
ATOM 2564 O O . SER A 1 335 ? 4.311 -49.064 29.210 1.00 40.72 335 SER A O 1
ATOM 2566 N N . SER A 1 336 ? 6.468 -48.437 28.950 1.00 44.84 336 SER A N 1
ATOM 2567 C CA . SER A 1 336 ? 6.718 -48.317 27.503 1.00 44.84 336 SER A CA 1
ATOM 2568 C C . SER A 1 336 ? 5.631 -48.747 26.500 1.00 44.84 336 SER A C 1
ATOM 2570 O O . SER A 1 336 ? 5.258 -49.918 26.455 1.00 44.84 336 SER A O 1
ATOM 2572 N N . SER A 1 337 ? 5.345 -47.890 25.514 1.00 40.78 337 SER A N 1
ATOM 2573 C CA . SER A 1 337 ? 5.262 -48.356 24.120 1.00 40.78 337 SER A CA 1
ATOM 2574 C C . SER A 1 337 ? 5.675 -47.266 23.123 1.00 40.78 337 SER A C 1
ATOM 2576 O O . SER A 1 337 ? 5.183 -46.141 23.132 1.00 40.78 337 SER A O 1
ATOM 2578 N N . LEU A 1 338 ? 6.649 -47.645 22.297 1.00 42.72 338 LEU A N 1
ATOM 2579 C CA . LEU A 1 338 ? 7.109 -47.001 21.073 1.00 42.72 338 LEU A CA 1
ATOM 2580 C C . LEU A 1 338 ? 6.257 -47.520 19.901 1.00 42.72 338 LEU A C 1
ATOM 2582 O O . LEU A 1 338 ? 5.930 -48.704 19.868 1.00 42.72 338 LEU A O 1
ATOM 2586 N N . GLY A 1 339 ? 5.991 -46.681 18.901 1.00 36.19 339 GLY A N 1
ATOM 2587 C CA . GLY A 1 339 ? 5.502 -47.080 17.571 1.00 36.19 339 GLY A CA 1
ATOM 2588 C C . GLY A 1 339 ? 5.761 -45.923 16.601 1.00 36.19 339 GLY A C 1
ATOM 2589 O O . GLY A 1 339 ? 5.156 -44.871 16.755 1.00 36.19 339 GLY A O 1
ATOM 2590 N N . VAL A 1 340 ? 6.852 -45.901 15.829 1.00 39.72 340 VAL A N 1
ATOM 2591 C CA . VAL A 1 340 ? 7.182 -46.658 14.599 1.00 39.72 340 VAL A CA 1
ATOM 2592 C C . VAL A 1 340 ? 6.329 -46.255 13.385 1.00 39.72 340 VAL A C 1
ATOM 2594 O O . VAL A 1 340 ? 5.179 -46.646 13.252 1.00 39.72 340 VAL A O 1
ATOM 2597 N N . ASN A 1 341 ? 6.990 -45.478 12.516 1.00 37.97 341 ASN A N 1
ATOM 2598 C CA . ASN A 1 341 ? 6.997 -45.442 11.046 1.00 37.97 341 ASN A CA 1
ATOM 2599 C C . ASN A 1 341 ? 5.859 -46.079 10.232 1.00 37.97 341 ASN A C 1
ATOM 2601 O O . ASN A 1 341 ? 5.577 -47.269 10.336 1.00 37.97 341 ASN A O 1
ATOM 2605 N N . GLY A 1 342 ? 5.426 -45.323 9.216 1.00 33.62 342 GLY A N 1
ATOM 2606 C CA . GLY A 1 342 ? 4.682 -45.836 8.066 1.00 33.62 342 GLY A CA 1
ATOM 2607 C C . GLY A 1 342 ? 4.686 -44.886 6.865 1.00 33.62 342 GLY A C 1
ATOM 2608 O O . GLY A 1 342 ? 3.647 -44.351 6.503 1.00 33.62 342 GLY A O 1
ATOM 2609 N N . SER A 1 343 ? 5.850 -44.681 6.239 1.00 44.44 343 SER A N 1
ATOM 2610 C CA . SER A 1 343 ? 5.945 -44.171 4.863 1.00 44.44 343 SER A CA 1
ATOM 2611 C C . SER A 1 343 ? 5.459 -45.232 3.879 1.00 44.44 343 SER A C 1
ATOM 2613 O O . SER A 1 343 ? 5.902 -46.377 3.952 1.00 44.44 343 SER A O 1
ATOM 2615 N N . SER A 1 344 ? 4.652 -44.843 2.891 1.00 42.78 344 SER A N 1
ATOM 2616 C CA . SER A 1 344 ? 4.597 -45.520 1.590 1.00 42.78 344 SER A CA 1
ATOM 2617 C C . SER A 1 344 ? 4.075 -44.578 0.511 1.00 42.78 344 SER A C 1
ATOM 2619 O O . SER A 1 344 ? 2.902 -44.223 0.467 1.00 42.78 344 SER A O 1
ATOM 2621 N N . SER A 1 345 ? 4.997 -44.197 -0.374 1.00 42.91 345 SER A N 1
ATOM 2622 C CA . SER A 1 345 ? 4.708 -43.769 -1.738 1.00 42.91 345 SER A CA 1
ATOM 2623 C C . SER A 1 345 ? 4.283 -44.980 -2.561 1.00 42.91 345 SER A C 1
ATOM 2625 O O . SER A 1 345 ? 4.952 -46.010 -2.527 1.00 42.91 345 SER A O 1
ATOM 2627 N N . SER A 1 346 ? 3.230 -44.841 -3.359 1.00 46.97 346 SER A N 1
ATOM 2628 C CA . SER A 1 346 ? 3.061 -45.654 -4.562 1.00 46.97 346 SER A CA 1
ATOM 2629 C C . SER A 1 346 ? 2.397 -44.832 -5.662 1.00 46.97 346 SER A C 1
ATOM 2631 O O . SER A 1 346 ? 1.326 -44.252 -5.516 1.00 46.97 346 SER A O 1
ATOM 2633 N N . THR A 1 347 ? 3.129 -44.753 -6.764 1.00 48.78 347 THR A N 1
ATOM 2634 C CA . THR A 1 347 ? 2.762 -44.244 -8.075 1.00 48.78 347 THR A CA 1
ATOM 2635 C C . THR A 1 347 ? 1.819 -45.239 -8.749 1.00 48.78 347 THR A C 1
ATOM 2637 O O . THR A 1 347 ? 2.218 -46.359 -9.055 1.00 48.78 347 THR A O 1
ATOM 2640 N N . ALA A 1 348 ? 0.588 -44.821 -9.037 1.00 40.47 348 ALA A N 1
ATOM 2641 C CA . ALA A 1 348 ? -0.296 -45.515 -9.967 1.00 40.47 348 ALA A CA 1
ATOM 2642 C C . ALA A 1 348 ? -0.953 -44.483 -10.889 1.00 40.47 348 ALA A C 1
ATOM 2644 O O . ALA A 1 348 ? -1.770 -43.666 -10.469 1.00 40.47 348 ALA A O 1
ATOM 2645 N N . VAL A 1 349 ? -0.549 -44.506 -12.158 1.00 47.91 349 VAL A N 1
ATOM 2646 C CA . VAL A 1 349 ? -1.152 -43.724 -13.237 1.00 47.91 349 VAL A CA 1
ATOM 2647 C C . VAL A 1 349 ? -2.427 -44.455 -13.652 1.00 47.91 349 VAL A C 1
ATOM 2649 O O . VAL A 1 349 ? -2.379 -45.391 -14.443 1.00 47.91 349 VAL A O 1
ATOM 2652 N N . HIS A 1 350 ? -3.562 -44.055 -13.083 1.00 36.12 350 HIS A N 1
ATOM 2653 C CA . HIS A 1 350 ? -4.885 -44.494 -13.521 1.00 36.12 350 HIS A CA 1
ATOM 2654 C C . HIS A 1 350 ? -5.597 -43.302 -14.168 1.00 36.12 350 HIS A C 1
ATOM 2656 O O . HIS A 1 350 ? -5.853 -42.296 -13.509 1.00 36.12 350 HIS A O 1
ATOM 2662 N N . MET A 1 351 ? -5.896 -43.400 -15.467 1.00 56.50 351 MET A N 1
ATOM 2663 C CA . MET A 1 351 ? -6.795 -42.456 -16.135 1.00 56.50 351 MET A CA 1
ATOM 2664 C C . MET A 1 351 ? -8.218 -42.641 -15.586 1.00 56.50 351 MET A C 1
ATOM 2666 O O . MET A 1 351 ? -8.715 -43.771 -15.615 1.00 56.50 351 MET A O 1
ATOM 2670 N N . PRO A 1 352 ? -8.890 -41.580 -15.105 1.00 51.97 352 PRO A N 1
ATOM 2671 C CA . PRO A 1 352 ? -10.293 -41.663 -14.734 1.00 51.97 352 PRO A CA 1
ATOM 2672 C C . PRO A 1 352 ? -11.207 -41.506 -15.965 1.00 51.97 352 PRO A C 1
ATOM 2674 O O . PRO A 1 352 ? -10.869 -40.773 -16.901 1.00 51.97 352 PRO A O 1
ATOM 2677 N N . PRO A 1 353 ? -12.376 -42.171 -15.970 1.00 57.94 353 PRO A N 1
ATOM 2678 C CA . PRO A 1 353 ? -13.418 -41.952 -16.962 1.00 57.94 353 PRO A CA 1
ATOM 2679 C C . PRO A 1 353 ? -14.100 -40.589 -16.762 1.00 57.94 353 PRO A C 1
ATOM 2681 O O . PRO A 1 353 ? -14.145 -40.031 -15.668 1.00 57.94 353 PRO A O 1
ATOM 2684 N N . SER A 1 354 ? -14.624 -40.073 -17.867 1.00 48.19 354 SER A N 1
ATOM 2685 C CA . SER A 1 354 ? -15.313 -38.798 -18.070 1.00 48.19 354 SER A CA 1
ATOM 2686 C C . SER A 1 354 ? -16.256 -38.383 -16.924 1.00 48.19 354 SER A C 1
ATOM 2688 O O . SER A 1 354 ? -17.141 -39.164 -16.563 1.00 48.19 354 SER A O 1
ATOM 2690 N N . PRO A 1 355 ? -16.168 -37.146 -16.392 1.00 52.47 355 PRO A N 1
ATOM 2691 C CA . PRO A 1 355 ? -17.131 -36.665 -15.413 1.00 52.47 355 PRO A CA 1
ATOM 2692 C C . PRO A 1 355 ? -18.439 -36.251 -16.098 1.00 52.47 355 PRO A C 1
ATOM 2694 O O . PRO A 1 355 ? -18.465 -35.448 -17.030 1.00 52.47 355 PRO A O 1
ATOM 2697 N N . SER A 1 356 ? -19.540 -36.808 -15.597 1.00 50.81 356 SER A N 1
ATOM 2698 C CA . SER A 1 356 ? -20.898 -36.322 -15.854 1.00 50.81 356 SER A CA 1
ATOM 2699 C C . SER A 1 356 ? -21.082 -34.912 -15.260 1.00 50.81 356 SER A C 1
ATOM 2701 O O . SER A 1 356 ? -20.442 -34.599 -14.252 1.00 50.81 356 SER A O 1
ATOM 2703 N N . PRO A 1 357 ? -21.951 -34.053 -15.829 1.00 49.88 357 PRO A N 1
ATOM 2704 C CA . PRO A 1 357 ? -22.148 -32.687 -15.352 1.00 49.88 357 PRO A CA 1
ATOM 2705 C C . PRO A 1 357 ? -22.950 -32.698 -14.044 1.00 49.88 357 PRO A C 1
ATOM 2707 O O . PRO A 1 357 ? -24.178 -32.641 -14.038 1.00 49.88 357 PRO A O 1
ATOM 2710 N N . SER A 1 358 ? -22.244 -32.798 -12.918 1.00 45.25 358 SER A N 1
ATOM 2711 C CA . SER A 1 358 ? -22.834 -32.672 -11.587 1.00 45.25 358 SER A CA 1
ATOM 2712 C C . SER A 1 358 ? -23.073 -31.194 -11.281 1.00 45.25 358 SER A C 1
ATOM 2714 O O . SER A 1 358 ? -22.197 -30.467 -10.814 1.00 45.25 358 SER A O 1
ATOM 2716 N N . GLY A 1 359 ? -24.272 -30.725 -11.616 1.00 49.84 359 GLY A N 1
ATOM 2717 C CA . GLY A 1 359 ? -24.760 -29.407 -11.243 1.00 49.84 359 GLY A CA 1
ATOM 2718 C C . GLY A 1 359 ? -25.171 -29.369 -9.774 1.00 49.84 359 GLY A C 1
ATOM 2719 O O . GLY A 1 359 ? -26.314 -29.681 -9.469 1.00 49.84 359 GLY A O 1
ATOM 2720 N N . ARG A 1 360 ? -24.257 -28.969 -8.877 1.00 48.09 360 ARG A N 1
ATOM 2721 C CA . ARG A 1 360 ? -24.558 -28.263 -7.610 1.00 48.09 360 ARG A CA 1
ATOM 2722 C C . ARG A 1 360 ? -23.266 -27.840 -6.895 1.00 48.09 360 ARG A C 1
ATOM 2724 O O . ARG A 1 360 ? -22.911 -28.371 -5.853 1.00 48.09 360 ARG A O 1
ATOM 2731 N N . ASN A 1 361 ? -22.564 -26.851 -7.443 1.00 40.94 361 ASN A N 1
ATOM 2732 C CA . ASN A 1 361 ? -21.539 -26.128 -6.688 1.00 40.94 361 ASN A CA 1
ATOM 2733 C C . ASN A 1 361 ? -22.221 -25.000 -5.909 1.00 40.94 361 ASN A C 1
ATOM 2735 O O . ASN A 1 361 ? -22.201 -23.848 -6.330 1.00 40.94 361 ASN A O 1
ATOM 2739 N N . THR A 1 362 ? -22.886 -25.331 -4.803 1.00 52.09 362 THR A N 1
ATOM 2740 C CA . THR A 1 362 ? -23.107 -24.337 -3.747 1.00 52.09 362 THR A CA 1
ATOM 2741 C C . THR A 1 362 ? -21.783 -24.210 -2.995 1.00 52.09 362 THR A C 1
ATOM 2743 O O . THR A 1 362 ? -21.386 -25.200 -2.374 1.00 52.09 362 THR A O 1
ATOM 2746 N N . PRO A 1 363 ? -21.060 -23.078 -3.079 1.00 50.28 363 PRO A N 1
ATOM 2747 C CA . PRO A 1 363 ? -19.860 -22.875 -2.276 1.00 50.28 363 PRO A CA 1
ATOM 2748 C C . PRO A 1 363 ? -20.221 -23.074 -0.800 1.00 50.28 363 PRO A C 1
ATOM 2750 O O . PRO A 1 363 ? -21.225 -22.550 -0.317 1.00 50.28 363 PRO A O 1
ATOM 2753 N N . SER A 1 364 ? -19.456 -23.918 -0.109 1.00 53.22 364 SER A N 1
ATOM 2754 C CA . SER A 1 364 ? -19.659 -24.182 1.313 1.00 53.22 364 SER A CA 1
ATOM 2755 C C . SER A 1 364 ? -19.315 -22.912 2.086 1.00 53.22 364 SER A C 1
ATOM 2757 O O . SER A 1 364 ? -18.144 -22.569 2.225 1.00 53.22 364 SER A O 1
ATOM 2759 N N . SER A 1 365 ? -20.332 -22.216 2.595 1.00 69.25 365 SER A N 1
ATOM 2760 C CA . SER A 1 365 ? -20.204 -20.959 3.349 1.00 69.25 365 SER A CA 1
ATOM 2761 C C . SER A 1 365 ? -19.353 -21.070 4.624 1.00 69.25 365 SER A C 1
ATOM 2763 O O . SER A 1 365 ? -19.067 -20.065 5.266 1.00 69.25 365 SER A O 1
ATOM 2765 N N . ALA A 1 366 ? -18.990 -22.288 5.040 1.00 71.75 366 ALA A N 1
ATOM 2766 C CA . ALA A 1 366 ? -18.165 -22.525 6.219 1.00 71.75 366 ALA A CA 1
ATOM 2767 C C . ALA A 1 366 ? -16.711 -22.069 6.014 1.00 71.75 366 ALA A C 1
ATOM 2769 O O . ALA A 1 366 ? -16.163 -21.427 6.904 1.00 71.75 366 ALA A O 1
ATOM 2770 N N . THR A 1 367 ? -16.120 -22.338 4.844 1.00 79.44 367 THR A N 1
ATOM 2771 C CA . THR A 1 367 ? -14.710 -22.004 4.568 1.00 79.44 367 THR A CA 1
ATOM 2772 C C . THR A 1 367 ? -14.502 -20.492 4.500 1.00 79.44 367 THR A C 1
ATOM 2774 O O . THR A 1 367 ? -13.615 -19.966 5.155 1.00 79.44 367 THR A O 1
ATOM 2777 N N . GLU A 1 368 ? -15.402 -19.776 3.823 1.00 86.44 368 GLU A N 1
ATOM 2778 C CA . GLU A 1 368 ? -15.347 -18.310 3.718 1.00 86.44 368 GLU A CA 1
ATOM 2779 C C . GLU A 1 368 ? -15.432 -17.621 5.092 1.00 86.44 368 GLU A C 1
ATOM 2781 O O . GLU A 1 368 ? -14.767 -16.619 5.343 1.00 86.44 368 GLU A O 1
ATOM 2786 N N . ARG A 1 369 ? -16.212 -18.176 6.029 1.00 84.62 369 ARG A N 1
ATOM 2787 C CA . ARG A 1 369 ? -16.324 -17.623 7.385 1.00 84.62 369 ARG A CA 1
ATOM 2788 C C . ARG A 1 369 ? -15.057 -17.831 8.217 1.00 84.62 369 ARG A C 1
ATOM 2790 O O . ARG A 1 369 ? -14.714 -16.950 9.005 1.00 84.62 369 ARG A O 1
ATOM 2797 N N . GLU A 1 370 ? -14.411 -18.990 8.098 1.00 84.31 370 GLU A N 1
ATOM 2798 C CA . GLU A 1 370 ? -13.145 -19.269 8.789 1.00 84.31 370 GLU A CA 1
ATOM 2799 C C . GLU A 1 370 ? -12.051 -18.308 8.311 1.00 84.31 370 GLU A C 1
ATOM 2801 O O . GLU A 1 370 ? -11.367 -17.709 9.145 1.00 84.31 370 GLU A O 1
ATOM 2806 N N . ASP A 1 371 ? -11.999 -18.049 7.003 1.00 94.50 371 ASP A N 1
ATOM 2807 C CA . ASP A 1 371 ? -11.081 -17.078 6.407 1.00 94.50 371 ASP A CA 1
ATOM 2808 C C . ASP A 1 371 ? -11.318 -15.660 6.971 1.00 94.50 371 ASP A C 1
ATOM 2810 O O . ASP A 1 371 ? -10.376 -14.981 7.381 1.00 94.50 371 ASP A O 1
ATOM 2814 N N . LEU A 1 372 ? -12.576 -15.210 7.095 1.00 96.31 372 LEU A N 1
ATOM 2815 C CA . LEU A 1 372 ? -12.895 -13.882 7.651 1.00 96.31 372 LEU A CA 1
ATOM 2816 C C . LEU A 1 372 ? -12.489 -13.720 9.126 1.00 96.31 372 LEU A C 1
ATOM 2818 O O . LEU A 1 372 ? -12.107 -12.623 9.542 1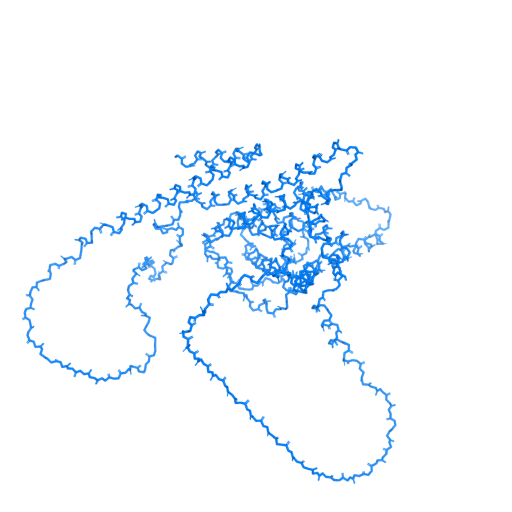.00 96.31 372 LEU A O 1
ATOM 2822 N N . LEU A 1 373 ? -12.556 -14.786 9.931 1.00 96.81 373 LEU A N 1
ATOM 2823 C CA . LEU A 1 373 ? -12.105 -14.748 11.326 1.00 96.81 373 LEU A CA 1
ATOM 2824 C C . LEU A 1 373 ? -10.584 -14.605 11.427 1.00 96.81 373 LEU A C 1
ATOM 2826 O O . LEU A 1 373 ? -10.108 -13.848 12.276 1.00 96.81 373 LEU A O 1
ATOM 2830 N N . GLU A 1 374 ? -9.832 -15.290 10.561 1.00 97.06 374 GLU A N 1
ATOM 2831 C CA . GLU A 1 374 ? -8.378 -15.127 10.465 1.00 97.06 374 GLU A CA 1
ATOM 2832 C C . GLU A 1 374 ? -8.016 -13.703 10.028 1.00 97.06 374 GLU A C 1
ATOM 2834 O O . GLU A 1 374 ? -7.170 -13.055 10.648 1.00 97.06 374 GLU A O 1
ATOM 2839 N N . VAL A 1 375 ? -8.713 -13.173 9.018 1.00 97.62 375 VAL A N 1
ATOM 2840 C CA . VAL A 1 375 ? -8.521 -11.800 8.531 1.00 97.62 375 VAL A CA 1
ATOM 2841 C C . VAL A 1 375 ? -8.805 -10.773 9.634 1.00 97.62 375 VAL A C 1
ATOM 2843 O O . VAL A 1 375 ? -8.016 -9.844 9.833 1.00 97.62 375 VAL A O 1
ATOM 2846 N N . LEU A 1 376 ? -9.887 -10.948 10.400 1.00 98.00 376 LEU A N 1
ATOM 2847 C CA . LEU A 1 376 ? -10.222 -10.077 11.528 1.00 98.00 376 LEU A CA 1
ATOM 2848 C C . LEU A 1 376 ? -9.191 -10.174 12.664 1.00 98.00 376 LEU A C 1
ATOM 2850 O O . LEU A 1 376 ? -8.830 -9.152 13.254 1.00 98.00 376 LEU A O 1
ATOM 2854 N N . ASP A 1 377 ? -8.702 -11.373 12.987 1.00 97.88 377 ASP A N 1
ATOM 2855 C CA . ASP A 1 377 ? -7.662 -11.545 14.005 1.00 97.88 377 ASP A CA 1
ATOM 2856 C C . ASP A 1 377 ? -6.339 -10.896 13.577 1.00 97.88 377 ASP A C 1
ATOM 2858 O O . ASP A 1 377 ? -5.729 -10.167 14.363 1.00 97.88 377 ASP A O 1
ATOM 2862 N N . ALA A 1 378 ? -5.947 -11.051 12.310 1.00 97.94 378 ALA A N 1
ATOM 2863 C CA . ALA A 1 378 ? -4.787 -10.378 11.736 1.00 97.94 378 ALA A CA 1
ATOM 2864 C C . ALA A 1 378 ? -4.923 -8.846 11.791 1.00 97.94 378 ALA A C 1
ATOM 2866 O O . ALA A 1 378 ? -3.980 -8.150 12.178 1.00 97.94 378 ALA A O 1
ATOM 2867 N N . ALA A 1 379 ? -6.107 -8.305 11.489 1.00 98.25 379 ALA A N 1
ATOM 2868 C CA . ALA A 1 379 ? -6.377 -6.876 11.622 1.00 98.25 379 ALA A CA 1
ATOM 2869 C C . ALA A 1 379 ? -6.242 -6.390 13.079 1.00 98.25 379 ALA A C 1
ATOM 2871 O O . ALA A 1 379 ? -5.658 -5.336 13.331 1.00 98.25 379 ALA A O 1
ATOM 2872 N N . ARG A 1 380 ? -6.708 -7.178 14.057 1.00 98.12 380 ARG A N 1
ATOM 2873 C CA . ARG A 1 380 ? -6.540 -6.871 15.490 1.00 98.12 380 ARG A CA 1
ATOM 2874 C C . ARG A 1 380 ? -5.075 -6.915 15.925 1.00 98.12 380 ARG A C 1
ATOM 2876 O O . ARG A 1 380 ? -4.651 -6.050 16.691 1.00 98.12 380 ARG A O 1
ATOM 2883 N N . ILE A 1 381 ? -4.289 -7.873 15.425 1.00 97.69 381 ILE A N 1
ATOM 2884 C CA . ILE A 1 381 ? -2.831 -7.920 15.644 1.00 97.69 381 ILE A CA 1
ATOM 2885 C C . ILE A 1 381 ? -2.175 -6.653 15.081 1.00 97.69 381 ILE A C 1
ATOM 2887 O O . ILE A 1 381 ? -1.347 -6.040 15.755 1.00 97.69 381 ILE A O 1
ATOM 2891 N N . LEU A 1 382 ? -2.575 -6.233 13.877 1.00 97.81 382 LEU A N 1
ATOM 2892 C CA . LEU A 1 382 ? -2.054 -5.034 13.226 1.00 97.81 382 LEU A CA 1
ATOM 2893 C C . LEU A 1 382 ? -2.395 -3.753 14.001 1.00 97.81 382 LEU A C 1
ATOM 2895 O O . LEU A 1 382 ? -1.546 -2.881 14.144 1.00 97.81 382 LEU A O 1
ATOM 2899 N N . LEU A 1 383 ? -3.618 -3.616 14.513 1.00 97.88 383 LEU A N 1
ATOM 2900 C CA . LEU A 1 383 ? -4.064 -2.382 15.171 1.00 97.88 383 LEU A CA 1
ATOM 2901 C C . LEU A 1 383 ? -3.697 -2.305 16.660 1.00 97.88 383 LEU A C 1
ATOM 2903 O O . LEU A 1 383 ? -3.669 -1.207 17.220 1.00 97.88 383 LEU A O 1
ATOM 2907 N N . ALA A 1 384 ? -3.376 -3.422 17.318 1.00 97.31 384 ALA A N 1
ATOM 2908 C CA . ALA A 1 384 ? -3.077 -3.439 18.752 1.00 97.31 384 ALA A CA 1
ATOM 2909 C C . ALA A 1 384 ? -1.941 -2.476 19.180 1.00 97.31 384 ALA A C 1
ATOM 2911 O O . ALA A 1 384 ? -2.152 -1.723 20.142 1.00 97.31 384 ALA A O 1
ATOM 2912 N N . PRO A 1 385 ? -0.782 -2.401 18.486 1.00 96.25 385 PRO A N 1
ATOM 2913 C CA . PRO A 1 385 ? 0.272 -1.438 18.822 1.00 96.25 385 PRO A CA 1
ATOM 2914 C C . PRO A 1 385 ? -0.188 0.021 18.693 1.00 96.25 385 PRO A C 1
ATOM 2916 O O . PRO A 1 385 ? 0.150 0.861 19.529 1.00 96.25 385 PRO A O 1
ATOM 2919 N N . VAL A 1 386 ? -1.017 0.314 17.687 1.00 96.00 386 VAL A N 1
ATOM 2920 C CA . VAL A 1 386 ? -1.563 1.655 17.431 1.00 96.00 386 VAL A CA 1
ATOM 2921 C C . VAL A 1 386 ? -2.492 2.085 18.562 1.00 96.00 386 VAL A C 1
ATOM 2923 O O . VAL A 1 386 ? -2.348 3.179 19.106 1.00 96.00 386 VAL A O 1
ATOM 2926 N N . VAL A 1 387 ? -3.409 1.204 18.969 1.00 96.94 387 VAL A N 1
ATOM 2927 C CA . VAL A 1 387 ? -4.350 1.456 20.072 1.00 96.94 387 VAL A CA 1
ATOM 2928 C C . VAL A 1 387 ? -3.603 1.697 21.378 1.00 96.94 387 VAL A C 1
ATOM 2930 O O . VAL A 1 387 ? -3.917 2.643 22.105 1.00 96.94 387 VAL A O 1
ATOM 2933 N N . LYS A 1 388 ? -2.598 0.865 21.677 1.00 95.50 388 LYS A N 1
ATOM 2934 C CA . LYS A 1 388 ? -1.738 1.028 22.855 1.00 95.50 388 LYS A CA 1
ATOM 2935 C C . LYS A 1 388 ? -1.097 2.417 22.866 1.00 95.50 388 LYS A C 1
ATOM 2937 O O . LYS A 1 388 ? -1.239 3.144 23.848 1.00 95.50 388 LYS A O 1
ATOM 2942 N N . ARG A 1 389 ? -0.500 2.837 21.749 1.00 92.56 389 ARG A N 1
ATOM 2943 C CA . ARG A 1 389 ? 0.125 4.161 21.632 1.00 92.56 389 ARG A CA 1
ATOM 2944 C C . ARG A 1 389 ? -0.878 5.307 21.756 1.00 92.56 389 ARG A C 1
ATOM 2946 O O . ARG A 1 389 ? -0.582 6.319 22.388 1.00 92.56 389 ARG A O 1
ATOM 2953 N N . GLN A 1 390 ? -2.061 5.182 21.160 1.00 94.44 390 GLN A N 1
ATOM 2954 C CA . GLN A 1 390 ? -3.110 6.198 21.283 1.00 94.44 390 GLN A CA 1
ATOM 2955 C C . GLN A 1 390 ? -3.537 6.392 22.741 1.00 94.44 390 GLN A C 1
ATOM 2957 O O . GLN A 1 390 ? -3.700 7.535 23.174 1.00 94.44 390 GLN A O 1
ATOM 2962 N N . ARG A 1 391 ? -3.642 5.302 23.514 1.00 95.81 391 ARG A N 1
ATOM 2963 C CA . ARG A 1 391 ? -3.907 5.362 24.960 1.00 95.81 391 ARG A CA 1
ATOM 2964 C C . ARG A 1 391 ? -2.770 6.041 25.715 1.00 95.81 391 ARG A C 1
ATOM 2966 O O . ARG A 1 391 ? -3.036 7.004 26.422 1.00 95.81 391 ARG A O 1
ATOM 2973 N N . GLU A 1 392 ? -1.518 5.643 25.486 1.00 94.38 392 GLU A N 1
ATOM 2974 C CA . GLU A 1 392 ? -0.343 6.272 26.117 1.00 94.38 392 GLU A CA 1
ATOM 2975 C C . GLU A 1 392 ? -0.271 7.784 25.829 1.00 94.38 392 GLU A C 1
ATOM 2977 O O . GLU A 1 392 ? -0.014 8.593 26.724 1.00 94.38 392 GLU A O 1
ATOM 2982 N N . ARG A 1 393 ? -0.553 8.205 24.586 1.00 91.44 393 ARG A N 1
ATOM 2983 C CA . ARG A 1 393 ? -0.626 9.631 24.218 1.00 91.44 393 ARG A CA 1
ATOM 2984 C C . ARG A 1 393 ? -1.779 10.345 24.926 1.00 91.44 393 ARG A C 1
ATOM 2986 O O . ARG A 1 393 ? -1.594 11.476 25.374 1.00 91.44 393 ARG A O 1
ATOM 2993 N N . ALA A 1 394 ? -2.953 9.720 25.021 1.00 93.88 394 ALA A N 1
ATOM 2994 C CA . ALA A 1 394 ? -4.113 10.290 25.705 1.00 93.88 394 ALA A CA 1
ATOM 2995 C C . ALA A 1 394 ? -3.871 10.435 27.217 1.00 93.88 394 ALA A C 1
ATOM 2997 O O . ALA A 1 394 ? -4.178 11.482 27.787 1.00 93.88 394 ALA A O 1
ATOM 2998 N N . GLU A 1 395 ? -3.257 9.431 27.845 1.00 96.06 395 GLU A N 1
ATOM 2999 C CA . GLU A 1 395 ? -2.858 9.434 29.256 1.00 96.06 395 GLU A CA 1
ATOM 3000 C C . GLU A 1 395 ? -1.800 10.501 29.533 1.00 96.06 395 GLU A C 1
ATOM 3002 O O . GLU A 1 395 ? -1.977 11.321 30.434 1.00 96.06 395 GLU A O 1
ATOM 3007 N N . LYS A 1 396 ? -0.748 10.579 28.706 1.00 92.69 396 LYS A N 1
ATOM 3008 C CA . LYS A 1 396 ? 0.262 11.642 28.802 1.00 92.69 396 LYS A CA 1
ATOM 3009 C C . LYS A 1 396 ? -0.365 13.025 28.640 1.00 92.69 396 LYS A C 1
ATOM 3011 O O . LYS A 1 396 ? -0.090 13.925 29.427 1.00 92.69 396 LYS A O 1
ATOM 3016 N N . ALA A 1 397 ? -1.257 13.199 27.666 1.00 90.94 397 ALA A N 1
ATOM 3017 C CA . ALA A 1 397 ? -1.958 14.462 27.466 1.00 90.94 397 ALA A CA 1
ATOM 3018 C C . ALA A 1 397 ? -2.868 14.825 28.654 1.00 90.94 397 ALA A C 1
ATOM 3020 O O . ALA A 1 397 ? -3.009 16.010 28.966 1.00 90.94 397 ALA A O 1
ATOM 3021 N N . ALA A 1 398 ? -3.482 13.839 29.313 1.00 93.75 398 ALA A N 1
ATOM 3022 C CA . ALA A 1 398 ? -4.261 14.038 30.531 1.00 93.75 398 ALA A CA 1
ATOM 3023 C C . ALA A 1 398 ? -3.363 14.416 31.723 1.00 93.75 398 ALA A C 1
ATOM 3025 O O . ALA A 1 398 ? -3.668 15.379 32.427 1.00 93.75 398 ALA A O 1
ATOM 3026 N N . ALA A 1 399 ? -2.223 13.741 31.892 1.00 93.62 399 ALA A N 1
ATOM 3027 C CA . ALA A 1 399 ? -1.228 14.057 32.915 1.00 93.62 399 ALA A CA 1
ATOM 3028 C C . ALA A 1 399 ? -0.646 15.469 32.729 1.00 93.62 399 ALA A C 1
ATOM 3030 O O . ALA A 1 399 ? -0.617 16.256 33.673 1.00 93.62 399 ALA A O 1
ATOM 3031 N N . ASP A 1 400 ? -0.289 15.846 31.499 1.00 89.88 400 ASP A N 1
ATOM 3032 C CA . ASP A 1 400 ? 0.210 17.186 31.165 1.00 89.88 400 ASP A CA 1
ATOM 3033 C C . ASP A 1 400 ? -0.839 18.282 31.406 1.00 89.88 400 ASP A C 1
ATOM 3035 O O . ASP A 1 400 ? -0.488 19.430 31.684 1.00 89.88 400 ASP A O 1
ATOM 3039 N N . LYS A 1 401 ? -2.134 17.962 31.252 1.00 89.94 401 LYS A N 1
ATOM 3040 C CA . LYS A 1 401 ? -3.241 18.874 31.589 1.00 89.94 401 LYS A CA 1
ATOM 3041 C C . LYS A 1 401 ? -3.423 19.010 33.104 1.00 89.94 401 LYS A C 1
ATOM 3043 O O . LYS A 1 401 ? -3.782 20.094 33.553 1.00 89.94 401 LYS A O 1
ATOM 3048 N N . ALA A 1 402 ? -3.175 17.947 33.868 1.00 93.06 402 ALA A N 1
ATOM 3049 C CA . ALA A 1 402 ? -3.262 17.962 35.326 1.00 93.06 402 ALA A CA 1
ATOM 3050 C C . ALA A 1 402 ? -2.090 18.719 35.979 1.00 93.06 402 ALA A C 1
ATOM 3052 O O . ALA A 1 402 ? -2.297 19.426 36.961 1.00 93.06 402 ALA A O 1
ATOM 3053 N N . THR A 1 403 ? -0.877 18.618 35.423 1.00 93.12 403 THR A N 1
ATOM 3054 C CA . THR A 1 403 ? 0.331 19.254 35.981 1.00 93.12 403 THR A CA 1
ATOM 3055 C C . THR A 1 403 ? 0.485 20.729 35.598 1.00 93.12 403 THR A C 1
ATOM 3057 O O . THR A 1 403 ? 0.889 21.535 36.432 1.00 93.12 403 THR A O 1
ATOM 3060 N N . ASN A 1 404 ? 0.136 21.128 34.369 1.00 86.00 404 ASN A N 1
ATOM 3061 C CA . ASN A 1 404 ? 0.339 22.499 33.871 1.00 86.00 404 ASN A CA 1
ATOM 3062 C C . ASN A 1 404 ? -0.879 23.420 34.070 1.00 86.00 404 ASN A C 1
ATOM 3064 O O . ASN A 1 404 ? -1.271 24.129 33.142 1.00 86.00 404 ASN A O 1
ATOM 3068 N N . GLY A 1 405 ? -1.490 23.404 35.260 1.00 73.06 405 GLY A N 1
ATOM 3069 C CA . GLY A 1 405 ? -2.699 24.172 35.591 1.00 73.06 405 GLY A CA 1
ATOM 3070 C C . GLY A 1 405 ? -2.788 25.557 34.921 1.00 73.06 405 GLY A C 1
ATOM 3071 O O . GLY A 1 405 ? -1.929 26.402 35.124 1.00 73.06 405 GLY A O 1
ATOM 3072 N N . LYS A 1 406 ? -3.838 25.752 34.107 1.00 70.44 406 LYS A N 1
ATOM 3073 C CA . LYS A 1 406 ? -4.396 26.980 33.483 1.00 70.44 406 LYS A CA 1
ATOM 3074 C C . LYS A 1 406 ? -3.497 28.075 32.857 1.00 70.44 406 LYS A C 1
ATOM 3076 O O . LYS A 1 406 ? -4.074 28.902 32.159 1.00 70.44 406 LYS A O 1
ATOM 3081 N N . THR A 1 407 ? -2.173 28.134 33.015 1.00 67.00 407 THR A N 1
ATOM 3082 C CA . THR A 1 407 ? -1.413 29.375 32.706 1.00 67.00 407 THR A CA 1
ATOM 3083 C C . THR A 1 407 ? -0.280 29.281 31.684 1.00 67.00 407 THR A C 1
ATOM 3085 O O . THR A 1 407 ? 0.338 30.304 31.398 1.00 67.00 407 THR A O 1
ATOM 3088 N N . LYS A 1 408 ? -0.013 28.132 31.049 1.00 68.62 408 LYS A N 1
ATOM 3089 C CA . LYS A 1 408 ? 0.964 28.072 29.942 1.00 68.62 408 LYS A CA 1
ATOM 3090 C C . LYS A 1 408 ? 0.279 27.873 28.595 1.00 68.62 408 LYS A C 1
ATOM 3092 O O . LYS A 1 408 ? -0.260 26.803 28.321 1.00 68.62 408 LYS A O 1
ATOM 3097 N N . ASN A 1 409 ? 0.352 28.905 27.750 1.00 73.12 409 ASN A N 1
ATOM 3098 C CA . ASN A 1 409 ? 0.037 28.836 26.324 1.00 73.12 409 ASN A CA 1
ATOM 3099 C C . ASN A 1 409 ? 0.868 27.710 25.699 1.00 73.12 409 ASN A C 1
ATOM 3101 O O . ASN A 1 409 ? 2.061 27.883 25.445 1.00 73.12 409 ASN A O 1
ATOM 3105 N N . LYS A 1 410 ? 0.256 26.535 25.503 1.00 73.06 410 LYS A N 1
ATOM 3106 C CA . LYS A 1 410 ? 0.890 25.455 24.748 1.00 73.06 410 LYS A CA 1
ATOM 3107 C C . LYS A 1 410 ? 1.183 26.010 23.353 1.00 73.06 410 LYS A C 1
ATOM 3109 O O . LYS A 1 410 ? 0.262 26.580 22.762 1.00 73.06 410 LYS A O 1
ATOM 3114 N N . PRO A 1 411 ? 2.419 25.880 22.832 1.00 67.81 411 PRO A N 1
ATOM 3115 C CA . PRO A 1 411 ? 2.672 26.198 21.437 1.00 67.81 411 PRO A CA 1
ATOM 3116 C C . PRO A 1 411 ? 1.637 25.428 20.626 1.00 67.81 411 PRO A C 1
ATOM 3118 O O . PRO A 1 411 ? 1.453 24.226 20.842 1.00 67.81 411 PRO A O 1
ATOM 3121 N N . LEU A 1 412 ? 0.889 26.150 19.790 1.00 60.31 412 LEU A N 1
ATOM 3122 C CA . LEU A 1 412 ? -0.063 25.550 18.872 1.00 60.31 412 LEU A CA 1
ATOM 3123 C C . LEU A 1 412 ? 0.759 24.597 18.019 1.00 60.31 412 LEU A C 1
ATOM 3125 O O . LEU A 1 412 ? 1.501 25.024 17.139 1.00 60.31 412 LEU A O 1
ATOM 3129 N N . ASN A 1 413 ? 0.701 23.311 18.351 1.00 59.38 413 ASN A N 1
ATOM 3130 C CA . ASN A 1 413 ? 1.254 22.282 17.505 1.00 59.38 413 ASN A CA 1
ATOM 3131 C C . ASN A 1 413 ? 0.331 22.292 16.291 1.00 59.38 413 ASN A C 1
ATOM 3133 O O . ASN A 1 413 ? -0.755 21.711 16.340 1.00 59.38 413 ASN A O 1
ATOM 3137 N N . ILE A 1 414 ? 0.687 23.094 15.281 1.00 54.84 414 ILE A N 1
ATOM 3138 C CA . ILE A 1 414 ? -0.022 23.166 14.010 1.00 54.84 414 ILE A CA 1
ATOM 3139 C C . ILE A 1 414 ? 0.251 21.826 13.342 1.00 54.84 414 ILE A C 1
ATOM 3141 O O . ILE A 1 414 ? 1.135 21.677 12.505 1.00 54.84 414 ILE A O 1
ATOM 3145 N N . ASN A 1 415 ? -0.492 20.821 13.784 1.00 55.69 415 ASN A N 1
ATOM 3146 C CA . ASN A 1 415 ? -0.550 19.520 13.169 1.00 55.69 415 ASN A CA 1
ATOM 3147 C C . ASN A 1 415 ? -1.419 19.720 11.926 1.00 55.69 415 ASN A C 1
ATOM 3149 O O . ASN A 1 415 ? -2.597 19.367 11.922 1.00 55.69 415 ASN A O 1
ATOM 3153 N N . ILE A 1 416 ? -0.876 20.422 10.920 1.00 56.12 416 ILE A N 1
ATOM 3154 C CA . ILE A 1 416 ? -1.467 20.433 9.583 1.00 56.12 416 ILE A CA 1
ATOM 3155 C C . ILE A 1 416 ? -1.574 18.954 9.239 1.00 56.12 416 ILE A C 1
ATOM 3157 O O . ILE A 1 416 ? -0.532 18.291 9.272 1.00 56.12 416 ILE A O 1
ATOM 3161 N N . PRO A 1 417 ? -2.783 18.414 8.999 1.00 56.22 417 PRO A N 1
ATOM 3162 C CA . PRO A 1 417 ? -2.922 17.038 8.572 1.00 56.22 417 PRO A CA 1
ATOM 3163 C C . PRO A 1 417 ? -2.042 16.894 7.338 1.00 56.22 417 PRO A C 1
ATOM 3165 O O . PRO A 1 417 ? -2.363 17.411 6.272 1.00 56.22 417 PRO A O 1
ATOM 3168 N N . LEU A 1 418 ? -0.886 16.251 7.491 1.00 59.44 418 LEU A N 1
ATOM 3169 C CA . LEU A 1 418 ? 0.085 16.074 6.411 1.00 59.44 418 LEU A CA 1
ATOM 3170 C C . LEU A 1 418 ? -0.390 14.969 5.454 1.00 59.44 418 LEU A C 1
ATOM 3172 O O . LEU A 1 418 ? 0.398 14.344 4.751 1.00 59.44 418 LEU A O 1
ATOM 3176 N N . HIS A 1 419 ? -1.685 14.679 5.500 1.00 66.62 419 HIS A N 1
ATOM 3177 C CA . HIS A 1 419 ? -2.306 13.476 5.009 1.00 66.62 419 HIS A CA 1
ATOM 3178 C C . HIS A 1 419 ? -3.051 13.851 3.743 1.00 66.62 419 HIS A C 1
ATOM 3180 O O . HIS A 1 419 ? -3.944 14.699 3.754 1.00 66.62 419 HIS A O 1
ATOM 3186 N N . GLY A 1 420 ? -2.607 13.260 2.637 1.00 80.44 420 GLY A N 1
ATOM 3187 C CA . GLY A 1 420 ? -3.207 13.502 1.339 1.00 80.44 420 GLY A CA 1
ATOM 3188 C C . GLY A 1 420 ? -4.635 12.947 1.265 1.00 80.44 420 GLY A C 1
ATOM 3189 O O . GLY A 1 420 ? -4.979 12.033 2.021 1.00 80.44 420 GLY A O 1
ATOM 3190 N N . PRO A 1 421 ? -5.442 13.423 0.299 1.00 89.50 421 PRO A N 1
ATOM 3191 C CA . PRO A 1 421 ? -6.777 12.893 -0.009 1.00 89.50 421 PRO A CA 1
ATOM 3192 C C . PRO A 1 421 ? -6.840 11.358 -0.110 1.00 89.50 421 PRO A C 1
ATOM 3194 O O . PRO A 1 421 ? -7.852 10.742 0.218 1.00 89.50 421 PRO A O 1
ATOM 3197 N N . ARG A 1 422 ? -5.723 10.719 -0.484 1.00 94.31 422 ARG A N 1
ATOM 3198 C CA . ARG A 1 422 ? -5.583 9.263 -0.578 1.00 94.31 422 ARG A CA 1
ATOM 3199 C C . ARG A 1 422 ? -5.894 8.521 0.729 1.00 94.31 422 ARG A C 1
ATOM 3201 O O . ARG A 1 422 ? -6.472 7.444 0.655 1.00 94.31 422 ARG A O 1
ATOM 3208 N N . VAL A 1 423 ? -5.569 9.071 1.905 1.00 95.81 423 VAL A N 1
ATOM 3209 C CA . VAL A 1 423 ? -5.881 8.426 3.202 1.00 95.81 423 VAL A CA 1
ATOM 3210 C C . VAL A 1 423 ? -7.389 8.267 3.383 1.00 95.81 423 VAL A C 1
ATOM 3212 O O . VAL A 1 423 ? -7.862 7.185 3.727 1.00 95.81 423 VAL A O 1
ATOM 3215 N N . GLU A 1 424 ? -8.146 9.330 3.113 1.00 95.00 424 GLU A N 1
ATOM 3216 C CA . GLU A 1 424 ? -9.605 9.326 3.247 1.00 95.00 424 GLU A CA 1
ATOM 3217 C C . GLU A 1 424 ? -10.247 8.381 2.222 1.00 95.00 424 GLU A C 1
ATOM 3219 O O . GLU A 1 424 ? -11.170 7.642 2.556 1.00 95.00 424 GLU A O 1
ATOM 3224 N N . ILE A 1 425 ? -9.696 8.313 1.005 1.00 96.2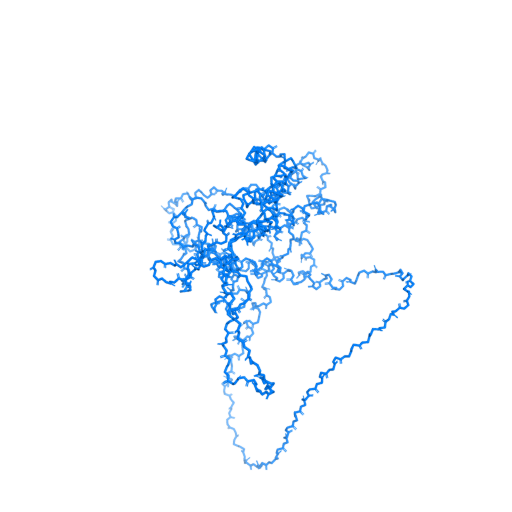5 425 ILE A N 1
ATOM 3225 C CA . ILE A 1 425 ? -10.142 7.374 -0.034 1.00 96.25 425 ILE A CA 1
ATOM 3226 C C . ILE A 1 425 ? -9.909 5.914 0.389 1.00 96.25 425 ILE A C 1
ATOM 3228 O O . ILE A 1 425 ? -10.803 5.081 0.230 1.00 96.25 425 ILE A O 1
ATOM 3232 N N . VAL A 1 426 ? -8.745 5.590 0.967 1.00 97.50 426 VAL A N 1
ATOM 3233 C CA . VAL A 1 426 ? -8.451 4.239 1.484 1.00 97.50 426 VAL A CA 1
ATOM 3234 C C . VAL A 1 426 ? -9.407 3.867 2.620 1.00 97.50 426 VAL A C 1
ATOM 3236 O O . VAL A 1 426 ? -9.936 2.757 2.635 1.00 97.50 426 VAL A O 1
ATOM 3239 N N . LEU A 1 427 ? -9.664 4.782 3.560 1.00 97.00 427 LEU A N 1
ATOM 3240 C CA . LEU A 1 427 ? -10.588 4.543 4.675 1.00 97.00 427 LEU A CA 1
ATOM 3241 C C . LEU A 1 427 ? -12.035 4.382 4.205 1.00 97.00 427 LEU A C 1
ATOM 3243 O O . LEU A 1 427 ? -12.728 3.480 4.676 1.00 97.00 427 LEU A O 1
ATOM 3247 N N . ALA A 1 428 ? -12.479 5.212 3.258 1.00 95.81 428 ALA A N 1
ATOM 3248 C CA . ALA A 1 428 ? -13.794 5.089 2.640 1.00 95.81 428 ALA A CA 1
ATOM 3249 C C . ALA A 1 428 ? -13.947 3.734 1.937 1.00 95.81 428 ALA A C 1
ATOM 3251 O O . ALA A 1 428 ? -14.967 3.068 2.108 1.00 95.81 428 ALA A O 1
ATOM 3252 N N . TRP A 1 429 ? -12.916 3.292 1.209 1.00 97.62 429 TRP A N 1
ATOM 3253 C CA . TRP A 1 429 ? -12.887 1.980 0.568 1.00 97.62 429 TRP A CA 1
ATOM 3254 C C . TRP A 1 429 ? -12.967 0.833 1.580 1.00 97.62 429 TRP A C 1
ATOM 3256 O O . TRP A 1 429 ? -13.839 -0.025 1.462 1.00 97.62 429 TRP A O 1
ATOM 3266 N N . LEU A 1 430 ? -12.107 0.838 2.605 1.00 97.81 430 LEU A N 1
ATOM 3267 C CA . LEU A 1 430 ? -12.117 -0.161 3.678 1.00 97.81 430 LEU A CA 1
ATOM 3268 C C . LEU A 1 430 ? -13.492 -0.239 4.350 1.00 97.81 430 LEU A C 1
ATOM 3270 O O . LEU A 1 430 ? -14.063 -1.324 4.448 1.00 97.81 430 LEU A O 1
ATOM 3274 N N . GLY A 1 431 ? -14.036 0.905 4.774 1.00 96.50 431 GLY A N 1
ATOM 3275 C CA . GLY A 1 431 ? -15.318 0.988 5.476 1.00 96.50 431 GLY A CA 1
ATOM 3276 C C . GLY A 1 431 ? -16.523 0.588 4.627 1.00 96.50 431 GLY A C 1
ATOM 3277 O O . GLY A 1 431 ? -17.522 0.126 5.170 1.00 96.50 431 GLY A O 1
ATOM 3278 N N . ALA A 1 432 ? -16.437 0.746 3.307 1.00 95.94 432 ALA A N 1
ATOM 3279 C CA . ALA A 1 432 ? -17.495 0.354 2.387 1.00 95.94 432 ALA A CA 1
ATOM 3280 C C . ALA A 1 432 ? -17.430 -1.119 1.971 1.00 95.94 432 ALA A C 1
ATOM 3282 O O . ALA A 1 432 ? -18.478 -1.744 1.823 1.00 95.94 432 ALA A O 1
ATOM 3283 N N . VAL A 1 433 ? -16.225 -1.645 1.736 1.00 96.56 433 VAL A N 1
ATOM 3284 C CA . VAL A 1 433 ? -16.031 -2.936 1.058 1.00 96.56 433 VAL A CA 1
ATOM 3285 C C . VAL A 1 433 ? -15.661 -4.050 2.029 1.00 96.56 433 VAL A C 1
ATOM 3287 O O . VAL A 1 433 ? -16.197 -5.142 1.912 1.00 96.56 433 VAL A O 1
ATOM 3290 N N . HIS A 1 434 ? -14.769 -3.788 2.986 1.00 97.19 434 HIS A N 1
ATOM 3291 C CA . HIS A 1 434 ? -14.139 -4.850 3.782 1.00 97.19 434 HIS A CA 1
ATOM 3292 C C . HIS A 1 434 ? -14.636 -4.893 5.225 1.00 97.19 434 HIS A C 1
ATOM 3294 O O . HIS A 1 434 ? -14.953 -5.960 5.742 1.00 97.19 434 HIS A O 1
ATOM 3300 N N . LEU A 1 435 ? -14.745 -3.738 5.891 1.00 97.06 435 LEU A N 1
ATOM 3301 C CA . LEU A 1 435 ? -15.147 -3.695 7.301 1.00 97.06 435 LEU A CA 1
ATOM 3302 C C . LEU A 1 435 ? -16.549 -4.270 7.563 1.00 97.06 435 LEU A C 1
ATOM 3304 O O . LEU A 1 435 ? -16.683 -4.967 8.564 1.00 97.06 435 LEU A O 1
ATOM 3308 N N . PRO A 1 436 ? -17.574 -4.075 6.703 1.00 97.19 436 PRO A N 1
ATOM 3309 C CA . PRO A 1 436 ? -18.887 -4.678 6.931 1.00 97.19 436 PRO A CA 1
ATOM 3310 C C . PRO A 1 436 ? -18.858 -6.214 6.941 1.00 97.19 436 PRO A C 1
ATOM 3312 O O . PRO A 1 436 ? -19.557 -6.828 7.745 1.00 97.19 436 PRO A O 1
ATOM 3315 N N . GLU A 1 437 ? -18.039 -6.833 6.081 1.00 96.06 437 GLU A N 1
ATOM 3316 C CA . GLU A 1 437 ? -17.865 -8.293 6.018 1.00 96.06 437 GLU A CA 1
ATOM 3317 C C . GLU A 1 437 ? -17.180 -8.808 7.301 1.00 96.06 437 GLU A C 1
ATOM 3319 O O . GLU A 1 437 ? -17.618 -9.794 7.897 1.00 96.06 437 GLU A O 1
ATOM 3324 N N . LEU A 1 438 ? -16.162 -8.091 7.791 1.00 97.31 438 LEU A N 1
ATOM 3325 C CA . LEU A 1 438 ? -15.449 -8.434 9.029 1.00 97.31 438 LEU A CA 1
ATOM 3326 C C . LEU A 1 438 ? -16.281 -8.178 10.294 1.00 97.31 438 LEU A C 1
ATOM 3328 O O . LEU A 1 438 ? -16.221 -8.955 11.246 1.00 97.31 438 LEU A O 1
ATOM 3332 N N . ASP A 1 439 ? -17.085 -7.117 10.314 1.00 97.31 439 ASP A N 1
ATOM 3333 C CA . ASP A 1 439 ? -17.978 -6.798 11.431 1.00 97.31 439 ASP A CA 1
ATOM 3334 C C . ASP A 1 439 ? -19.106 -7.825 11.581 1.00 97.31 439 ASP A C 1
ATOM 3336 O O . ASP A 1 439 ? -19.594 -8.032 12.689 1.00 97.31 439 ASP A O 1
ATOM 3340 N N . ALA A 1 440 ? -19.496 -8.506 10.500 1.00 96.75 440 ALA A N 1
ATOM 3341 C CA . ALA A 1 440 ? -20.504 -9.563 10.544 1.00 96.75 440 ALA A CA 1
ATOM 3342 C C . ALA A 1 440 ? -20.021 -10.843 11.258 1.00 96.75 440 ALA A C 1
ATOM 3344 O O . ALA A 1 440 ? -20.851 -11.647 11.692 1.00 96.75 440 ALA A O 1
ATOM 3345 N N . VAL A 1 441 ? -18.701 -11.046 11.381 1.00 96.56 441 VAL A N 1
ATOM 3346 C CA . VAL A 1 441 ? -18.102 -12.213 12.059 1.00 96.56 441 VAL A CA 1
ATOM 3347 C C . VAL A 1 441 ? -17.482 -11.889 13.425 1.00 96.56 441 VAL A C 1
ATOM 3349 O O . VAL A 1 441 ? -17.079 -12.820 14.128 1.00 96.56 441 VAL A O 1
ATOM 3352 N N . ALA A 1 442 ? -17.391 -10.604 13.785 1.00 92.31 442 ALA A N 1
ATOM 3353 C CA . ALA A 1 442 ? -16.834 -10.104 15.045 1.00 92.31 442 ALA A CA 1
ATOM 3354 C C . ALA A 1 442 ? -17.748 -10.368 16.246 1.00 92.31 442 ALA A C 1
ATOM 3356 O O . ALA A 1 442 ? -17.175 -10.673 17.323 1.00 92.31 442 ALA A O 1
#

Organism: NCBI:txid34475

Sequence (442 aa):
RLEFFRTRGIVHCFRDEYTLAIKDFTHVIKETRAVRKAKMVHRNNAPNEKLRGKGHKKKGKSGGTKTNGQAPPNGTSAGAGFGGSLTIEGPDGDPLLLHPSVLPDAPDPIEPQCLFLRASAYLQHAVFLIEEAILNLEGIRKAPTVAAVLAKEGLREQITTLVRKSMRDHEKFLSHFDSLEGVPGPAMGGDLAARTEYAFRIAECLRPGSHTPPPPVSESPATFTTYHPLLVESHFSILIGYLFLGDFPSLLPVFTRTAAIVDGLEGYPVFLPPRSMAQAEFVEVLERLAGGWRNGVQPHSLSRANQKQLAIGCAPSAKAKTVERVPTPPSPDASSSLGVNGSSSSTAVHMPPSPSPSGRNTPSSATEREDLLEVLDAARILLAPVVKRQRERAEKAAADKATNGKTKNKPLNINIPLHGPRVEIVLAWLGAVHLPELDAVA

Radius of gyration: 31.46 Å; chains: 1; bounding box: 85×81×94 Å